Protein 4QC6 (pdb70)

Foldseek 3Di:
DWDDDVFKIKAADDLVCQVVVVVLCCDCVNQVFPVANPDDDDSVRSVVVVPDDDPFDKGWIFMGGNRHTFKIKMKTWDDDVCCVLVVPDDDPFTEIEMDMTGSDVVPQPPLVVLVVVLVVVVCCCVPPVGFKYKYKGFPPPVSVVVSVVVNAKDFDDKRCLRDQYHNGRTIITIIMHGD/DWDDDVQKTKAADDLVCQVVVVVLCCDQVNQVFPVANPDDDDSVRSVVVVVDDDPFDKGKIFMGGNNRTFKIKMKTWDDDVVCVLLVNDDDPFTEIEMDMTGSHCVPAPPLVLLVVLLRVVVCCCVPPVGFKYKYKGFPPPVSVVVSCVSNAWDFDDKACLRDQYHNGSTIITIIMHGD

B-factor: mean 18.93, std 8.05, range [8.03, 56.54]

Nearest PDB structures (foldseek):
  4qc6-assembly2_B  TM=9.993E-01  e=5.492E-37  Staphylococcus warneri
  6bfh-assembly1_A  TM=9.763E-01  e=1.079E-26  Escherichia coli
  2qml-assembly1_A  TM=8.406E-01  e=6.083E-12  Halalkalibacterium halodurans
  6vfn-assembly1_A  TM=8.182E-01  e=1.132E-10  Bacillus thuringiensis
  3owc-assembly2_B  TM=7.883E-01  e=1.450E-08  Pseudomonas aeruginosa PAO1

Radius of gyration: 23.98 Å; Cα contacts (8 Å, |Δi|>4): 639; chains: 2; bounding box: 64×49×59 Å

Solvent-accessible surface area: 18510 Å² total; per-residue (Å²): 31,106,31,104,70,124,72,0,21,0,46,65,20,74,81,116,14,8,78,52,0,40,129,12,2,74,31,123,123,2,6,68,73,43,34,0,118,96,98,194,34,77,68,106,47,0,81,136,85,19,55,97,56,51,137,50,35,16,12,28,0,1,2,31,34,84,144,84,39,2,0,0,0,24,2,6,58,8,43,82,120,22,24,103,48,5,128,20,98,138,81,150,58,54,4,3,0,1,36,29,15,24,3,54,21,102,60,55,100,132,30,6,24,12,71,3,3,99,30,1,6,113,16,0,80,150,57,38,107,0,54,0,0,0,4,32,15,21,72,100,20,75,92,17,6,140,24,24,55,135,8,19,0,135,72,64,72,85,4,98,116,50,79,121,20,61,65,131,118,24,58,0,48,0,0,22,39,119,100,52,100,31,99,52,124,66,0,22,0,43,64,21,95,91,112,12,8,79,55,0,41,117,3,3,77,26,119,120,4,5,66,62,46,32,0,106,92,88,163,40,81,68,142,48,0,61,152,80,13,88,84,129,68,144,59,52,42,30,42,1,1,3,27,38,89,133,67,37,0,0,0,0,22,1,3,62,7,45,88,111,22,18,99,66,15,71,19,39,92,33,130,52,52,5,2,0,1,33,28,15,25,2,41,20,118,61,62,97,139,27,5,24,12,64,2,2,96,18,0,6,115,34,0,81,164,80,88,106,0,54,0,0,0,4,32,16,14,64,85,17,95,99,16,19,147,20,23,81,92,8,29,3,90,74,57,21,39,4,71,107,53,78,128,16,62,65,122,107,24,58,0,54,1,0,13,42,109,100

Secondary structure (DSSP, 8-state):
-EEEETTEEEEE--GGGHHHHHHHTT-HHHHTTTT-TT----HHHHHHHTT---SS-EEEEEEEETTEEEEEEEEEE--HHHHHHHT----SS-EEEEEEEES-GGGSSSSHHHHHHHHHHHHHHHHH---EEEE--BTT-HHHHHHHHHHT-EEEEEEEEEEEETTEEEEEEEEEE--/-EEEETTEEEEE--GGGHHHHHHHTT-HHHHTTTT-TT----HHHHHHHTT---SS-EEEEEEEETTEEEEEEEEEE--HHHHHHHT----SS-EEEEEEEES-GGGTTSSHHHHHHHHHHHHHHHHH---EEEE--BTT-HHHHHHHHHHT-EEEEEEEEEEEETTEEEEEEEEEE--

Structure (mmCIF, N/CA/C/O backbone):
data_4QC6
#
_entry.id   4QC6
#
_cell.length_a   52.830
_cell.length_b   89.720
_cell.length_c   96.960
_cell.angle_alpha   90.00
_cell.angle_beta   90.00
_cell.angle_gamma   90.00
#
_symmetry.space_group_name_H-M   'P 21 21 21'
#
loop_
_entity.id
_entity.type
_entity.pdbx_description
1 polymer 'Bifunctional AAC/APH'
2 non-polymer 'KANAMYCIN A'
3 non-polymer '(3R,5S,9R)-1-[(2R,3S,4R,5R)-5-(6-amino-9H-purin-9-yl)-4-hydroxy-3-(phosphonooxy)tetrahydrofuran-2-yl]-3,5,9-trihydroxy-8,8-dimethyl-10,14-dioxo-2,4,6-trioxa-11,15-diaza-3,5-diphosphaheptadecane-17-sulfinic acid 3,5-dioxide (non-preferred name)'
4 non-polymer 'FORMIC ACID'
5 water water
#
loop_
_atom_site.group_PDB
_atom_site.id
_atom_site.type_symbol
_atom_site.label_atom_id
_atom_site.label_alt_id
_atom_site.label_comp_id
_atom_site.label_asym_id
_atom_site.label_entity_id
_atom_site.label_seq_id
_atom_site.pdbx_PDB_ins_code
_atom_site.Cartn_x
_atom_site.Cartn_y
_atom_site.Cartn_z
_atom_site.occupancy
_atom_site.B_iso_or_equiv
_atom_site.auth_seq_id
_atom_site.auth_comp_id
_atom_site.auth_asym_id
_atom_site.auth_atom_id
_atom_site.pdbx_PDB_model_num
ATOM 1 N N . MET A 1 1 ? 0.455 -16.992 11.414 1.00 24.92 1 MET A N 1
ATOM 2 C CA . MET A 1 1 ? -0.545 -18.052 11.319 1.00 24.80 1 MET A CA 1
ATOM 3 C C . MET A 1 1 ? -1.875 -17.479 10.843 1.00 23.54 1 MET A C 1
ATOM 4 O O . MET A 1 1 ? -2.262 -16.374 11.228 1.00 22.76 1 MET A O 1
ATOM 9 N N . ASN A 1 2 ? -2.562 -18.221 9.983 1.00 23.89 2 ASN A N 1
ATOM 10 C CA . ASN A 1 2 ? -3.889 -17.819 9.540 1.00 24.47 2 ASN A CA 1
ATOM 11 C C . ASN A 1 2 ? -4.691 -19.050 9.133 1.00 23.29 2 ASN A C 1
ATOM 12 O O . ASN A 1 2 ? -4.371 -19.726 8.150 1.00 26.18 2 ASN A O 1
ATOM 17 N N . ILE A 1 3 ? -5.725 -19.340 9.918 1.00 19.64 3 ILE A N 1
ATOM 18 C CA . ILE A 1 3 ? -6.599 -20.493 9.715 1.00 18.93 3 ILE A CA 1
ATOM 19 C C . ILE A 1 3 ? -8.034 -20.013 9.572 1.00 17.96 3 ILE A C 1
ATOM 20 O O . ILE A 1 3 ? -8.515 -19.258 10.410 1.00 17.58 3 ILE A O 1
ATOM 25 N N . VAL A 1 4 ? -8.710 -20.425 8.506 1.00 19.66 4 VAL A N 1
ATOM 26 C CA . VAL A 1 4 ? -10.122 -20.109 8.353 1.00 20.84 4 VAL A CA 1
ATOM 27 C C . VAL A 1 4 ? -10.922 -21.392 8.202 1.00 21.39 4 VAL A C 1
ATOM 28 O O . VAL A 1 4 ? -10.593 -22.239 7.377 1.00 23.55 4 VAL A O 1
ATOM 32 N N . GLU A 1 5 ? -11.969 -21.538 9.001 1.00 20.05 5 GLU A N 1
ATOM 33 C CA . GLU A 1 5 ? -12.847 -22.698 8.891 1.00 20.89 5 GLU A CA 1
ATOM 34 C C . GLU A 1 5 ? -14.274 -22.219 9.162 1.00 21.58 5 GLU A C 1
ATOM 35 O O . GLU A 1 5 ? -14.684 -22.088 10.319 1.00 21.45 5 GLU A O 1
ATOM 41 N N . ASN A 1 6 ? -15.000 -21.925 8.082 1.00 22.81 6 ASN A N 1
ATOM 42 C CA . ASN A 1 6 ? -16.342 -21.342 8.141 1.00 23.58 6 ASN A CA 1
ATOM 43 C C . ASN A 1 6 ? -16.432 -20.123 9.073 1.00 21.90 6 ASN A C 1
ATOM 44 O O . ASN A 1 6 ? -15.857 -19.084 8.759 1.00 21.74 6 ASN A O 1
ATOM 49 N N . GLU A 1 7 ? -17.139 -20.228 10.196 1.00 21.05 7 GLU A N 1
ATOM 50 C CA . GLU A 1 7 ? -17.341 -19.059 11.060 1.00 20.42 7 GLU A CA 1
ATOM 51 C C . GLU A 1 7 ? -16.076 -18.578 11.770 1.00 18.32 7 GLU A C 1
ATOM 52 O O . GLU A 1 7 ? -16.009 -17.430 12.225 1.00 17.60 7 GLU A O 1
ATOM 58 N N . ILE A 1 8 ? -15.083 -19.453 11.892 1.00 17.89 8 ILE A N 1
ATOM 59 C CA . ILE A 1 8 ? -13.899 -19.133 12.689 1.00 17.24 8 ILE A CA 1
ATOM 60 C C . ILE A 1 8 ? -12.700 -18.729 11.846 1.00 16.36 8 ILE A C 1
ATOM 61 O O . ILE A 1 8 ? -12.390 -19.358 10.834 1.00 17.37 8 ILE A O 1
ATOM 66 N N . CYS A 1 9 ? -12.032 -17.665 12.275 1.00 15.64 9 CYS A N 1
ATOM 67 C CA . CYS A 1 9 ? -10.710 -17.334 11.767 1.00 15.11 9 CYS A CA 1
ATOM 68 C C . CYS A 1 9 ? -9.766 -17.223 12.956 1.00 13.34 9 CYS A C 1
ATOM 69 O O . CYS A 1 9 ? -10.091 -16.576 13.949 1.00 15.15 9 CYS A O 1
ATOM 72 N N . ILE A 1 10 ? -8.613 -17.877 12.861 1.00 12.40 10 ILE A N 1
ATOM 73 C CA . ILE A 1 10 ? -7.542 -17.729 13.834 1.00 12.12 10 ILE A CA 1
ATOM 74 C C . ILE A 1 10 ? -6.363 -17.081 13.120 1.00 11.98 10 ILE A C 1
ATOM 75 O O . ILE A 1 10 ? -5.893 -17.606 12.113 1.00 13.74 10 ILE A O 1
ATOM 80 N N . ARG A 1 11 ? -5.891 -15.935 13.604 1.00 11.42 11 ARG A N 1
ATOM 81 C CA . ARG A 1 11 ? -4.838 -15.219 12.880 1.00 12.50 11 ARG A CA 1
ATOM 82 C C . ARG A 1 11 ? -3.880 -14.522 13.826 1.00 11.30 11 ARG A C 1
ATOM 83 O O . ARG A 1 11 ? -4.219 -14.216 14.959 1.00 11.63 11 ARG A O 1
ATOM 91 N N . THR A 1 12 ? -2.682 -14.249 13.336 1.00 12.08 12 THR A N 1
ATOM 92 C CA . THR A 1 12 ? -1.646 -13.646 14.159 1.00 12.23 12 THR A CA 1
ATOM 93 C C . THR A 1 12 ? -2.072 -12.295 14.748 1.00 11.29 12 THR A C 1
ATOM 94 O O . THR A 1 12 ? -2.640 -11.438 14.067 1.00 11.65 12 THR A O 1
ATOM 98 N N . LEU A 1 13 ? -1.798 -12.130 16.037 1.00 10.61 13 LEU A N 1
ATOM 99 C CA . LEU A 1 13 ? -1.987 -10.872 16.750 1.00 10.67 13 LEU A CA 1
ATOM 100 C C . LEU A 1 13 ? -1.128 -9.761 16.159 1.00 11.28 13 LEU A C 1
ATOM 101 O O . LEU A 1 13 ? 0.059 -9.971 15.916 1.00 11.97 13 LEU A O 1
ATOM 106 N N . ILE A 1 14 ? -1.724 -8.591 15.933 1.00 11.65 14 ILE A N 1
ATOM 107 C CA . ILE A 1 14 ? -0.966 -7.419 15.497 1.00 12.24 14 ILE A CA 1
ATOM 108 C C . ILE A 1 14 ? -1.279 -6.247 16.430 1.00 12.65 14 ILE A C 1
ATOM 109 O O . ILE A 1 14 ? -2.208 -6.308 17.242 1.00 12.60 14 ILE A O 1
ATOM 114 N N . ASP A 1 15 ? -0.503 -5.177 16.320 1.00 14.04 15 ASP A N 1
ATOM 115 C CA A ASP A 1 15 ? -0.617 -4.035 17.221 0.48 14.82 15 ASP A CA 1
ATOM 116 C CA B ASP A 1 15 ? -0.633 -4.079 17.275 0.52 14.33 15 ASP A CA 1
ATOM 117 C C . ASP A 1 15 ? -2.037 -3.464 17.268 1.00 14.82 15 ASP A C 1
ATOM 118 O O . ASP A 1 15 ? -2.526 -3.044 18.316 1.00 15.12 15 ASP A O 1
ATOM 127 N N . ASP A 1 16 ? -2.698 -3.450 16.115 1.00 15.55 16 ASP A N 1
ATOM 128 C CA . ASP A 1 16 ? -4.044 -2.888 16.012 1.00 15.22 16 ASP A CA 1
ATOM 129 C C . ASP A 1 16 ? -5.074 -3.609 16.881 1.00 14.65 16 ASP A C 1
ATOM 130 O O . ASP A 1 16 ? -6.151 -3.080 17.141 1.00 15.39 16 ASP A O 1
ATOM 135 N N . ASP A 1 17 ? -4.747 -4.819 17.322 1.00 13.49 17 ASP A N 1
ATOM 136 C CA . ASP A 1 17 ? -5.653 -5.607 18.147 1.00 13.71 17 ASP A CA 1
ATOM 137 C C . ASP A 1 17 ? -5.692 -5.189 19.611 1.00 12.74 17 ASP A C 1
ATOM 138 O O . ASP A 1 17 ? -6.585 -5.607 20.354 1.00 13.52 17 ASP A O 1
ATOM 143 N N . PHE A 1 18 ? -4.724 -4.396 20.055 1.00 12.26 18 PHE A N 1
ATOM 144 C CA . PHE A 1 18 ? -4.610 -4.172 21.491 1.00 13.31 18 PHE A CA 1
ATOM 145 C C . PHE A 1 18 ? -5.739 -3.348 22.134 1.00 13.22 18 PHE A C 1
ATOM 146 O O . PHE A 1 18 ? -6.102 -3.651 23.265 1.00 13.97 18 PHE A O 1
ATOM 154 N N . PRO A 1 19 ? -6.316 -2.342 21.432 1.00 12.21 19 PRO A N 1
ATOM 155 C CA . PRO A 1 19 ? -7.461 -1.673 22.080 1.00 12.35 19 PRO A CA 1
ATOM 156 C C . PRO A 1 19 ? -8.619 -2.641 22.406 1.00 12.96 19 PRO A C 1
ATOM 157 O O . PRO A 1 19 ? -9.192 -2.570 23.495 1.00 12.43 19 PRO A O 1
ATOM 161 N N . LEU A 1 20 ? -8.946 -3.560 21.508 1.00 14.34 20 LEU A N 1
ATOM 162 C CA . LEU A 1 20 ? -10.024 -4.495 21.807 1.00 15.99 20 LEU A CA 1
ATOM 163 C C . LEU A 1 20 ? -9.595 -5.479 22.899 1.00 15.47 20 LEU A C 1
ATOM 164 O O . LEU A 1 20 ? -10.404 -5.852 23.747 1.00 15.38 20 LEU A O 1
ATOM 169 N N . MET A 1 21 ? -8.326 -5.880 22.898 1.00 15.53 21 MET A N 1
ATOM 170 C CA A MET A 1 21 ? -7.861 -6.727 23.968 0.52 15.24 21 MET A CA 1
ATOM 171 C CA B MET A 1 21 ? -7.746 -6.708 23.975 0.48 14.87 21 MET A CA 1
ATOM 172 C C . MET A 1 21 ? -7.931 -6.032 25.327 1.00 13.74 21 MET A C 1
ATOM 173 O O . MET A 1 21 ? -8.204 -6.683 26.336 1.00 13.51 21 MET A O 1
ATOM 182 N N . LEU A 1 22 ? -7.720 -4.718 25.349 1.00 12.79 22 LEU A N 1
ATOM 183 C CA . LEU A 1 22 ? -7.845 -3.969 26.590 1.00 11.65 22 LEU A CA 1
ATOM 184 C C . LEU A 1 22 ? -9.290 -3.995 27.082 1.00 11.37 22 LEU A C 1
ATOM 185 O O . LEU A 1 22 ? -9.545 -4.091 28.279 1.00 11.96 22 LEU A O 1
ATOM 190 N N . LYS A 1 23 ? -10.241 -3.928 26.158 1.00 11.35 23 LYS A N 1
ATOM 191 C CA A LYS A 1 23 ? -11.650 -4.052 26.504 0.64 13.09 23 LYS A CA 1
ATOM 192 C CA B LYS A 1 23 ? -11.638 -4.028 26.553 0.36 12.66 23 LYS A CA 1
ATOM 193 C C . LYS A 1 23 ? -11.911 -5.386 27.205 1.00 12.49 23 LYS A C 1
ATOM 194 O O . LYS A 1 23 ? -12.537 -5.456 28.263 1.00 13.00 23 LYS A O 1
ATOM 205 N N . TRP A 1 24 ? -11.429 -6.463 26.597 1.00 12.12 24 TRP A N 1
ATOM 206 C CA . TRP A 1 24 ? -11.605 -7.787 27.180 1.00 11.47 24 TRP A CA 1
ATOM 207 C C . TRP A 1 24 ? -10.951 -7.897 28.556 1.00 11.38 24 TRP A C 1
ATOM 208 O O . TRP A 1 24 ? -11.555 -8.428 29.503 1.00 12.16 24 TRP A O 1
ATOM 219 N N . LEU A 1 25 ? -9.728 -7.380 28.675 1.00 10.89 25 LEU A N 1
ATOM 220 C CA . LEU A 1 25 ? -8.949 -7.604 29.889 1.00 10.45 25 LEU A CA 1
ATOM 221 C C . LEU A 1 25 ? -9.067 -6.453 30.885 1.00 11.17 25 LEU A C 1
ATOM 222 O O . LEU A 1 25 ? -8.268 -6.349 31.819 1.00 11.70 25 LEU A O 1
ATOM 227 N N . THR A 1 26 ? -10.121 -5.656 30.715 1.00 11.58 26 THR A N 1
ATOM 228 C CA . THR A 1 26 ? -10.636 -4.781 31.776 1.00 11.88 26 THR A CA 1
ATOM 229 C C . THR A 1 26 ? -12.089 -5.155 32.114 1.00 12.27 26 THR A C 1
ATOM 230 O O . THR A 1 26 ? -12.725 -4.510 32.935 1.00 13.73 26 THR A O 1
ATOM 234 N N . ASP A 1 27 ? -12.592 -6.221 31.494 1.00 12.21 27 ASP A N 1
ATOM 235 C CA . ASP A 1 27 ? -13.960 -6.694 31.709 1.00 13.00 27 ASP A CA 1
ATOM 236 C C . ASP A 1 27 ? -13.964 -7.707 32.849 1.00 11.82 27 ASP A C 1
ATOM 237 O O . ASP A 1 27 ? -13.406 -8.796 32.715 1.00 11.52 27 ASP A O 1
ATOM 242 N N . GLU A 1 28 ? -14.604 -7.358 33.962 1.00 12.76 28 GLU A N 1
ATOM 243 C CA A GLU A 1 28 ? -14.554 -8.228 35.129 0.59 12.70 28 GLU A CA 1
ATOM 244 C CA B GLU A 1 28 ? -14.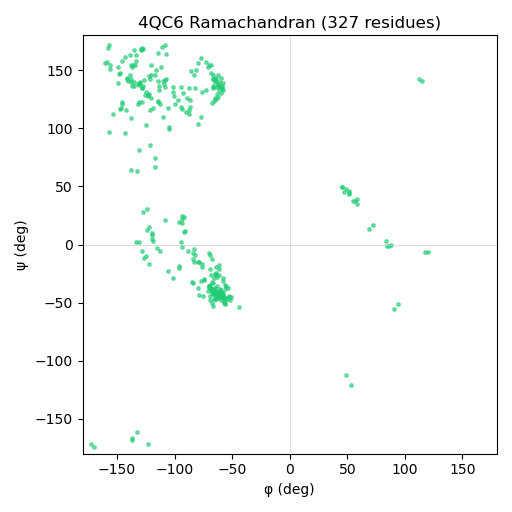668 -8.199 35.158 0.41 13.34 28 GLU A CA 1
ATOM 245 C C . GLU A 1 28 ? -15.111 -9.627 34.854 1.00 12.41 28 GLU A C 1
ATOM 246 O O . GLU A 1 28 ? -14.673 -10.577 35.490 1.00 13.55 28 GLU A O 1
ATOM 257 N N . ARG A 1 29 ? -16.022 -9.763 33.890 1.00 12.58 29 ARG A N 1
ATOM 258 C CA . ARG A 1 29 ? -16.567 -11.078 33.538 1.00 12.70 29 ARG A CA 1
ATOM 259 C C . ARG A 1 29 ? -15.476 -11.995 33.011 1.00 12.49 29 ARG A C 1
ATOM 260 O O . ARG A 1 29 ? -15.446 -13.187 33.321 1.00 13.57 29 ARG A O 1
ATOM 268 N N . VAL A 1 30 ? -14.588 -11.432 32.196 1.00 11.81 30 VAL A N 1
ATOM 269 C CA . VAL A 1 30 ? -13.509 -12.182 31.579 1.00 11.78 30 VAL A CA 1
ATOM 270 C C . VAL A 1 30 ? -12.380 -12.401 32.582 1.00 10.82 30 VAL A C 1
ATOM 271 O O . VAL A 1 30 ? -11.838 -13.507 32.708 1.00 11.59 30 VAL A O 1
ATOM 275 N N . LEU A 1 31 ? -12.054 -11.344 33.325 1.00 11.12 31 LEU A N 1
ATOM 276 C CA . LEU A 1 31 ? -10.929 -11.393 34.245 1.00 10.73 31 LEU A CA 1
ATOM 277 C C . LEU A 1 31 ? -11.124 -12.411 35.367 1.00 11.22 31 LEU A C 1
ATOM 278 O O . LEU A 1 31 ? -10.147 -12.915 35.916 1.00 11.38 31 LEU A O 1
ATOM 283 N N . GLU A 1 32 ? -12.371 -12.742 35.692 1.00 11.24 32 GLU A N 1
ATOM 284 C CA . GLU A 1 32 ? -12.621 -13.751 36.719 1.00 11.46 32 GLU A CA 1
ATOM 285 C C . GLU A 1 32 ? -11.905 -15.063 36.383 1.00 11.81 32 GLU A C 1
ATOM 286 O O . GLU A 1 32 ? -11.397 -15.738 37.280 1.00 12.98 32 GLU A O 1
ATOM 292 N N . PHE A 1 33 ? -11.830 -15.386 35.089 1.00 12.45 33 PHE A N 1
ATOM 293 C CA . PHE A 1 33 ? -11.318 -16.673 34.633 1.00 14.12 33 PHE A CA 1
ATOM 294 C C . PHE A 1 33 ? -9.995 -16.596 33.878 1.00 12.88 33 PHE A C 1
ATOM 295 O O . PHE A 1 33 ? -9.444 -17.626 33.492 1.00 14.89 33 PHE A O 1
ATOM 303 N N . TYR A 1 34 ? -9.509 -15.388 33.620 1.00 11.41 34 TYR A N 1
ATOM 304 C CA . TYR A 1 34 ? -8.241 -15.214 32.912 1.00 10.65 34 TYR A CA 1
ATOM 305 C C . TYR A 1 34 ? -7.586 -13.957 33.455 1.00 10.97 34 TYR A C 1
ATOM 306 O O . TYR A 1 34 ? -8.137 -12.865 33.306 1.00 11.88 34 TYR A O 1
ATOM 315 N N . GLY A 1 35 ? -6.425 -14.108 34.090 1.00 10.61 35 GLY A N 1
ATOM 316 C CA . GLY A 1 35 ? -5.685 -12.975 34.627 1.00 11.50 35 GLY A CA 1
ATOM 317 C C . GLY A 1 35 ? -6.049 -12.640 36.067 1.00 10.87 35 GLY A C 1
ATOM 318 O O . GLY A 1 35 ? -5.173 -12.584 36.936 1.00 12.01 35 GLY A O 1
ATOM 319 N N . GLY A 1 36 ? -7.337 -12.416 36.324 1.00 11.46 36 GLY A N 1
ATOM 320 C CA . GLY A 1 36 ? -7.805 -12.049 37.652 1.00 10.86 36 GLY A CA 1
ATOM 321 C C . GLY A 1 36 ? -8.390 -10.644 37.671 1.00 10.07 36 GLY A C 1
ATOM 322 O O . GLY A 1 36 ? -7.862 -9.722 37.035 1.00 10.58 36 GLY A O 1
ATOM 323 N N . ARG A 1 37 ? -9.471 -10.472 38.424 1.00 10.69 37 ARG A N 1
ATOM 324 C CA . ARG A 1 37 ? -10.189 -9.201 38.466 1.00 11.06 37 ARG A CA 1
ATOM 325 C C . ARG A 1 37 ? -9.392 -8.076 39.114 1.00 11.21 37 ARG A C 1
ATOM 326 O O . ARG A 1 37 ? -9.782 -6.911 39.003 1.00 11.81 37 ARG A O 1
ATOM 334 N N . ASP A 1 38 ? -8.284 -8.416 39.773 1.00 10.44 38 ASP A N 1
ATOM 335 C CA . ASP A 1 38 ? -7.416 -7.415 40.384 1.00 10.93 38 ASP A CA 1
ATOM 336 C C . ASP A 1 38 ? -6.340 -6.866 39.433 1.00 10.83 38 ASP A C 1
ATOM 337 O O . ASP A 1 38 ? -5.614 -5.937 39.793 1.00 11.65 38 ASP A O 1
ATOM 342 N N . LYS A 1 39 ? -6.229 -7.426 38.225 1.00 10.75 39 LYS A N 1
ATOM 343 C CA . LYS A 1 39 ? -5.347 -6.854 37.201 1.00 10.92 39 LYS A CA 1
ATOM 344 C C . LYS A 1 39 ? -5.878 -5.496 36.764 1.00 10.46 39 LYS A C 1
ATOM 345 O O . LYS A 1 39 ? -7.080 -5.345 36.554 1.00 13.08 39 LYS A O 1
ATOM 351 N N . LYS A 1 40 ? -4.992 -4.516 36.633 1.00 10.50 40 LYS A N 1
ATOM 352 C CA A LYS A 1 40 ? -5.388 -3.180 36.182 0.58 10.81 40 LYS A CA 1
ATOM 353 C CA B LYS A 1 40 ? -5.382 -3.178 36.192 0.42 10.80 40 LYS A CA 1
ATOM 354 C C . LYS A 1 40 ? -4.536 -2.761 34.992 1.00 11.03 40 LYS A C 1
ATOM 355 O O . LYS A 1 40 ? -3.523 -2.087 35.145 1.00 12.72 40 LYS A O 1
ATOM 366 N N . TYR A 1 41 ? -4.944 -3.177 33.801 1.00 11.39 41 TYR A N 1
ATOM 367 C CA . TYR A 1 41 ? -4.206 -2.832 32.589 1.00 11.31 41 TYR A CA 1
ATOM 368 C C . TYR A 1 41 ? -4.564 -1.451 32.059 1.00 11.97 41 TYR A C 1
ATOM 369 O O . TYR A 1 41 ? -5.711 -1.018 32.164 1.00 12.74 41 TYR A O 1
ATOM 378 N N . THR A 1 42 ? -3.572 -0.778 31.486 1.00 12.44 42 THR A N 1
ATOM 379 C CA . THR A 1 42 ? -3.801 0.315 30.540 1.00 12.53 42 THR A CA 1
ATOM 380 C C . THR A 1 42 ? -3.413 -0.197 29.155 1.00 11.45 42 THR A C 1
ATOM 381 O O . THR A 1 42 ? -2.829 -1.275 29.043 1.00 11.97 42 THR A O 1
ATOM 385 N N . LEU A 1 43 ? -3.691 0.563 28.102 1.00 11.12 43 LEU A N 1
ATOM 386 C CA . LEU A 1 43 ? -3.301 0.122 26.777 1.00 11.17 43 LEU A CA 1
ATOM 387 C C . LEU A 1 43 ? -1.794 -0.101 26.727 1.00 11.59 43 LEU A C 1
ATOM 388 O O . LEU A 1 43 ? -1.322 -1.117 26.211 1.00 12.26 43 LEU A O 1
ATOM 393 N N . GLU A 1 44 ? -1.032 0.828 27.292 1.00 11.76 44 GLU A N 1
ATOM 394 C CA . GLU A 1 44 ? 0.415 0.707 27.240 1.00 11.43 44 GLU A CA 1
ATOM 395 C C . GLU A 1 44 ? 0.928 -0.476 28.070 1.00 11.63 44 GLU A C 1
ATOM 396 O O . GLU A 1 44 ? 1.828 -1.182 27.634 1.00 12.05 44 GLU A O 1
ATOM 402 N N . SER A 1 45 ? 0.381 -0.703 29.266 1.00 11.24 45 SER A N 1
ATOM 403 C CA . SER A 1 45 ? 0.926 -1.784 30.085 1.00 11.89 45 SER A CA 1
ATOM 404 C C . SER A 1 45 ? 0.480 -3.135 29.533 1.00 11.37 45 SER A C 1
ATOM 405 O O . SER A 1 45 ? 1.209 -4.123 29.647 1.00 12.13 45 SER A O 1
ATOM 408 N N . LEU A 1 46 ? -0.696 -3.182 28.917 1.00 11.06 46 LEU A N 1
ATOM 409 C CA A LEU A 1 46 ? -1.157 -4.402 28.256 0.45 11.48 46 LEU A CA 1
ATOM 410 C CA B LEU A 1 46 ? -1.137 -4.414 28.280 0.55 11.77 46 LEU A CA 1
ATOM 411 C C . LEU A 1 46 ? -0.236 -4.745 27.094 1.00 11.43 46 LEU A C 1
ATOM 412 O O . LEU A 1 46 ? 0.201 -5.887 26.951 1.00 11.14 46 LEU A O 1
ATOM 421 N N . LYS A 1 47 ? 0.051 -3.749 26.254 1.00 11.92 47 LYS A N 1
ATOM 422 C CA A LYS A 1 47 ? 0.930 -3.985 25.113 0.61 11.52 47 LYS A CA 1
ATOM 423 C CA C LYS A 1 47 ? 0.960 -3.928 25.126 0.39 12.26 47 LYS A CA 1
ATOM 424 C C . LYS A 1 47 ? 2.305 -4.462 25.576 1.00 12.06 47 LYS A C 1
ATOM 425 O O . LYS A 1 47 ? 2.869 -5.378 24.977 1.00 12.23 47 LYS A O 1
ATOM 436 N N . LYS A 1 48 ? 2.840 -3.855 26.633 1.00 11.91 48 LYS A N 1
ATOM 437 C CA . LYS A 1 48 ? 4.124 -4.311 27.154 1.00 12.81 48 LYS A CA 1
ATOM 438 C C . LYS A 1 48 ? 4.049 -5.793 27.533 1.00 12.98 48 LYS A C 1
ATOM 439 O O . LYS A 1 48 ? 4.929 -6.587 27.182 1.00 13.69 48 LYS A O 1
ATOM 445 N N . HIS A 1 49 ? 2.987 -6.172 28.237 1.00 11.77 49 HIS A N 1
ATOM 446 C CA . HIS A 1 49 ? 2.838 -7.552 28.687 1.00 11.56 49 HIS A CA 1
ATOM 447 C C . HIS A 1 49 ? 2.756 -8.527 27.508 1.00 10.74 49 HIS A C 1
ATOM 448 O O . HIS A 1 49 ? 3.388 -9.588 27.518 1.00 11.47 49 HIS A O 1
ATOM 455 N N . TYR A 1 50 ? 1.976 -8.173 26.497 1.00 10.65 50 TYR A N 1
ATOM 456 C CA . TYR A 1 50 ? 1.710 -9.093 25.399 1.00 10.55 50 TYR A CA 1
ATOM 457 C C . TYR A 1 50 ? 2.699 -8.942 24.249 1.00 11.43 50 TYR A C 1
ATOM 458 O O . TYR A 1 50 ? 2.506 -9.525 23.180 1.00 12.82 50 TYR A O 1
ATOM 467 N N . THR A 1 51 ? 3.773 -8.188 24.491 1.00 10.79 51 THR A N 1
ATOM 468 C CA . THR A 1 51 ? 4.925 -8.176 23.590 1.00 11.67 51 THR A CA 1
ATOM 469 C C . THR A 1 51 ? 6.200 -8.643 24.297 1.00 11.76 51 THR A C 1
ATOM 470 O O . THR A 1 51 ? 7.279 -8.548 23.732 1.00 13.23 51 THR A O 1
ATOM 474 N N . GLU A 1 52 ? 6.092 -9.172 25.512 1.00 12.07 52 GLU A N 1
ATOM 475 C CA . GLU A 1 52 ? 7.265 -9.782 26.133 1.00 12.04 52 GLU A CA 1
ATOM 476 C C . GLU A 1 52 ? 7.745 -10.968 25.291 1.00 11.49 52 GLU A C 1
ATOM 477 O O . GLU A 1 52 ? 6.935 -11.765 24.811 1.00 11.78 52 GLU A O 1
ATOM 483 N N . PRO A 1 53 ? 9.066 -11.080 25.093 1.00 11.80 53 PRO A N 1
ATOM 484 C CA . PRO A 1 53 ? 9.601 -12.160 24.251 1.00 12.15 53 PRO A CA 1
ATOM 485 C C . PRO A 1 53 ? 9.616 -13.507 24.955 1.00 12.73 53 PRO A C 1
ATOM 486 O O . PRO A 1 53 ? 9.568 -13.574 26.186 1.00 13.97 53 PRO A O 1
ATOM 490 N N . TRP A 1 54 ? 9.691 -14.561 24.153 1.00 13.51 54 TRP A N 1
ATOM 491 C CA . TRP A 1 54 ? 9.691 -15.935 24.629 1.00 13.98 54 TRP A CA 1
ATOM 492 C C . TRP A 1 54 ? 11.017 -16.591 24.251 1.00 16.41 54 TRP A C 1
ATOM 493 O O . TRP A 1 54 ? 11.581 -16.294 23.198 1.00 16.97 54 TRP A O 1
ATOM 504 N N . GLU A 1 55 ? 11.503 -17.478 25.113 1.00 18.64 55 GLU A N 1
ATOM 505 C CA . GLU A 1 55 ? 12.740 -18.211 24.872 1.00 20.24 55 GLU A CA 1
ATOM 506 C C . GLU A 1 55 ? 12.664 -19.041 23.594 1.00 18.60 55 GLU A C 1
ATOM 507 O O . GLU A 1 55 ? 13.603 -19.061 22.792 1.00 19.40 55 GLU A O 1
ATOM 513 N N . ASP A 1 56 ? 11.538 -19.720 23.412 1.00 16.93 56 ASP A N 1
ATOM 514 C CA . ASP A 1 56 ? 11.339 -20.607 22.271 1.00 15.98 56 ASP A CA 1
ATOM 515 C C . ASP A 1 56 ? 10.095 -20.150 21.502 1.00 13.40 56 ASP A C 1
ATOM 516 O O . ASP A 1 56 ? 9.531 -19.092 21.784 1.00 13.91 56 ASP A O 1
ATOM 521 N N . GLU A 1 57 ? 9.672 -20.948 20.530 1.00 13.20 57 GLU A N 1
ATOM 522 C CA . GLU A 1 57 ? 8.609 -20.552 19.616 1.00 13.03 57 GLU A CA 1
ATOM 523 C C . GLU A 1 57 ? 7.286 -20.216 20.314 1.00 11.51 57 GLU A C 1
ATOM 524 O O . GLU A 1 57 ? 6.849 -20.929 21.237 1.00 12.23 57 GLU A O 1
ATOM 530 N N . VAL A 1 58 ? 6.658 -19.127 19.871 1.00 11.57 58 VAL A N 1
ATOM 531 C CA . VAL A 1 58 ? 5.322 -18.770 20.327 1.00 11.16 58 VAL A CA 1
ATOM 532 C C . VAL A 1 58 ? 4.493 -18.273 19.149 1.00 11.68 58 VAL A C 1
ATOM 533 O O . VAL A 1 58 ? 5.035 -17.668 18.226 1.00 12.62 58 VAL A O 1
ATOM 537 N N . PHE A 1 59 ? 3.194 -18.563 19.182 1.00 11.35 59 PHE A N 1
ATOM 538 C CA . PHE A 1 59 ? 2.193 -17.963 18.308 1.00 11.44 59 PHE A CA 1
ATOM 539 C C . PHE A 1 59 ? 1.188 -17.222 19.170 1.00 10.91 59 PHE A C 1
ATOM 540 O O . PHE A 1 59 ? 0.502 -17.848 19.981 1.00 12.71 59 PHE A O 1
ATOM 548 N N . ARG A 1 60 ? 1.085 -15.907 18.996 1.00 10.55 60 ARG A N 1
ATOM 549 C CA . ARG A 1 60 ? 0.024 -15.132 19.626 1.00 9.57 60 ARG A CA 1
ATOM 550 C C . ARG A 1 60 ? -1.050 -14.894 18.572 1.00 8.70 60 ARG A C 1
ATOM 551 O O . ARG A 1 60 ? -0.724 -14.433 17.472 1.00 10.71 60 ARG A O 1
ATOM 559 N N . VAL A 1 61 ? -2.309 -15.214 18.884 1.00 9.08 61 VAL A N 1
ATOM 560 C CA . VAL A 1 61 ? -3.367 -15.191 17.881 1.00 9.72 61 VAL A CA 1
ATOM 561 C C . VAL A 1 61 ? -4.647 -14.546 18.400 1.00 9.03 61 VAL A C 1
ATOM 562 O O . VAL A 1 61 ? -4.921 -14.527 19.612 1.00 9.65 61 VAL A O 1
ATOM 566 N N . ILE A 1 62 ? -5.415 -14.013 17.457 1.00 10.18 62 ILE A N 1
ATOM 567 C CA . ILE A 1 62 ? -6.750 -13.513 17.709 1.00 9.89 62 ILE A CA 1
ATOM 568 C C . ILE A 1 62 ? -7.748 -14.481 17.070 1.00 10.53 62 ILE A C 1
ATOM 569 O O . ILE A 1 62 ? -7.541 -14.974 15.948 1.00 11.19 62 ILE A O 1
ATOM 574 N N . ILE A 1 63 ? -8.795 -14.789 17.826 1.00 9.81 63 ILE A N 1
ATOM 575 C CA . ILE A 1 63 ? -9.886 -15.637 17.374 1.00 10.79 63 ILE A CA 1
ATOM 576 C C . ILE A 1 63 ? -11.021 -14.749 16.891 1.00 10.90 63 ILE A C 1
ATOM 577 O O . ILE A 1 63 ? -11.495 -13.899 17.649 1.00 11.05 63 ILE A O 1
ATOM 582 N N . GLU A 1 64 ? -11.460 -14.940 15.648 1.00 11.46 64 GLU A N 1
ATOM 583 C CA . GLU A 1 64 ? -12.585 -14.179 15.099 1.00 12.98 64 GLU A CA 1
ATOM 584 C C . GLU A 1 64 ? -13.744 -15.116 14.823 1.00 13.44 64 GLU A C 1
ATOM 585 O O . GLU A 1 64 ? -13.540 -16.228 14.350 1.00 15.91 64 GLU A O 1
ATOM 591 N N . TYR A 1 65 ? -14.958 -14.657 15.098 1.00 13.20 65 TYR A N 1
ATOM 592 C CA . TYR A 1 65 ? -16.149 -15.456 14.866 1.00 14.30 65 TYR A CA 1
ATOM 593 C C . TYR A 1 65 ? -17.149 -14.602 14.093 1.00 14.58 65 TYR A C 1
ATOM 594 O O . TYR A 1 65 ? -17.513 -13.514 14.550 1.00 15.88 65 TYR A O 1
ATOM 603 N N . ASN A 1 66 ? -17.570 -15.080 12.920 1.00 16.72 66 ASN A N 1
ATOM 604 C CA . ASN A 1 66 ? -18.421 -14.300 12.026 1.00 17.55 66 ASN A CA 1
ATOM 605 C C . ASN A 1 66 ? -17.898 -12.877 11.843 1.00 15.80 66 ASN A C 1
ATOM 606 O O . ASN A 1 66 ? -18.648 -11.896 11.920 1.00 16.82 66 ASN A O 1
ATOM 611 N N . ASN A 1 67 ? -16.588 -12.794 11.626 1.00 14.85 67 ASN A N 1
ATOM 612 C CA . ASN A 1 67 ? -15.903 -11.563 11.225 1.00 14.17 67 ASN A CA 1
ATOM 613 C C . ASN A 1 67 ? -15.787 -10.534 12.343 1.00 13.63 67 ASN A C 1
ATOM 614 O O . ASN A 1 67 ? -15.503 -9.373 12.084 1.00 14.25 67 ASN A O 1
ATOM 619 N N . VAL A 1 68 ? -15.987 -10.980 13.582 1.00 12.85 68 VAL A N 1
ATOM 620 C CA . VAL A 1 68 ? -15.771 -10.158 14.769 1.00 13.17 68 VAL A CA 1
ATOM 621 C C . VAL A 1 68 ? -14.713 -10.805 15.659 1.00 11.72 68 VAL A C 1
ATOM 622 O O . VAL A 1 68 ? -14.838 -11.981 16.016 1.00 12.45 68 VAL A O 1
ATOM 626 N N . PRO A 1 69 ? -13.658 -10.057 16.017 1.00 10.63 69 PRO A N 1
ATOM 627 C CA . PRO A 1 69 ? -12.699 -10.633 16.969 1.00 11.13 69 PRO A CA 1
ATOM 628 C C . PRO A 1 69 ? -13.361 -10.906 18.313 1.00 11.15 69 PRO A C 1
ATOM 629 O O . PRO A 1 69 ? -14.018 -10.006 18.845 1.00 12.19 69 PRO A O 1
ATOM 633 N N . ILE A 1 70 ? -13.208 -12.118 18.842 1.00 10.59 70 ILE A N 1
ATOM 634 C CA . ILE A 1 70 ? -13.861 -12.463 20.098 1.00 10.41 70 ILE A CA 1
ATOM 635 C C . ILE A 1 70 ? -12.932 -13.052 21.161 1.00 9.69 70 ILE A C 1
ATOM 636 O O . ILE A 1 70 ? -13.374 -13.277 22.283 1.00 10.75 70 ILE A O 1
ATOM 641 N N . GLY A 1 71 ? -11.663 -13.307 20.848 1.00 9.66 71 GLY A N 1
ATOM 642 C CA . GLY A 1 71 ? -10.770 -13.820 21.870 1.00 10.05 71 GLY A CA 1
ATOM 643 C C . GLY A 1 71 ? -9.329 -13.889 21.432 1.00 8.03 71 GLY A C 1
ATOM 644 O O . GLY A 1 71 ? -8.963 -13.412 20.344 1.00 9.66 71 GLY A O 1
ATOM 645 N N . TYR A 1 72 ? -8.525 -14.519 22.283 1.00 8.69 72 TYR A N 1
ATOM 646 C CA . TYR A 1 72 ? -7.075 -14.509 22.187 1.00 8.91 72 TYR A CA 1
ATOM 647 C C . TYR A 1 72 ? -6.521 -15.869 22.552 1.00 8.45 72 TYR A C 1
ATOM 648 O O . TYR A 1 72 ? -7.026 -16.509 23.477 1.00 9.53 72 TYR A O 1
ATOM 657 N N . GLY A 1 73 ? -5.456 -16.286 21.871 1.00 8.74 73 GLY A N 1
ATOM 658 C CA . GLY A 1 73 ? -4.713 -17.461 22.282 1.00 9.13 73 GLY A CA 1
ATOM 659 C C . GLY A 1 73 ? -3.214 -17.260 22.179 1.00 9.24 73 GLY A C 1
ATOM 660 O O . GLY A 1 73 ? -2.730 -16.464 21.378 1.00 10.08 73 GLY A O 1
ATOM 661 N N . GLN A 1 74 ? -2.462 -18.002 22.988 1.00 9.08 74 GLN A N 1
ATOM 662 C CA . GLN A 1 74 ? -1.032 -18.135 22.732 1.00 9.77 74 GLN A CA 1
ATOM 663 C C . GLN A 1 74 ? -0.698 -19.624 22.782 1.00 9.42 74 GLN A C 1
ATOM 664 O O . GLN A 1 74 ? -1.234 -20.389 23.587 1.00 11.56 74 GLN A O 1
ATOM 670 N N . ILE A 1 75 ? 0.150 -20.022 21.849 1.00 9.66 75 ILE A N 1
ATOM 671 C CA . ILE A 1 75 ? 0.512 -21.411 21.629 1.00 10.09 75 ILE A CA 1
ATOM 672 C C . ILE A 1 75 ? 2.029 -21.444 21.622 1.00 10.89 75 ILE A C 1
ATOM 673 O O . ILE A 1 75 ? 2.647 -20.705 20.857 1.00 11.66 75 ILE A O 1
ATOM 678 N N . TYR A 1 76 ? 2.638 -22.241 22.494 1.00 10.95 76 TYR A N 1
ATOM 679 C CA . TYR A 1 76 ? 4.079 -22.112 22.716 1.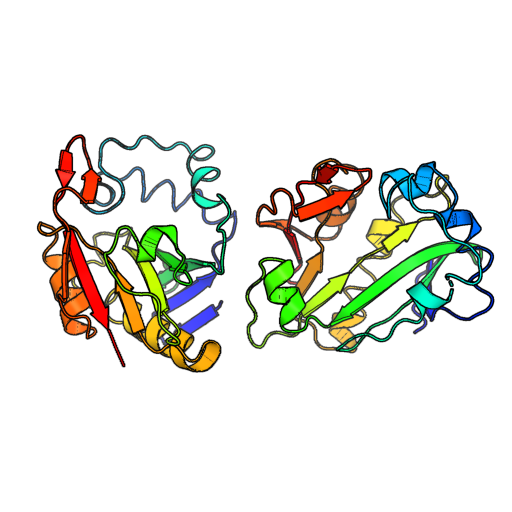00 11.31 76 TYR A CA 1
ATOM 680 C C . TYR A 1 76 ? 4.775 -23.469 22.819 1.00 11.76 76 TYR A C 1
ATOM 681 O O . TYR A 1 76 ? 4.252 -24.418 23.415 1.00 12.12 76 TYR A O 1
ATOM 690 N N . LYS A 1 77 ? 5.959 -23.559 22.223 1.00 11.95 77 LYS A N 1
ATOM 691 C CA . LYS A 1 77 ? 6.770 -24.757 22.348 1.00 13.22 77 LYS A CA 1
ATOM 692 C C . LYS A 1 77 ? 7.219 -24.901 23.798 1.00 13.78 77 LYS A C 1
ATOM 693 O O . LYS A 1 77 ? 7.624 -23.924 24.425 1.00 14.88 77 LYS A O 1
ATOM 699 N N . MET A 1 78 ? 7.117 -26.106 24.348 1.00 13.73 78 MET A N 1
ATOM 700 C CA A MET A 1 78 ? 7.446 -26.303 25.753 0.55 15.62 78 MET A CA 1
ATOM 701 C CA B MET A 1 78 ? 7.444 -26.341 25.750 0.45 14.90 78 MET A CA 1
ATOM 702 C C . MET A 1 78 ? 8.911 -26.006 26.021 1.00 17.25 78 MET A C 1
ATOM 703 O O . MET A 1 78 ? 9.773 -26.230 25.167 1.00 17.74 78 MET A O 1
ATOM 712 N N . TYR A 1 79 ? 9.175 -25.458 27.204 1.00 18.97 79 TYR A N 1
ATOM 713 C CA . TYR A 1 79 ? 10.516 -25.031 27.586 1.00 21.48 79 TYR A CA 1
ATOM 714 C C . TYR A 1 79 ? 10.800 -25.410 29.034 1.00 22.52 79 TYR A C 1
ATOM 715 O O . TYR A 1 79 ? 9.877 -25.707 29.798 1.00 22.20 79 TYR A O 1
ATOM 724 N N . ASP A 1 80 ? 12.081 -25.398 29.397 1.00 25.15 80 ASP A N 1
ATOM 725 C CA . ASP A 1 80 ? 12.560 -25.982 30.652 1.00 26.72 80 ASP A CA 1
ATOM 726 C C . ASP A 1 80 ? 11.836 -25.503 31.904 1.00 25.90 80 ASP A C 1
ATOM 727 O O . ASP A 1 80 ? 11.507 -26.322 32.765 1.00 26.35 80 ASP A O 1
ATOM 732 N N . GLU A 1 81 ? 11.591 -24.197 32.009 1.00 26.36 81 GLU A N 1
ATOM 733 C CA . GLU A 1 81 ? 10.876 -23.653 33.162 1.00 27.97 81 GLU A CA 1
ATOM 734 C C . GLU A 1 81 ? 9.576 -24.407 33.401 1.00 25.91 81 GLU A C 1
ATOM 735 O O . GLU A 1 81 ? 9.260 -24.779 34.534 1.00 25.70 81 GLU A O 1
ATOM 741 N N . LEU A 1 82 ? 8.836 -24.651 32.323 1.00 24.57 82 LEU A N 1
ATOM 742 C CA . LEU A 1 82 ? 7.535 -25.296 32.430 1.00 24.04 82 LEU A CA 1
ATOM 743 C C . LEU A 1 82 ? 7.633 -26.806 32.595 1.00 23.13 82 LEU A C 1
ATOM 744 O O . LEU A 1 82 ? 6.846 -27.387 33.342 1.00 24.09 82 LEU A O 1
ATOM 749 N N . TYR A 1 83 ? 8.586 -27.445 31.917 1.00 21.86 83 TYR A N 1
ATOM 750 C CA . TYR A 1 83 ? 8.823 -28.866 32.145 1.00 21.97 83 TYR A CA 1
ATOM 751 C C . TYR A 1 83 ? 9.019 -29.113 33.643 1.00 24.43 83 TYR A C 1
ATOM 752 O O . TYR A 1 83 ? 8.445 -30.045 34.224 1.00 25.17 83 TYR A O 1
ATOM 761 N N . THR A 1 84 ? 9.818 -28.253 34.267 1.00 25.30 84 THR A N 1
ATOM 762 C CA . THR A 1 84 ? 10.124 -28.368 35.688 1.00 26.85 84 THR A CA 1
ATOM 763 C C . THR A 1 84 ? 8.911 -28.136 36.587 1.00 27.34 84 THR A C 1
ATOM 764 O O . THR A 1 84 ? 8.593 -28.971 37.436 1.00 27.60 84 THR A O 1
ATOM 768 N N . ASP A 1 85 ? 8.225 -27.012 36.406 1.00 26.06 85 ASP A N 1
ATOM 769 C CA A ASP A 1 85 ? 7.149 -26.692 37.336 0.40 26.91 85 ASP A CA 1
ATOM 770 C CA B ASP A 1 85 ? 7.111 -26.634 37.267 0.60 26.79 85 ASP A CA 1
ATOM 771 C C . ASP A 1 85 ? 5.922 -27.574 37.107 1.00 26.67 85 ASP A C 1
ATOM 772 O O . ASP A 1 85 ? 5.134 -27.773 38.034 1.00 27.94 85 ASP A O 1
ATOM 781 N N . TYR A 1 86 ? 5.783 -28.132 35.906 1.00 25.20 86 TYR A N 1
ATOM 782 C CA . TYR A 1 86 ? 4.690 -29.055 35.626 1.00 25.25 86 TYR A CA 1
ATOM 783 C C . TYR A 1 86 ? 4.965 -30.456 36.145 1.00 27.84 86 TYR A C 1
ATOM 784 O O . TYR A 1 86 ? 4.049 -31.284 36.209 1.00 29.31 86 TYR A O 1
ATOM 793 N N . HIS A 1 87 ? 6.227 -30.730 36.473 1.00 28.33 87 HIS A N 1
ATOM 794 C CA . HIS A 1 87 ? 6.679 -32.091 36.764 1.00 30.16 87 HIS A CA 1
ATOM 795 C C . HIS A 1 87 ? 6.360 -32.980 35.560 1.00 29.58 87 HIS A C 1
ATOM 796 O O . HIS A 1 87 ? 5.979 -34.146 35.701 1.00 30.81 87 HIS A O 1
ATOM 803 N N . TYR A 1 88 ? 6.524 -32.392 34.375 1.00 27.62 88 TYR A N 1
ATOM 804 C CA . TYR A 1 88 ? 6.257 -33.040 33.095 1.00 25.65 88 TYR A CA 1
ATOM 805 C C . TYR A 1 88 ? 7.587 -33.284 32.409 1.00 26.49 88 TYR A C 1
ATOM 806 O O . TYR A 1 88 ? 8.250 -32.336 31.999 1.00 27.10 88 TYR A O 1
ATOM 815 N N . PRO A 1 89 ? 8.000 -34.553 32.308 1.00 27.87 89 PRO A N 1
ATOM 816 C CA . PRO A 1 89 ? 9.342 -34.858 31.803 1.00 27.70 89 PRO A CA 1
ATOM 817 C C . PRO A 1 89 ? 9.579 -34.414 30.365 1.00 25.70 89 PRO A C 1
ATOM 818 O O . PRO A 1 89 ? 8.714 -34.576 29.503 1.00 25.19 89 PRO A O 1
ATOM 822 N N . LYS A 1 90 ? 10.752 -33.845 30.119 1.00 24.03 90 LYS A N 1
ATOM 823 C CA . LYS A 1 90 ? 11.205 -33.583 28.765 1.00 24.56 90 LYS A CA 1
ATOM 824 C C . LYS A 1 90 ? 11.664 -34.894 28.142 1.00 23.90 90 LYS A C 1
ATOM 825 O O . LYS A 1 90 ? 12.423 -35.647 28.757 1.00 26.00 90 LYS A O 1
ATOM 831 N N . THR A 1 91 ? 11.182 -35.166 26.934 1.00 22.88 91 THR A N 1
ATOM 832 C CA . THR A 1 91 ? 11.532 -36.368 26.187 1.00 22.21 91 THR A CA 1
ATOM 833 C C . THR A 1 91 ? 11.899 -35.971 24.760 1.00 22.74 91 THR A C 1
ATOM 834 O O . THR A 1 91 ? 12.185 -34.802 24.490 1.00 23.41 91 THR A O 1
ATOM 838 N N . ASP A 1 92 ? 11.875 -36.936 23.844 1.00 22.67 92 ASP A N 1
ATOM 839 C CA . ASP A 1 92 ? 12.081 -36.653 22.425 1.00 22.98 92 ASP A CA 1
ATOM 840 C C . ASP A 1 92 ? 10.802 -36.163 21.767 1.00 20.27 92 ASP A C 1
ATOM 841 O O . ASP A 1 92 ? 10.813 -35.737 20.611 1.00 20.67 92 ASP A O 1
ATOM 846 N N . GLU A 1 93 ? 9.693 -36.245 22.493 1.00 17.71 93 GLU A N 1
ATOM 847 C CA . GLU A 1 93 ? 8.423 -35.781 21.952 1.00 16.42 93 GLU A CA 1
ATOM 848 C C . GLU A 1 93 ? 8.396 -34.268 21.741 1.00 15.79 93 GLU A C 1
ATOM 849 O O . GLU A 1 93 ? 9.017 -33.492 22.487 1.00 16.60 93 GLU A O 1
ATOM 855 N N . ILE A 1 94 ? 7.687 -33.864 20.694 1.00 14.49 94 ILE A N 1
ATOM 856 C CA . ILE A 1 94 ? 7.413 -32.455 20.421 1.00 14.39 94 ILE A CA 1
ATOM 857 C C . ILE A 1 94 ? 6.160 -32.075 21.193 1.00 13.37 94 ILE A C 1
ATOM 858 O O . ILE A 1 94 ? 5.094 -32.667 20.976 1.00 14.47 94 ILE A O 1
ATOM 863 N N . VAL A 1 95 ? 6.298 -31.128 22.119 1.00 13.80 95 VAL A N 1
ATOM 864 C CA . VAL A 1 95 ? 5.210 -30.765 23.022 1.00 13.57 95 VAL A CA 1
ATOM 865 C C . VAL A 1 95 ? 4.974 -29.255 22.994 1.00 12.62 95 VAL A C 1
ATOM 866 O O . VAL A 1 95 ? 5.923 -28.472 23.047 1.00 13.25 95 VAL A O 1
ATOM 870 N N . TYR A 1 96 ? 3.705 -28.862 22.909 1.00 12.39 96 TYR A N 1
ATOM 871 C CA . TYR A 1 96 ? 3.293 -27.462 22.981 1.00 12.75 96 TYR A CA 1
ATOM 872 C C . TYR A 1 96 ? 2.347 -27.255 24.154 1.00 11.23 96 TYR A C 1
ATOM 873 O O . TYR A 1 96 ? 1.673 -28.207 24.595 1.00 13.11 96 TYR A O 1
ATOM 882 N N . GLY A 1 97 ? 2.305 -26.027 24.667 1.00 11.63 97 GLY A N 1
ATOM 883 C CA . GLY A 1 97 ? 1.268 -25.639 25.601 1.00 10.87 97 GLY A CA 1
ATOM 884 C C . GLY A 1 97 ? 0.395 -24.582 24.958 1.00 10.90 97 GLY A C 1
ATOM 885 O O . GLY A 1 97 ? 0.777 -23.982 23.952 1.00 12.64 97 GLY A O 1
ATOM 886 N N . MET A 1 98 ? -0.777 -24.337 25.529 1.00 11.85 98 MET A N 1
ATOM 887 C CA . MET A 1 98 ? -1.625 -23.286 24.995 1.00 13.46 98 MET A CA 1
ATOM 888 C C . MET A 1 98 ? -2.471 -22.646 26.100 1.00 12.47 98 MET A C 1
ATOM 889 O O . MET A 1 98 ? -2.947 -23.324 27.013 1.00 14.97 98 MET A O 1
ATOM 894 N N . ASP A 1 99 ? -2.592 -21.319 26.022 1.00 10.62 99 ASP A N 1
ATOM 895 C CA . ASP A 1 99 ? -3.423 -20.513 26.916 1.00 10.87 99 ASP A CA 1
ATOM 896 C C . ASP A 1 99 ? -4.420 -19.770 26.035 1.00 9.65 99 ASP A C 1
ATOM 897 O O . ASP A 1 99 ? -4.042 -19.306 24.965 1.00 10.69 99 ASP A O 1
ATOM 902 N N . GLN A 1 100 ? -5.663 -19.606 26.474 1.00 9.39 100 GLN A N 1
ATOM 903 C CA . GLN A 1 100 ? -6.642 -18.899 25.645 1.00 9.21 100 GLN A CA 1
ATOM 904 C C . GLN A 1 100 ? -7.825 -18.379 26.440 1.00 8.60 100 GLN A C 1
ATOM 905 O O . GLN A 1 100 ? -8.151 -18.898 27.513 1.00 9.76 100 GLN A O 1
ATOM 911 N N . PHE A 1 101 ? -8.471 -17.348 25.904 1.00 8.59 101 PHE A N 1
ATOM 912 C CA . PHE A 1 101 ? -9.759 -16.915 26.437 1.00 8.51 101 PHE A CA 1
ATOM 913 C C . PHE A 1 101 ? -10.634 -16.366 25.319 1.00 8.94 101 PHE A C 1
ATOM 914 O O . PHE A 1 101 ? -10.154 -15.809 24.326 1.00 9.17 101 PHE A O 1
ATOM 922 N N . ILE A 1 102 ? -11.931 -16.570 25.481 1.00 9.34 102 ILE A N 1
ATOM 923 C CA . ILE A 1 102 ? -12.936 -15.888 24.688 1.00 9.34 102 ILE A CA 1
ATOM 924 C C . ILE A 1 102 ? -13.362 -14.661 25.495 1.00 9.74 102 ILE A C 1
ATOM 925 O O . ILE A 1 102 ? -13.838 -14.782 26.635 1.00 10.74 102 ILE A O 1
ATOM 930 N N . GLY A 1 103 ? -13.129 -13.478 24.931 1.00 9.36 103 GLY A N 1
ATOM 931 C CA . GLY A 1 103 ? -13.396 -12.224 25.620 1.00 10.50 103 GLY A CA 1
ATOM 932 C C . GLY A 1 103 ? -14.827 -11.742 25.523 1.00 11.23 103 GLY A C 1
ATOM 933 O O . GLY A 1 103 ? -15.192 -10.756 26.171 1.00 12.31 103 GLY A O 1
ATOM 934 N N . GLU A 1 104 ? -15.631 -12.426 24.714 1.00 12.11 104 GLU A N 1
ATOM 935 C CA . GLU A 1 104 ? -17.058 -12.135 24.566 1.00 12.50 104 GLU A CA 1
ATOM 936 C C . GLU A 1 104 ? -17.868 -13.200 25.295 1.00 13.35 104 GLU A C 1
ATOM 937 O O . GLU A 1 104 ? -18.042 -14.305 24.767 1.00 13.98 104 GLU A O 1
ATOM 943 N N . PRO A 1 105 ? -18.357 -12.886 26.511 1.00 13.29 105 PRO A N 1
ATOM 944 C CA . PRO A 1 105 ? -19.026 -13.926 27.308 1.00 14.93 105 PRO A CA 1
ATOM 945 C C . PRO A 1 105 ? -20.282 -14.504 26.652 1.00 13.74 105 PRO A C 1
ATOM 946 O O . PRO A 1 105 ? -20.680 -15.627 26.982 1.00 15.32 105 PRO A O 1
ATOM 950 N N . ASN A 1 106 ? -20.889 -13.781 25.719 1.00 14.08 106 ASN A N 1
ATOM 951 C CA . ASN A 1 106 ? -22.048 -14.340 25.038 1.00 15.73 106 ASN A CA 1
ATOM 952 C C . ASN A 1 106 ? -21.668 -15.500 24.108 1.00 15.74 106 ASN A C 1
ATOM 953 O O . ASN A 1 106 ? -22.537 -16.226 23.624 1.00 18.04 106 ASN A O 1
ATOM 958 N N . TYR A 1 107 ? -20.369 -15.707 23.905 1.00 14.63 107 TYR A N 1
ATOM 959 C CA . TYR A 1 107 ? -19.881 -16.830 23.110 1.00 14.48 107 TYR A CA 1
ATOM 960 C C . TYR A 1 107 ? -19.219 -17.920 23.953 1.00 14.79 107 TYR A C 1
ATOM 961 O O . TYR A 1 107 ? -18.438 -18.710 23.426 1.00 17.39 107 TYR A O 1
ATOM 970 N N . TRP A 1 108 ? -19.528 -17.964 25.249 1.00 13.16 108 TRP A N 1
ATOM 971 C CA . TRP A 1 108 ? -19.119 -19.084 26.100 1.00 12.84 108 TRP A CA 1
ATOM 972 C C . TRP A 1 108 ? -20.136 -20.227 26.031 1.00 13.90 108 TRP A C 1
ATOM 973 O O . TRP A 1 108 ? -21.340 -19.992 25.839 1.00 15.23 108 TRP A O 1
ATOM 984 N N . SER A 1 109 ? -19.640 -21.454 26.188 1.00 12.98 109 SER A N 1
ATOM 985 C CA . SER A 1 109 ? -20.478 -22.657 26.244 1.00 13.94 109 SER A CA 1
ATOM 986 C C . SER A 1 109 ? -21.339 -22.867 24.992 1.00 14.68 109 SER A C 1
ATOM 987 O O . SER A 1 109 ? -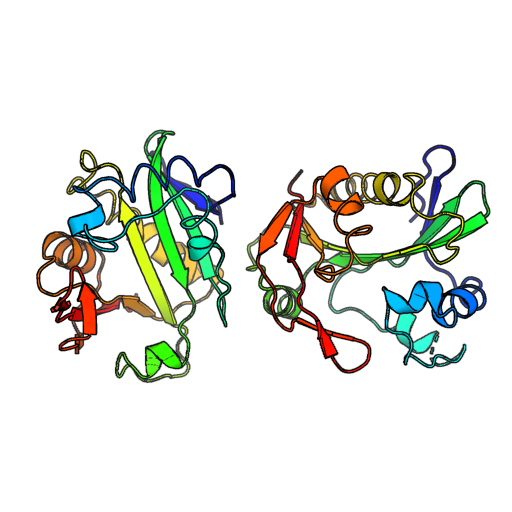22.463 -2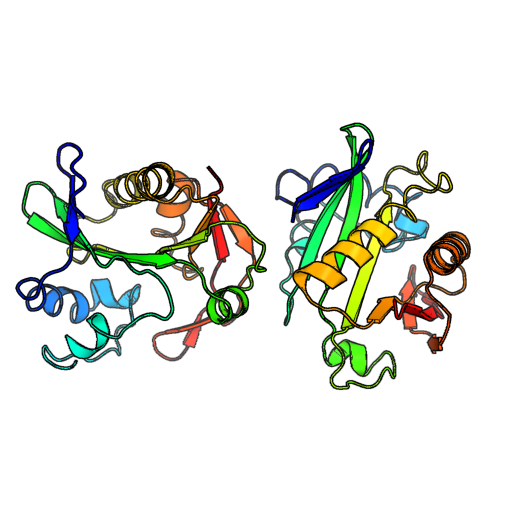3.379 25.066 1.00 17.18 109 SER A O 1
ATOM 990 N N . LYS A 1 110 ? -20.787 -22.494 23.842 1.00 14.22 110 LYS A N 1
ATOM 991 C CA . LYS A 1 110 ? -21.440 -22.719 22.556 1.00 15.67 110 LYS A CA 1
ATOM 992 C C . LYS A 1 110 ? -20.546 -23.553 21.636 1.00 14.67 110 LYS A C 1
ATOM 993 O O . LYS A 1 110 ? -20.784 -23.637 20.430 1.00 16.62 110 LYS A O 1
ATOM 999 N N . GLY A 1 111 ? -19.521 -24.174 22.219 1.00 13.16 111 GLY A N 1
ATOM 1000 C CA . GLY A 1 111 ? -18.657 -25.085 21.488 1.00 13.10 111 GLY A CA 1
ATOM 1001 C C . GLY A 1 111 ? -17.523 -24.437 20.718 1.00 12.68 111 GLY A C 1
ATOM 1002 O O . GLY A 1 111 ? -16.726 -25.131 20.088 1.00 13.24 111 GLY A O 1
ATOM 1003 N N . ILE A 1 112 ? -17.436 -23.110 20.752 1.00 12.38 112 ILE A N 1
ATOM 1004 C CA . ILE A 1 112 ? -16.454 -22.417 19.926 1.00 12.18 112 ILE A CA 1
ATOM 1005 C C . ILE A 1 112 ? -15.032 -22.665 20.432 1.00 11.55 112 ILE A C 1
ATOM 1006 O O . ILE A 1 112 ? -14.102 -22.840 19.639 1.00 11.65 112 ILE A O 1
ATOM 1011 N N . GLY A 1 113 ? -14.863 -22.720 21.750 1.00 11.40 113 GLY A N 1
ATOM 1012 C CA . GLY A 1 113 ? -13.557 -23.001 22.320 1.00 11.65 113 GLY A CA 1
ATOM 1013 C C . GLY A 1 113 ? -13.046 -24.373 21.911 1.00 11.02 113 GLY A C 1
ATOM 1014 O O . GLY A 1 113 ? -11.869 -24.537 21.584 1.00 11.86 113 GLY A O 1
ATOM 1015 N N . THR A 1 114 ? -13.937 -25.362 21.906 1.00 11.58 114 THR A N 1
ATOM 1016 C CA . THR A 1 114 ? -13.563 -26.709 21.482 1.00 12.96 114 THR A CA 1
ATOM 1017 C C . THR A 1 114 ? -13.209 -26.719 19.983 1.00 12.63 114 THR A C 1
ATOM 1018 O O . THR A 1 114 ? -12.243 -27.362 19.578 1.00 12.90 114 THR A O 1
ATOM 1022 N N . ARG A 1 115 ? -13.952 -25.988 19.153 1.00 11.89 115 ARG A N 1
ATOM 1023 C CA A ARG A 1 115 ? -13.588 -25.877 17.743 0.62 12.01 115 ARG A CA 1
ATOM 1024 C CA B ARG A 1 115 ? -13.590 -25.871 17.743 0.38 12.70 115 ARG A CA 1
ATOM 1025 C C . ARG A 1 115 ? -12.201 -25.256 17.572 1.00 11.79 115 ARG A C 1
ATOM 1026 O O . ARG A 1 115 ? -11.386 -25.731 16.780 1.00 13.07 115 ARG A O 1
ATOM 1041 N N . TYR A 1 116 ? -11.941 -24.186 18.310 1.00 10.90 116 TYR A N 1
ATOM 1042 C CA . TYR A 1 116 ? -10.639 -23.523 18.293 1.00 11.40 116 TYR A CA 1
ATOM 1043 C C . TYR A 1 116 ? -9.513 -24.502 18.646 1.00 10.43 116 TYR A C 1
ATOM 1044 O O . TYR A 1 116 ? -8.511 -24.601 17.935 1.00 11.43 116 TYR A O 1
ATOM 1053 N N . ILE A 1 117 ? -9.667 -25.220 19.756 1.00 10.77 117 ILE A N 1
ATOM 1054 C CA . ILE A 1 117 ? -8.634 -26.152 20.199 1.00 11.11 117 ILE A CA 1
ATOM 1055 C C . ILE A 1 117 ? -8.329 -27.199 19.134 1.00 12.05 117 ILE A C 1
ATOM 1056 O O . ILE A 1 117 ? -7.161 -27.479 18.844 1.00 12.19 117 ILE A O 1
ATOM 1061 N N . LYS A 1 118 ? -9.369 -27.754 18.524 1.00 12.72 118 LYS A N 1
ATOM 1062 C CA . LYS A 1 118 ? -9.150 -28.802 17.535 1.00 13.58 118 LYS A CA 1
ATOM 1063 C C . LYS A 1 118 ? -8.435 -28.251 16.291 1.00 13.19 118 LYS A C 1
ATOM 1064 O O . LYS A 1 118 ? -7.617 -28.950 15.679 1.00 14.35 118 LYS A O 1
ATOM 1070 N N . LEU A 1 119 ? -8.703 -26.994 15.934 1.00 13.15 119 LEU A N 1
ATOM 1071 C CA . LEU A 1 119 ? -7.990 -26.373 14.812 1.00 12.68 119 LEU A CA 1
ATOM 1072 C C . LEU A 1 119 ? -6.504 -26.198 15.134 1.00 11.95 119 LEU A C 1
ATOM 1073 O O . LEU A 1 119 ? -5.639 -26.429 14.281 1.00 12.86 119 LEU A O 1
ATOM 1078 N N . ILE A 1 120 ? -6.203 -25.810 16.370 1.00 11.77 120 ILE A N 1
ATOM 1079 C CA . ILE A 1 120 ? -4.815 -25.687 16.787 1.00 11.66 120 ILE A CA 1
ATOM 1080 C C . ILE A 1 120 ? -4.131 -27.063 16.807 1.00 11.85 120 ILE A C 1
ATOM 1081 O O . ILE A 1 120 ? -2.991 -27.194 16.348 1.00 12.37 120 ILE A O 1
ATOM 1086 N N . PHE A 1 121 ? -4.823 -28.083 17.320 1.00 12.32 121 PHE A N 1
ATOM 1087 C CA . PHE A 1 121 ? -4.280 -29.442 17.277 1.00 12.29 121 PHE A CA 1
ATOM 1088 C C . PHE A 1 121 ? -3.844 -29.828 15.856 1.00 12.54 121 PHE A C 1
ATOM 1089 O O . PHE A 1 121 ? -2.760 -30.373 15.643 1.00 12.95 121 PHE A O 1
ATOM 1097 N N . GLU A 1 122 ? -4.716 -29.574 14.885 1.00 13.13 122 GLU A N 1
ATOM 1098 C CA . GLU A 1 122 ? -4.424 -29.960 13.509 1.00 14.54 122 GLU A CA 1
ATOM 1099 C C . GLU A 1 122 ? -3.240 -29.174 12.951 1.00 13.60 122 GLU A C 1
ATOM 1100 O O . GLU A 1 122 ? -2.368 -29.725 12.273 1.00 14.23 122 GLU A O 1
ATOM 1106 N N . PHE A 1 123 ? -3.213 -27.879 13.232 1.00 13.04 123 PHE A N 1
ATOM 1107 C CA . PHE A 1 123 ? -2.101 -27.041 12.827 1.00 13.01 123 PHE A CA 1
ATOM 1108 C C . PHE A 1 123 ? -0.783 -27.568 13.389 1.00 12.36 123 PHE A C 1
ATOM 1109 O O . PHE A 1 123 ? 0.190 -27.702 12.654 1.00 12.92 123 PHE A O 1
ATOM 1117 N N . LEU A 1 124 ? -0.751 -27.871 14.683 1.00 12.58 124 LEU A N 1
ATOM 1118 C CA . LEU A 1 124 ? 0.499 -28.311 15.300 1.00 12.48 124 LEU A CA 1
ATOM 1119 C C . LEU A 1 124 ? 0.953 -29.677 14.784 1.00 12.04 124 LEU A C 1
ATOM 1120 O O . LEU A 1 124 ? 2.158 -29.935 14.687 1.00 12.95 124 LEU A O 1
ATOM 1125 N N . LYS A 1 125 ? 0.010 -30.556 14.446 1.00 12.42 125 LYS A N 1
ATOM 1126 C CA . LYS A 1 125 ? 0.395 -31.849 13.894 1.00 12.88 125 LYS A CA 1
ATOM 1127 C C . LYS A 1 125 ? 1.021 -31.675 12.514 1.00 13.17 125 LYS A C 1
ATOM 1128 O O . LYS A 1 125 ? 2.117 -32.166 12.251 1.00 13.89 125 LYS A O 1
ATOM 1134 N N . LYS A 1 126 ? 0.351 -30.945 11.633 1.00 13.62 126 LYS A N 1
ATOM 1135 C CA . LYS A 1 126 ? 0.842 -30.903 10.266 1.00 16.03 126 LYS A CA 1
ATOM 1136 C C . LYS A 1 126 ? 2.054 -29.986 10.118 1.00 15.81 126 LYS A C 1
ATOM 1137 O O . LYS A 1 126 ? 2.931 -30.264 9.306 1.00 16.93 126 LYS A O 1
ATOM 1143 N N . GLU A 1 127 ? 2.138 -28.925 10.920 1.00 14.66 127 GLU A N 1
ATOM 1144 C CA . GLU A 1 127 ? 3.224 -27.955 10.768 1.00 14.93 127 GLU A CA 1
ATOM 1145 C C . GLU A 1 127 ? 4.411 -28.199 11.696 1.00 15.03 127 GLU A C 1
ATOM 1146 O O . GLU A 1 127 ? 5.506 -27.700 11.428 1.00 15.53 127 GLU A O 1
ATOM 1152 N N . ARG A 1 128 ? 4.208 -28.941 12.786 1.00 14.70 128 ARG A N 1
ATOM 1153 C CA . ARG A 1 128 ? 5.285 -29.137 13.759 1.00 13.78 128 ARG A CA 1
ATOM 1154 C C . ARG A 1 128 ? 5.465 -30.599 14.204 1.00 13.26 128 ARG A C 1
ATOM 1155 O O . ARG A 1 128 ? 6.313 -30.889 15.047 1.00 14.88 128 ARG A O 1
ATOM 1163 N N . ASN A 1 129 ? 4.678 -31.513 13.649 1.00 13.30 129 ASN A N 1
ATOM 1164 C CA . ASN A 1 129 ? 4.747 -32.928 14.044 1.00 15.15 129 ASN A CA 1
ATOM 1165 C C . ASN A 1 129 ? 4.566 -33.111 15.550 1.00 15.46 129 ASN A C 1
ATOM 1166 O O . ASN A 1 129 ? 5.217 -33.959 16.160 1.00 16.09 129 ASN A O 1
ATOM 1171 N N . ALA A 1 130 ? 3.695 -32.315 16.150 1.00 15.00 130 ALA A N 1
ATOM 1172 C CA . ALA A 1 130 ? 3.506 -32.379 17.594 1.00 14.03 130 ALA A CA 1
ATOM 1173 C C . ALA A 1 130 ? 3.047 -33.765 18.058 1.00 13.58 130 ALA A C 1
ATOM 1174 O O . ALA A 1 130 ? 2.264 -34.421 17.382 1.00 14.37 130 ALA A O 1
ATOM 1176 N N . ASN A 1 131 ? 3.533 -34.193 19.225 1.00 13.43 131 ASN A N 1
ATOM 1177 C CA . ASN A 1 131 ? 3.121 -35.465 19.825 1.00 14.63 131 ASN A CA 1
ATOM 1178 C C . ASN A 1 131 ? 2.185 -35.273 21.013 1.00 12.97 131 ASN A C 1
ATOM 1179 O O . ASN A 1 131 ? 1.438 -36.177 21.371 1.00 14.81 131 ASN A O 1
ATOM 1184 N N . ALA A 1 132 ? 2.227 -34.094 21.631 1.00 13.29 132 ALA A N 1
ATOM 1185 C CA . ALA A 1 132 ? 1.424 -33.837 22.811 1.00 13.23 132 ALA A CA 1
ATOM 1186 C C . ALA A 1 132 ? 1.189 -32.341 22.965 1.00 12.58 132 ALA A C 1
ATOM 1187 O O . ALA A 1 132 ? 2.012 -31.522 22.530 1.00 13.14 132 ALA A O 1
ATOM 1189 N N . VAL A 1 133 ? 0.060 -31.992 23.574 1.00 11.83 133 VAL A N 1
ATOM 1190 C CA . VAL A 1 133 ? -0.278 -30.612 23.907 1.00 11.91 133 VAL A CA 1
ATOM 1191 C C . VAL A 1 133 ? -0.715 -30.625 25.359 1.00 12.16 133 VAL A C 1
ATOM 1192 O O . VAL A 1 133 ? -1.445 -31.523 25.776 1.00 12.65 133 VAL A O 1
ATOM 1196 N N . ILE A 1 134 ? -0.275 -29.639 26.130 1.00 12.80 134 ILE A N 1
ATOM 1197 C CA . ILE A 1 134 ? -0.631 -29.593 27.540 1.00 13.76 134 ILE A CA 1
ATOM 1198 C C . ILE A 1 134 ? -1.093 -28.197 27.957 1.00 14.86 134 ILE A C 1
ATOM 1199 O O . ILE A 1 134 ? -0.797 -27.196 27.290 1.00 17.33 134 ILE A O 1
ATOM 1204 N N . LEU A 1 135 ? -1.858 -28.147 29.043 1.00 12.85 135 LEU A N 1
ATOM 1205 C CA . LEU A 1 135 ? -2.262 -26.879 29.663 1.00 12.68 135 LEU A CA 1
ATOM 1206 C C . LEU A 1 135 ? -2.613 -27.108 31.132 1.00 11.82 135 LEU A C 1
ATOM 1207 O O . LEU A 1 135 ? -2.621 -28.254 31.601 1.00 12.55 135 LEU A O 1
ATOM 1212 N N . ASP A 1 136 ? -2.836 -26.014 31.862 1.00 11.68 136 ASP A N 1
ATOM 1213 C CA . ASP A 1 136 ? -2.846 -26.055 33.327 1.00 12.45 136 ASP A CA 1
ATOM 1214 C C . ASP A 1 136 ? -3.967 -25.225 33.968 1.00 12.02 136 ASP A C 1
ATOM 1215 O O . ASP A 1 136 ? -3.712 -24.263 34.691 1.00 12.65 136 ASP A O 1
ATOM 1220 N N . PRO A 1 137 ? -5.228 -25.603 33.720 1.00 11.16 137 PRO A N 1
ATOM 1221 C CA . PRO A 1 137 ? -6.352 -24.813 34.237 1.00 11.49 137 PRO A CA 1
ATOM 1222 C C . PRO A 1 137 ? -6.514 -24.892 35.756 1.00 11.40 137 PRO A C 1
ATOM 1223 O O . PRO A 1 137 ? -6.132 -25.877 36.399 1.00 12.42 137 PRO A O 1
ATOM 1227 N N . HIS A 1 138 ? -7.121 -23.862 36.327 1.00 11.15 138 HIS A N 1
ATOM 1228 C CA . HIS A 1 138 ? -7.530 -23.898 37.727 1.00 11.38 138 HIS A CA 1
ATOM 1229 C C . HIS A 1 138 ? -8.520 -25.026 37.975 1.00 11.46 138 HIS A C 1
ATOM 1230 O O . HIS A 1 138 ? -9.435 -25.238 37.176 1.00 13.05 138 HIS A O 1
ATOM 1237 N N . LYS A 1 139 ? -8.377 -25.718 39.100 1.00 12.26 139 LYS A N 1
ATOM 1238 C CA . LYS A 1 139 ? -9.330 -26.758 39.463 1.00 13.44 139 LYS A CA 1
ATOM 1239 C C . LYS A 1 139 ? -10.755 -26.201 39.560 1.00 13.30 139 LYS A C 1
ATOM 1240 O O . LYS A 1 139 ? -11.708 -26.926 39.279 1.00 15.28 139 LYS A O 1
ATOM 1246 N N . ASN A 1 140 ? -10.905 -24.933 39.954 1.00 13.48 140 ASN A N 1
ATOM 1247 C CA . ASN A 1 140 ? -12.237 -24.359 40.123 1.00 14.14 140 ASN A CA 1
ATOM 1248 C C . ASN A 1 140 ? -12.765 -23.667 38.858 1.00 14.06 140 ASN A C 1
ATOM 1249 O O . ASN A 1 140 ? -13.657 -22.819 38.925 1.00 14.67 140 ASN A O 1
ATOM 1254 N N . ASN A 1 141 ? -12.242 -24.075 37.701 1.00 12.86 141 ASN A N 1
ATOM 1255 C CA . ASN A 1 141 ? -12.736 -23.616 36.402 1.00 12.40 141 ASN A CA 1
ATOM 1256 C C . ASN A 1 141 ? -13.286 -24.804 35.603 1.00 11.74 141 ASN A C 1
ATOM 1257 O O . ASN A 1 141 ? -12.719 -25.191 34.581 1.00 12.58 141 ASN A O 1
ATOM 1262 N N . PRO A 1 142 ? -14.394 -25.401 36.072 1.00 12.85 142 PRO A N 1
ATOM 1263 C CA . PRO A 1 142 ? -14.912 -26.594 35.394 1.00 12.84 142 PRO A CA 1
ATOM 1264 C C . PRO A 1 142 ? -15.360 -26.361 33.954 1.00 12.92 142 PRO A C 1
ATOM 1265 O O . PRO A 1 142 ? -15.289 -27.303 33.175 1.00 13.71 142 PRO A O 1
ATOM 1269 N N . ARG A 1 143 ? -15.801 -25.160 33.588 1.00 12.74 143 ARG A N 1
ATOM 1270 C CA . ARG A 1 143 ? -16.182 -24.944 32.191 1.00 12.75 143 ARG A CA 1
ATOM 1271 C C . ARG A 1 143 ? -14.984 -25.184 31.271 1.00 11.57 143 ARG A C 1
ATOM 1272 O O . ARG A 1 143 ? -15.104 -25.839 30.230 1.00 12.66 143 ARG A O 1
ATOM 1280 N N . ALA A 1 144 ? -13.826 -24.652 31.651 1.00 10.98 144 ALA A N 1
ATOM 1281 C CA . ALA A 1 144 ? -12.612 -24.865 30.875 1.00 11.10 144 ALA A CA 1
ATOM 1282 C C . ALA A 1 144 ? -12.210 -26.338 30.888 1.00 11.42 144 ALA A C 1
ATOM 1283 O O . ALA A 1 144 ? -11.910 -26.913 29.837 1.00 12.09 144 ALA A O 1
ATOM 1285 N N . ILE A 1 145 ? -12.213 -26.952 32.070 1.00 11.60 145 ILE A N 1
ATOM 1286 C CA . ILE A 1 145 ? -11.814 -28.348 32.172 1.00 11.99 145 ILE A CA 1
ATOM 1287 C C . ILE A 1 145 ? -12.703 -29.251 31.301 1.00 12.28 145 ILE A C 1
ATOM 1288 O O . ILE A 1 145 ? -12.199 -30.135 30.596 1.00 12.63 145 ILE A O 1
ATOM 1293 N N . ARG A 1 146 ? -14.013 -29.021 31.322 1.00 12.20 146 ARG A N 1
ATOM 1294 C CA . ARG A 1 146 ? -14.919 -29.846 30.526 1.00 13.19 146 ARG A CA 1
ATOM 1295 C C . ARG A 1 146 ? -14.722 -29.610 29.024 1.00 12.92 146 ARG A C 1
ATOM 1296 O O . ARG A 1 146 ? -14.799 -30.550 28.235 1.00 13.51 146 ARG A O 1
ATOM 1304 N N . ALA A 1 147 ? -14.461 -28.366 28.618 1.00 12.81 147 ALA A N 1
ATOM 1305 C CA . ALA A 1 147 ? -14.137 -28.095 27.217 1.00 12.94 147 ALA A CA 1
ATOM 1306 C C . ALA A 1 147 ? -12.885 -28.869 26.809 1.00 12.60 147 ALA A C 1
ATOM 1307 O O . ALA A 1 147 ? -12.820 -29.472 25.730 1.00 13.73 147 ALA A O 1
ATOM 1309 N N . TYR A 1 148 ? -11.878 -28.837 27.671 1.00 12.27 148 TYR A N 1
ATOM 1310 C CA . TYR A 1 148 ? -10.621 -29.494 27.357 1.00 12.39 148 TYR A CA 1
ATOM 1311 C C . TYR A 1 148 ? -10.821 -31.017 27.298 1.00 12.03 148 TYR A C 1
ATOM 1312 O O . TYR A 1 148 ? -10.262 -31.687 26.420 1.00 12.58 148 TYR A O 1
ATOM 1321 N N . GLN A 1 149 ? -11.647 -31.563 28.192 1.00 11.82 149 GLN A N 1
ATOM 1322 C CA . GLN A 1 149 ? -11.957 -32.996 28.157 1.00 13.22 149 GLN A CA 1
ATOM 1323 C C . GLN A 1 149 ? -12.697 -33.360 26.861 1.00 14.02 149 GLN A C 1
ATOM 1324 O O . GLN A 1 149 ? -12.359 -34.358 26.229 1.00 14.71 149 GLN A O 1
ATOM 1330 N N . LYS A 1 150 ? -13.664 -32.541 26.438 1.00 14.49 150 LYS A N 1
ATOM 1331 C CA . LYS A 1 150 ? -14.331 -32.763 25.148 1.00 15.28 150 LYS A CA 1
ATOM 1332 C C . LYS A 1 150 ? -13.326 -32.808 24.007 1.00 15.64 150 LYS A C 1
ATOM 1333 O O . LYS A 1 150 ? -13.469 -33.591 23.064 1.00 17.52 150 LYS A O 1
ATOM 1339 N N . SER A 1 151 ? -12.313 -31.954 24.102 1.00 15.27 151 SER A N 1
ATOM 1340 C CA . SER A 1 151 ? -11.317 -31.812 23.048 1.00 15.50 151 SER A CA 1
ATOM 1341 C C . SER A 1 151 ? -10.308 -32.956 23.025 1.00 16.33 151 SER A C 1
ATOM 1342 O O . SER A 1 151 ? -9.584 -33.123 22.038 1.00 18.06 151 SER A O 1
ATOM 1345 N N . GLY A 1 152 ? -10.233 -33.720 24.115 1.00 15.39 152 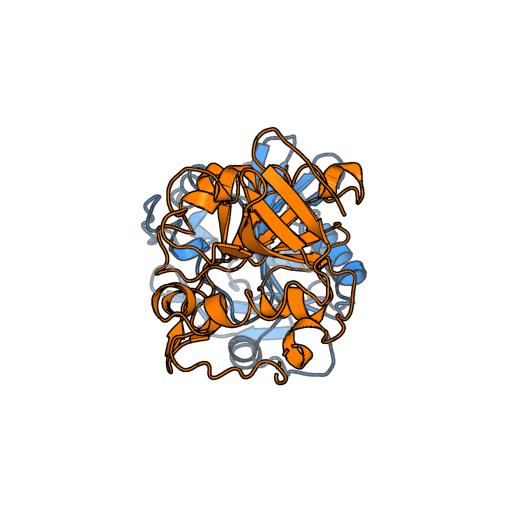GLY A N 1
ATOM 1346 C CA . GLY A 1 152 ? -9.314 -34.846 24.192 1.00 15.58 152 GLY A CA 1
ATOM 1347 C C . GLY A 1 152 ? -8.237 -34.756 25.262 1.00 14.66 152 GLY A C 1
ATOM 1348 O O . GLY A 1 152 ? -7.485 -35.701 25.464 1.00 15.65 152 GLY A O 1
ATOM 1349 N N . PHE A 1 153 ? -8.131 -33.622 25.946 1.00 13.82 153 PHE A N 1
ATOM 1350 C CA . PHE A 1 153 ? -7.202 -33.526 27.065 1.00 13.47 153 PHE A CA 1
ATOM 1351 C C . PHE A 1 153 ? -7.659 -34.404 28.228 1.00 14.01 153 PHE A C 1
ATOM 1352 O O . PHE A 1 153 ? -8.858 -34.518 28.484 1.00 15.14 153 PHE A O 1
ATOM 1360 N N . ARG A 1 154 ? -6.704 -34.951 28.975 1.00 14.02 154 ARG A N 1
ATOM 1361 C CA A ARG A 1 154 ? -6.971 -35.727 30.190 0.57 13.73 154 ARG A CA 1
ATOM 1362 C CA B ARG A 1 154 ? -7.050 -35.638 30.214 0.43 14.74 154 ARG A CA 1
ATOM 1363 C C . ARG A 1 154 ? -6.150 -35.187 31.354 1.00 13.30 154 ARG A C 1
ATOM 1364 O O . ARG A 1 154 ? -4.987 -34.824 31.162 1.00 13.30 154 ARG A O 1
ATOM 1379 N N . ILE A 1 155 ? -6.726 -35.172 32.553 1.00 13.00 155 ILE A N 1
ATOM 1380 C CA . ILE A 1 155 ? -5.969 -34.802 33.742 1.00 12.89 155 ILE A CA 1
ATOM 1381 C C . ILE A 1 155 ? -4.862 -35.829 33.986 1.00 13.28 155 ILE A C 1
ATOM 1382 O O . ILE A 1 155 ? -5.138 -37.030 34.084 1.00 14.58 155 ILE A O 1
ATOM 1387 N N . ILE A 1 156 ? -3.616 -35.370 34.083 1.00 13.58 156 ILE A N 1
ATOM 1388 C CA . ILE A 1 156 ? -2.498 -36.266 34.369 1.00 14.49 156 ILE A CA 1
ATOM 1389 C C . ILE A 1 156 ? -1.692 -35.909 35.629 1.00 14.80 156 ILE A C 1
ATOM 1390 O O . ILE A 1 156 ? -0.937 -36.744 36.111 1.00 16.67 156 ILE A O 1
ATOM 1395 N N . GLU A 1 157 ? -1.832 -34.692 36.156 1.00 15.14 157 GLU A N 1
ATOM 1396 C CA . GLU A 1 157 ? -1.165 -34.318 37.410 1.00 15.50 157 GLU A CA 1
ATOM 1397 C C . GLU A 1 157 ? -2.002 -33.293 38.162 1.00 14.24 157 GLU A C 1
ATOM 1398 O O . GLU A 1 157 ? -2.752 -32.520 37.556 1.00 14.74 157 GLU A O 1
ATOM 1404 N N . ASP A 1 158 ? -1.849 -33.289 39.480 1.00 15.55 158 ASP A N 1
ATOM 1405 C CA . ASP A 1 158 ? -2.341 -32.223 40.337 1.00 16.72 158 ASP A CA 1
ATOM 1406 C C . ASP A 1 158 ? -1.209 -31.235 40.565 1.00 16.52 158 ASP A C 1
ATOM 1407 O O . ASP A 1 158 ? -0.073 -31.641 40.820 1.00 18.18 158 ASP A O 1
ATOM 1412 N N . LEU A 1 159 ? -1.528 -29.947 40.465 1.00 14.34 159 LEU A N 1
ATOM 1413 C CA . LEU A 1 159 ? -0.564 -28.875 40.674 1.00 15.04 159 LEU A CA 1
ATOM 1414 C C . LEU A 1 159 ? -1.036 -27.965 41.807 1.00 14.86 159 LEU A C 1
ATOM 1415 O O . LEU A 1 159 ? -1.692 -26.956 41.562 1.00 14.71 159 LEU A O 1
ATOM 1420 N N . PRO A 1 160 ? -0.713 -28.321 43.060 1.00 15.38 160 PRO A N 1
ATOM 1421 C CA . PRO A 1 160 ? -1.213 -27.522 44.186 1.00 16.22 160 PRO A CA 1
ATOM 1422 C C . PRO A 1 160 ? -0.599 -26.127 44.201 1.00 16.46 160 PRO A C 1
ATOM 1423 O O . PRO A 1 160 ? 0.581 -25.993 43.864 1.00 17.43 160 PRO A O 1
ATOM 1427 N N . GLU A 1 161 ? -1.392 -25.117 44.565 1.00 16.52 161 GLU A N 1
ATOM 1428 C CA . GLU A 1 161 ? -0.909 -23.737 44.713 1.00 17.61 161 GLU A CA 1
ATOM 1429 C C . GLU A 1 161 ? -0.023 -23.314 43.546 1.00 16.31 161 GLU A C 1
ATOM 1430 O O . GLU A 1 161 ? 1.065 -22.774 43.724 1.00 17.72 161 GLU A O 1
ATOM 1436 N N . HIS A 1 162 ? -0.529 -23.552 42.346 1.00 15.09 162 HIS A N 1
ATOM 1437 C CA . HIS A 1 162 ? 0.241 -23.415 41.123 1.00 14.93 162 HIS A CA 1
ATOM 1438 C C . HIS A 1 162 ? 0.275 -21.990 40.586 1.00 14.36 162 HIS A C 1
ATOM 1439 O O . HIS A 1 162 ? 1.272 -21.582 39.986 1.00 16.64 162 HIS A O 1
ATOM 1446 N N . GLU A 1 163 ? -0.796 -21.224 40.798 1.00 13.70 163 GLU A N 1
ATOM 1447 C CA . GLU A 1 163 ? -0.923 -19.929 40.133 1.00 14.13 163 GLU A CA 1
ATOM 1448 C C . GLU A 1 163 ? -1.625 -18.884 40.990 1.00 14.31 163 GLU A C 1
ATOM 1449 O O . GLU A 1 163 ? -2.778 -19.068 41.384 1.00 15.46 163 GLU A O 1
ATOM 1455 N N . LEU A 1 164 ? -0.934 -17.781 41.260 1.00 14.63 164 LEU A N 1
ATOM 1456 C CA . LEU A 1 164 ? -1.529 -16.662 41.985 1.00 14.61 164 LEU A CA 1
ATOM 1457 C C . LEU A 1 164 ? -2.650 -16.056 41.148 1.00 13.55 164 LEU A C 1
ATOM 1458 O O . LEU A 1 164 ? -2.448 -15.696 39.993 1.00 14.47 164 LEU A O 1
ATOM 1463 N N . HIS A 1 165 ? -3.832 -15.950 41.741 1.00 12.21 165 HIS A N 1
ATOM 1464 C CA . HIS A 1 165 ? -5.011 -15.426 41.071 1.00 12.39 165 HIS A CA 1
ATOM 1465 C C . HIS A 1 165 ? -5.831 -14.700 42.126 1.00 12.68 165 HIS A C 1
ATOM 1466 O O . HIS A 1 165 ? -6.247 -15.311 43.111 1.00 13.69 165 HIS A O 1
ATOM 1473 N N . GLU A 1 166 ? -6.009 -13.392 41.959 1.00 12.58 166 GLU A N 1
ATOM 1474 C CA . GLU A 1 166 ? -6.800 -12.591 42.894 1.00 12.66 166 GLU A CA 1
ATOM 1475 C C . GLU A 1 166 ? -6.341 -12.803 44.337 1.00 14.52 166 GLU A C 1
ATOM 1476 O O . GLU A 1 166 ? -7.151 -12.964 45.250 1.00 16.26 166 GLU A O 1
ATOM 1482 N N . GLY A 1 167 ? -5.022 -12.819 44.521 1.00 14.53 167 GLY A N 1
ATOM 1483 C CA . GLY A 1 167 ? -4.429 -12.840 45.844 1.00 16.22 167 GLY A CA 1
ATOM 1484 C C . GLY A 1 167 ? -4.249 -14.212 46.473 1.00 17.39 167 GLY A C 1
ATOM 1485 O O . GLY A 1 167 ? -3.719 -14.298 47.576 1.00 19.51 167 GLY A O 1
ATOM 1486 N N . LYS A 1 168 ? -4.672 -15.273 45.780 1.00 16.16 168 LYS A N 1
ATOM 1487 C CA . LYS A 1 168 ? -4.596 -16.643 46.289 1.00 18.00 168 LYS A CA 1
ATOM 1488 C C . LYS A 1 168 ? -3.901 -17.563 45.294 1.00 16.59 168 LYS A C 1
ATOM 1489 O O . LYS A 1 168 ? -4.183 -17.500 44.104 1.00 16.65 168 LYS A O 1
ATOM 1495 N N . LYS A 1 169 ? -3.010 -18.427 45.772 1.00 16.99 169 LYS A N 1
ATOM 1496 C CA . LYS A 1 169 ? -2.399 -19.424 44.899 1.00 17.04 169 LYS A CA 1
ATOM 1497 C C . LYS A 1 169 ? -3.380 -20.558 44.645 1.00 16.07 169 LYS A C 1
ATOM 1498 O O . LYS A 1 169 ? -3.675 -21.343 45.541 1.00 18.52 169 LYS A O 1
ATOM 1504 N N . GLU A 1 170 ? -3.871 -20.636 43.415 1.00 14.70 170 GLU A N 1
ATOM 1505 C CA . GLU A 1 170 ? -4.910 -21.589 43.053 1.00 13.69 170 GLU A CA 1
ATOM 1506 C C . GLU A 1 170 ? -4.336 -22.940 42.640 1.00 13.39 170 GLU A C 1
ATOM 1507 O O . GLU A 1 170 ? -3.371 -23.014 41.868 1.00 13.81 170 GLU A O 1
ATOM 1513 N N . ASP A 1 171 ? -4.946 -24.003 43.155 1.00 14.21 171 ASP A N 1
ATOM 1514 C CA . ASP A 1 171 ? -4.654 -25.354 42.694 1.00 13.89 171 ASP A CA 1
ATOM 1515 C C . ASP A 1 171 ? -5.072 -25.517 41.233 1.00 13.15 171 ASP A C 1
ATOM 1516 O O . ASP A 1 171 ? -6.135 -25.047 40.833 1.00 13.64 171 ASP A O 1
ATOM 1521 N N . CYS A 1 172 ? -4.252 -26.222 40.460 1.00 12.11 172 CYS A N 1
ATOM 1522 C CA . CYS A 1 172 ? -4.525 -26.466 39.046 1.00 12.26 172 CYS A CA 1
ATOM 1523 C C . CYS A 1 172 ? -4.414 -27.947 38.707 1.00 11.86 172 CYS A C 1
ATOM 1524 O O . CYS A 1 172 ? -3.904 -28.748 39.495 1.00 13.25 172 CYS A O 1
ATOM 1527 N N . TYR A 1 173 ? -4.895 -28.296 37.519 1.00 11.52 173 TYR A N 1
ATOM 1528 C CA . TYR A 1 173 ? -4.617 -29.599 36.920 1.00 11.52 173 TYR A CA 1
ATOM 1529 C C . TYR A 1 173 ? -3.647 -29.444 35.773 1.00 12.02 173 TYR A C 1
ATOM 1530 O O . TYR A 1 173 ? -3.745 -28.488 35.008 1.00 14.48 173 TYR A O 1
ATOM 1539 N N . LEU A 1 174 ? -2.735 -30.395 35.624 1.00 11.78 174 LEU A N 1
ATOM 1540 C CA . LEU A 1 174 ? -2.029 -30.529 34.361 1.00 12.19 174 LEU A CA 1
ATOM 1541 C C . LEU A 1 174 ? -2.855 -31.465 33.490 1.00 11.46 174 LEU A C 1
ATOM 1542 O O . LEU A 1 174 ? -3.191 -32.569 33.928 1.00 12.54 174 LEU A O 1
ATOM 1547 N N . MET A 1 175 ? -3.198 -31.024 32.280 1.00 11.73 175 MET A N 1
ATOM 1548 C CA . MET A 1 175 ? -3.966 -31.848 31.352 1.00 11.37 175 MET A CA 1
ATOM 1549 C C . MET A 1 175 ? -3.191 -32.018 30.063 1.00 11.19 175 MET A C 1
ATOM 1550 O O . MET A 1 175 ? -2.491 -31.099 29.628 1.00 12.43 175 MET A O 1
ATOM 1555 N N . GLU A 1 176 ? -3.318 -33.197 29.460 1.00 11.50 176 GLU A N 1
ATOM 1556 C CA . GLU A 1 176 ? -2.504 -33.576 28.317 1.00 11.97 176 GLU A CA 1
ATOM 1557 C C . GLU A 1 176 ? -3.338 -34.228 27.226 1.00 11.66 176 GLU A C 1
ATOM 1558 O O . GLU A 1 176 ? -4.195 -35.067 27.511 1.00 12.91 176 GLU A O 1
ATOM 1564 N N . TYR A 1 177 ? -3.073 -33.828 25.986 1.00 12.07 177 TYR A N 1
ATOM 1565 C CA . TYR A 1 177 ? -3.655 -34.427 24.790 1.00 12.33 177 TYR A CA 1
ATOM 1566 C C . TYR A 1 177 ? -2.540 -35.094 24.017 1.00 13.11 177 TYR A C 1
ATOM 1567 O O . TYR A 1 177 ? -1.480 -34.500 23.868 1.00 12.69 177 TYR A O 1
ATOM 1576 N N . ARG A 1 178 ? -2.768 -36.311 23.508 1.00 13.72 178 ARG A N 1
ATOM 1577 C CA . ARG A 1 178 ? -1.706 -37.048 22.819 1.00 14.69 178 ARG A CA 1
ATOM 1578 C C . ARG A 1 178 ? -2.081 -37.551 21.417 1.00 17.12 178 ARG A C 1
ATOM 1579 O O . ARG A 1 178 ? -1.533 -38.556 20.937 1.00 19.14 178 ARG A O 1
ATOM 1587 N N . TYR A 1 179 ? -2.995 -36.845 20.756 1.00 20.55 179 TYR A N 1
ATOM 1588 C CA . TYR A 1 179 ? -3.438 -37.224 19.414 1.00 22.11 179 TYR A CA 1
ATOM 1589 C C . TYR A 1 179 ? -3.934 -38.660 19.400 1.00 25.21 179 TYR A C 1
ATOM 1590 O O . TYR A 1 179 ? -3.764 -39.385 18.417 1.00 27.03 179 TYR A O 1
ATOM 1600 N N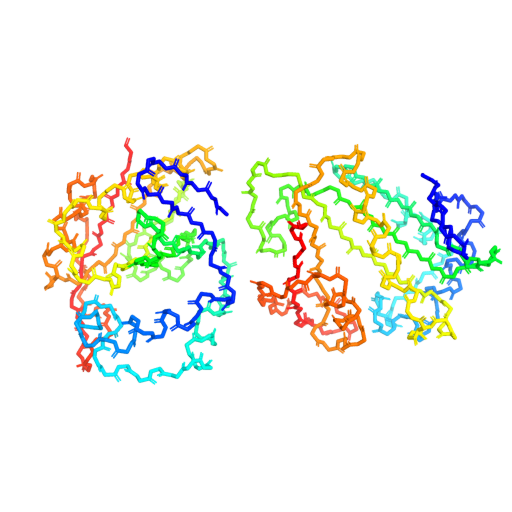 . MET B 1 1 ? 20.905 -9.604 -10.658 1.00 37.91 1 MET B N 1
ATOM 1601 C CA . MET B 1 1 ? 19.775 -8.800 -11.105 1.00 36.78 1 MET B CA 1
ATOM 1602 C C . MET B 1 1 ? 20.219 -7.452 -11.668 1.00 33.33 1 MET B C 1
ATOM 1603 O O . MET B 1 1 ? 21.407 -7.114 -11.654 1.00 31.26 1 MET B O 1
ATOM 1608 N N . ASN B 1 2 ? 19.251 -6.697 -12.173 1.00 31.79 2 ASN B N 1
ATOM 1609 C CA . ASN B 1 2 ? 19.459 -5.305 -12.542 1.00 31.60 2 ASN B CA 1
ATOM 1610 C C . ASN B 1 2 ? 18.129 -4.567 -12.532 1.00 29.04 2 ASN B C 1
ATOM 1611 O O . ASN B 1 2 ? 17.360 -4.626 -13.494 1.00 30.87 2 ASN B O 1
ATOM 1616 N N . ILE B 1 3 ? 17.857 -3.893 -11.420 1.00 24.60 3 ILE B N 1
ATOM 1617 C CA . ILE B 1 3 ? 16.684 -3.045 -11.289 1.00 22.71 3 ILE B CA 1
ATOM 1618 C C . ILE B 1 3 ? 17.121 -1.601 -11.465 1.00 21.11 3 ILE B C 1
ATOM 1619 O O . ILE B 1 3 ? 18.083 -1.172 -10.832 1.00 19.88 3 ILE B O 1
ATOM 1624 N N . VAL B 1 4 ? 16.427 -0.848 -12.309 1.00 22.35 4 VAL B N 1
ATOM 1625 C CA . VAL B 1 4 ? 16.746 0.564 -12.485 1.00 24.42 4 VAL B CA 1
ATOM 1626 C C . VAL B 1 4 ? 15.511 1.419 -12.265 1.00 24.90 4 VAL B C 1
ATOM 1627 O O . VAL B 1 4 ? 14.452 1.153 -12.831 1.00 26.41 4 VAL B O 1
ATOM 1631 N N . GLU B 1 5 ? 15.649 2.422 -11.407 1.00 24.67 5 GLU B N 1
ATOM 1632 C CA A GLU B 1 5 ? 14.594 3.403 -11.179 0.58 25.65 5 GLU B CA 1
ATOM 1633 C CA B GLU B 1 5 ? 14.592 3.399 -11.198 0.42 25.65 5 GLU B CA 1
ATOM 1634 C C . GLU B 1 5 ? 15.222 4.776 -11.040 1.00 24.47 5 GLU B C 1
ATOM 1635 O O . GLU B 1 5 ? 15.745 5.116 -9.977 1.00 23.73 5 GLU B O 1
ATOM 1646 N N . ASN B 1 6 ? 15.178 5.556 -12.114 1.00 23.28 6 ASN B N 1
ATOM 1647 C CA . ASN B 1 6 ? 15.793 6.877 -12.119 1.00 22.14 6 ASN B CA 1
ATOM 1648 C C . ASN B 1 6 ? 17.262 6.777 -11.684 1.00 19.07 6 ASN B C 1
ATOM 1649 O O . ASN B 1 6 ? 18.032 6.046 -12.302 1.00 20.01 6 ASN B O 1
ATOM 1654 N N . GLU B 1 7 ? 17.635 7.473 -10.611 1.00 16.50 7 GLU B N 1
ATOM 1655 C CA . GLU B 1 7 ? 19.020 7.504 -10.138 1.00 15.85 7 GLU B CA 1
ATOM 1656 C C . GLU B 1 7 ? 19.546 6.155 -9.641 1.00 14.41 7 GLU B C 1
ATOM 1657 O O . GLU B 1 7 ? 20.758 5.919 -9.623 1.00 13.72 7 GLU B O 1
ATOM 1663 N N . ILE B 1 8 ? 18.645 5.283 -9.199 1.00 14.24 8 ILE B N 1
ATOM 1664 C CA . ILE B 1 8 ? 19.062 4.042 -8.546 1.00 13.95 8 ILE B CA 1
ATOM 1665 C C . ILE B 1 8 ? 19.195 2.862 -9.506 1.00 14.44 8 ILE B C 1
ATOM 1666 O O . ILE B 1 8 ? 18.309 2.604 -10.319 1.00 16.51 8 ILE B O 1
ATOM 1671 N N . CYS B 1 9 ? 20.331 2.169 -9.422 1.00 13.57 9 CYS B N 1
ATOM 1672 C CA . CYS B 1 9 ? 20.495 0.865 -10.045 1.00 14.39 9 CYS B CA 1
ATOM 1673 C C . CYS B 1 9 ? 20.875 -0.134 -8.962 1.00 13.72 9 CYS B C 1
ATOM 1674 O O . CYS B 1 9 ? 21.785 0.121 -8.171 1.00 14.96 9 CYS B O 1
ATOM 1677 N N . ILE B 1 10 ? 20.159 -1.253 -8.921 1.00 12.45 10 ILE B N 1
ATOM 1678 C CA . ILE B 1 10 ? 20.493 -2.356 -8.033 1.00 12.88 10 ILE B CA 1
ATOM 1679 C C . ILE B 1 10 ? 20.933 -3.507 -8.915 1.00 13.01 10 ILE B C 1
ATOM 1680 O O . ILE B 1 10 ? 20.177 -3.931 -9.774 1.00 15.07 10 ILE B O 1
ATOM 1685 N N . ARG B 1 11 ? 22.156 -3.987 -8.739 1.00 12.37 11 ARG B N 1
ATOM 1686 C CA . ARG B 1 11 ? 22.683 -4.995 -9.648 1.00 13.15 11 ARG B CA 1
ATOM 1687 C C . ARG B 1 11 ? 23.549 -6.010 -8.930 1.00 12.64 11 ARG B C 1
ATOM 1688 O O . ARG B 1 11 ? 24.041 -5.774 -7.840 1.00 14.04 11 ARG B O 1
ATOM 1696 N N . THR B 1 12 ? 23.758 -7.146 -9.575 1.00 13.98 12 THR B N 1
ATOM 1697 C CA . THR B 1 12 ? 24.524 -8.228 -8.988 1.00 14.46 12 THR B CA 1
ATOM 1698 C C . THR B 1 12 ? 25.948 -7.832 -8.603 1.00 12.90 12 THR B C 1
ATOM 1699 O O . THR B 1 12 ? 26.661 -7.188 -9.378 1.00 13.77 12 THR B O 1
ATOM 1703 N N . LEU B 1 13 ? 26.343 -8.214 -7.389 1.00 12.94 13 LEU B N 1
ATOM 1704 C CA . LEU B 1 13 ? 27.719 -8.079 -6.926 1.00 13.32 13 LEU B CA 1
ATOM 1705 C C . LEU B 1 13 ? 28.667 -8.859 -7.826 1.00 13.34 13 LEU B C 1
ATOM 1706 O O . LEU B 1 13 ? 28.413 -10.026 -8.107 1.00 16.26 13 LEU B O 1
ATOM 1711 N N . ILE B 1 14 ? 29.744 -8.229 -8.286 1.00 12.56 14 ILE B N 1
ATOM 1712 C CA . ILE B 1 14 ? 30.758 -8.919 -9.091 1.00 13.49 14 ILE B CA 1
ATOM 1713 C C . ILE B 1 14 ? 32.137 -8.672 -8.484 1.00 13.54 14 ILE B C 1
ATOM 1714 O O . ILE B 1 14 ? 32.299 -7.835 -7.583 1.00 13.68 14 ILE B O 1
ATOM 1719 N N . ASP B 1 15 ? 33.131 -9.407 -8.965 1.00 14.44 15 ASP B N 1
ATOM 1720 C CA A ASP B 1 15 ? 34.441 -9.406 -8.330 0.56 15.08 15 ASP B CA 1
ATOM 1721 C CA B ASP B 1 15 ? 34.458 -9.405 -8.352 0.44 15.23 15 ASP B CA 1
ATOM 1722 C C . ASP B 1 15 ? 35.089 -8.021 -8.268 1.00 15.10 15 ASP B C 1
ATOM 1723 O O . ASP B 1 15 ? 35.771 -7.699 -7.287 1.00 15.70 15 ASP B O 1
ATOM 1732 N N . ASP B 1 16 ? 34.878 -7.182 -9.280 1.00 14.32 16 ASP B N 1
ATOM 1733 C CA A ASP B 1 16 ? 35.581 -5.901 -9.254 0.62 15.31 16 ASP B CA 1
ATOM 1734 C CA B ASP B 1 16 ? 35.526 -5.877 -9.300 0.38 15.58 16 ASP B CA 1
ATOM 1735 C C . ASP B 1 16 ? 34.917 -4.892 -8.306 1.00 14.68 16 ASP B C 1
ATOM 1736 O O . ASP B 1 16 ? 35.384 -3.777 -8.185 1.00 15.02 16 ASP B O 1
ATOM 1745 N N . ASP B 1 17 ? 33.866 -5.307 -7.601 1.00 13.39 17 ASP B N 1
ATOM 1746 C CA . ASP B 1 17 ? 33.283 -4.481 -6.533 1.00 12.61 17 ASP B CA 1
ATOM 1747 C C . ASP B 1 17 ? 34.032 -4.619 -5.198 1.00 12.62 17 ASP B C 1
ATOM 1748 O O . ASP B 1 17 ? 33.839 -3.823 -4.284 1.00 12.65 17 ASP B O 1
ATOM 1753 N N . PHE B 1 18 ? 34.865 -5.642 -5.054 1.00 13.40 18 PHE B N 1
ATOM 1754 C CA . PHE B 1 18 ? 35.379 -5.931 -3.715 1.00 13.86 18 PHE B CA 1
ATOM 1755 C C . PHE B 1 18 ? 36.381 -4.906 -3.154 1.00 13.89 18 PHE B C 1
ATOM 1756 O O . PHE B 1 18 ? 36.335 -4.642 -1.961 1.00 13.67 18 PHE B O 1
ATOM 1764 N N . PRO B 1 19 ? 37.255 -4.299 -3.988 1.00 13.76 19 PRO B N 1
ATOM 1765 C CA . PRO B 1 19 ? 38.140 -3.305 -3.357 1.00 13.37 19 PRO B CA 1
ATOM 1766 C C . PRO B 1 19 ? 37.381 -2.137 -2.714 1.00 13.52 19 PRO B C 1
ATOM 1767 O O . PRO B 1 19 ? 37.740 -1.712 -1.612 1.00 13.71 19 PRO B O 1
ATOM 1771 N N . LEU B 1 20 ? 36.323 -1.657 -3.357 1.00 12.69 20 LEU B N 1
ATOM 1772 C CA . LEU B 1 20 ? 35.533 -0.584 -2.775 1.00 12.94 20 LEU B CA 1
ATOM 1773 C C . LEU B 1 20 ? 34.767 -1.102 -1.553 1.00 12.07 20 LEU B C 1
ATOM 1774 O O . LEU B 1 20 ? 34.612 -0.377 -0.561 1.00 13.17 20 LEU B O 1
ATOM 1779 N N . MET B 1 21 ? 34.269 -2.338 -1.612 1.00 11.50 21 MET B N 1
ATOM 1780 C CA A MET B 1 21 ? 33.618 -2.910 -0.449 0.53 13.13 21 MET B CA 1
ATOM 1781 C CA B MET B 1 21 ? 33.631 -2.964 -0.450 0.47 12.26 21 MET B CA 1
ATOM 1782 C C . MET B 1 21 ? 34.567 -2.960 0.751 1.00 12.37 21 MET B C 1
ATOM 1783 O O . MET B 1 21 ? 34.140 -2.748 1.888 1.00 12.29 21 MET B O 1
ATOM 1792 N N . LEU B 1 22 ? 35.848 -3.219 0.500 1.00 11.86 22 LEU B N 1
ATOM 1793 C CA . LEU B 1 22 ? 36.825 -3.259 1.580 1.00 13.11 22 LEU B CA 1
ATOM 1794 C C . LEU B 1 22 ? 36.988 -1.865 2.185 1.00 13.17 22 LEU B C 1
ATOM 1795 O O . LEU B 1 22 ? 37.085 -1.734 3.406 1.00 13.76 22 LEU B O 1
ATOM 1800 N N . LYS B 1 23 ? 37.012 -0.829 1.341 1.00 13.09 23 LYS B N 1
ATOM 1801 C CA . LYS B 1 23 ? 37.039 0.544 1.845 1.00 13.11 23 LYS B CA 1
ATOM 1802 C C . LYS B 1 23 ? 35.850 0.798 2.772 1.00 12.81 23 LYS B C 1
ATOM 1803 O O . LYS B 1 23 ? 36.009 1.271 3.899 1.00 13.08 23 LYS B O 1
ATOM 1809 N N . TRP B 1 24 ? 34.658 0.457 2.305 1.00 11.67 24 TRP B N 1
ATOM 1810 C CA . TRP B 1 24 ? 33.452 0.632 3.112 1.00 11.63 24 TRP B CA 1
ATOM 1811 C C . TRP B 1 24 ? 33.546 -0.097 4.448 1.00 11.33 24 TRP B C 1
ATOM 1812 O O . TRP B 1 24 ? 33.229 0.462 5.500 1.00 12.20 24 TRP B O 1
ATOM 1823 N N . LEU B 1 25 ? 33.992 -1.349 4.410 1.00 11.42 25 LEU B N 1
ATOM 1824 C CA . LEU B 1 25 ? 33.948 -2.181 5.609 1.00 12.06 25 LEU B CA 1
ATOM 1825 C C . LEU B 1 25 ? 35.254 -2.136 6.402 1.00 12.85 2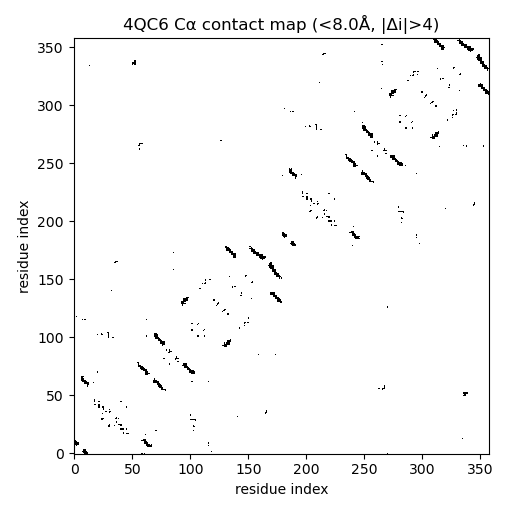5 LEU B C 1
ATOM 1826 O O . LEU B 1 25 ? 35.503 -3.000 7.254 1.00 13.67 25 LEU B O 1
ATOM 1831 N N . THR B 1 26 ? 36.062 -1.108 6.135 1.00 13.17 26 THR B N 1
ATOM 1832 C CA . THR B 1 26 ? 37.132 -0.716 7.048 1.00 15.35 26 THR B CA 1
ATOM 1833 C C . THR B 1 26 ? 36.904 0.715 7.550 1.00 14.80 26 THR B C 1
ATOM 1834 O O . THR B 1 26 ? 37.704 1.248 8.312 1.00 16.32 26 THR B O 1
ATOM 1838 N N . ASP B 1 27 ? 35.787 1.318 7.148 1.00 13.87 27 ASP B N 1
ATOM 1839 C CA . ASP B 1 27 ? 35.429 2.682 7.550 1.00 13.91 27 ASP B CA 1
ATOM 1840 C C . ASP B 1 27 ? 34.668 2.619 8.872 1.00 13.80 27 ASP B C 1
ATOM 1841 O O . ASP B 1 27 ? 33.577 2.058 8.925 1.00 13.79 27 ASP B O 1
ATOM 1846 N N . GLU B 1 28 ? 35.236 3.187 9.937 1.00 14.76 28 GLU B N 1
ATOM 1847 C CA . GLU B 1 28 ? 34.619 3.090 11.262 1.00 16.07 28 GLU B CA 1
ATOM 1848 C C . GLU B 1 28 ? 33.197 3.653 11.290 1.00 15.09 28 GLU B C 1
ATOM 1849 O O . GLU B 1 28 ? 32.368 3.207 12.077 1.00 14.96 28 GLU B O 1
ATOM 1855 N N . ARG B 1 29 ? 32.910 4.619 10.425 1.00 15.00 29 ARG B N 1
ATOM 1856 C CA . ARG B 1 29 ? 31.575 5.204 10.385 1.00 14.64 29 ARG B CA 1
ATOM 1857 C C . ARG B 1 29 ? 30.535 4.186 9.934 1.00 13.52 29 ARG B C 1
ATOM 1858 O O . ARG B 1 29 ? 29.416 4.165 10.443 1.00 14.38 29 ARG B O 1
ATOM 1866 N N . VAL B 1 30 ? 30.908 3.366 8.954 1.00 13.25 30 VAL B N 1
ATOM 1867 C CA . VAL B 1 30 ? 30.036 2.313 8.453 1.00 13.10 30 VAL B CA 1
ATOM 1868 C C . VAL B 1 30 ? 29.977 1.144 9.440 1.00 12.27 30 VAL B C 1
ATOM 1869 O O . VAL B 1 30 ? 28.902 0.614 9.746 1.00 13.71 30 VAL B O 1
ATOM 1873 N N . LEU B 1 31 ? 31.141 0.760 9.954 1.00 12.15 31 LEU B N 1
ATOM 1874 C CA . LEU B 1 31 ? 31.231 -0.374 10.861 1.00 13.08 31 LEU B CA 1
ATOM 1875 C C . LEU B 1 31 ? 30.477 -0.161 12.173 1.00 13.09 31 LEU B C 1
ATOM 1876 O O . LEU B 1 31 ? 30.065 -1.131 12.805 1.00 13.61 31 LEU B O 1
ATOM 1881 N N . GLU B 1 32 ? 30.296 1.089 12.591 1.00 13.44 32 GLU B N 1
ATOM 1882 C CA . GLU B 1 32 ? 29.598 1.347 13.841 1.00 14.28 32 GLU B CA 1
ATOM 1883 C C . GLU B 1 32 ? 28.223 0.663 13.882 1.00 14.11 32 GLU B C 1
ATOM 1884 O O . GLU B 1 32 ? 27.827 0.148 14.928 1.00 14.93 32 GLU B O 1
ATOM 1890 N N . PHE B 1 33 ? 27.518 0.634 12.750 1.00 14.37 33 PHE B N 1
ATOM 1891 C CA . PHE B 1 33 ? 26.178 0.041 12.687 1.00 15.43 33 PHE B CA 1
ATOM 1892 C C . PHE B 1 33 ? 26.071 -1.187 11.792 1.00 16.79 33 PHE B C 1
ATOM 1893 O O . PHE B 1 33 ? 25.011 -1.808 11.717 1.00 19.92 33 PHE B O 1
ATOM 1901 N N . TYR B 1 34 ? 27.156 -1.547 11.122 1.00 14.32 34 TYR B N 1
ATOM 1902 C CA . TYR B 1 34 ? 27.163 -2.761 10.310 1.00 13.94 34 TYR B CA 1
ATOM 1903 C C . TYR B 1 34 ? 28.476 -3.495 10.529 1.00 14.95 34 TYR B C 1
ATOM 1904 O O . TYR B 1 34 ? 29.525 -3.016 10.108 1.00 16.27 34 TYR B O 1
ATOM 1913 N N . GLY B 1 35 ? 28.420 -4.635 11.215 1.00 15.57 35 GLY B N 1
ATOM 1914 C CA . GLY B 1 35 ? 29.606 -5.445 11.470 1.00 16.44 35 GLY B CA 1
ATOM 1915 C C . GLY B 1 35 ? 30.289 -5.168 12.798 1.00 17.70 35 GLY B C 1
ATOM 1916 O O . GLY B 1 35 ? 30.587 -6.085 13.571 1.00 19.61 35 GLY B O 1
ATOM 1917 N N . GLY B 1 36 ? 30.568 -3.901 13.067 1.00 16.71 36 GLY B N 1
ATOM 1918 C CA . GLY B 1 36 ? 31.250 -3.537 14.294 1.00 16.91 36 GLY B CA 1
ATOM 1919 C C . GLY B 1 36 ? 32.642 -3.017 14.022 1.00 14.51 36 GLY B C 1
ATOM 1920 O O . GLY B 1 36 ? 33.348 -3.531 13.139 1.00 14.65 36 GLY B O 1
ATOM 1921 N N . ARG B 1 37 ? 33.050 -2.006 14.790 1.00 15.04 37 ARG B N 1
ATOM 1922 C CA . ARG B 1 37 ? 34.322 -1.332 14.560 1.00 15.52 37 ARG B CA 1
ATOM 1923 C C . ARG B 1 37 ? 35.527 -2.207 14.903 1.00 15.92 37 ARG B C 1
ATOM 1924 O O . ARG B 1 37 ? 36.662 -1.839 14.604 1.00 16.37 37 ARG B O 1
ATOM 1932 N N . ASP B 1 38 ? 35.278 -3.374 15.495 1.00 16.18 38 ASP B N 1
ATOM 1933 C CA . ASP B 1 38 ? 36.353 -4.322 15.791 1.00 16.19 38 ASP B CA 1
ATOM 1934 C C . ASP B 1 38 ? 36.548 -5.363 14.665 1.00 15.60 38 ASP B C 1
ATOM 1935 O O . ASP B 1 38 ? 37.466 -6.176 14.740 1.00 17.16 38 ASP B O 1
ATOM 1940 N N . LYS B 1 39 ? 35.716 -5.315 13.618 1.00 15.18 39 LYS B N 1
ATOM 1941 C CA . LYS B 1 39 ? 35.924 -6.145 12.423 1.00 15.40 39 LYS B CA 1
ATOM 1942 C C . LYS B 1 39 ? 37.230 -5.769 11.732 1.00 15.67 39 LYS B C 1
ATOM 1943 O O . LYS B 1 39 ? 37.508 -4.582 11.555 1.00 16.90 39 LYS B O 1
ATOM 1949 N N . LYS B 1 40 ? 38.010 -6.766 11.321 1.00 14.04 40 LYS B N 1
ATOM 1950 C CA . LYS B 1 40 ? 39.291 -6.529 10.656 1.00 15.36 40 LYS B CA 1
ATOM 1951 C C . LYS B 1 40 ? 39.427 -7.346 9.382 1.00 15.74 40 LYS B C 1
ATOM 1952 O O . LYS B 1 40 ? 40.053 -8.396 9.370 1.00 17.69 40 LYS B O 1
ATOM 1958 N N . TYR B 1 41 ? 38.837 -6.846 8.305 1.00 15.00 41 TYR B N 1
ATOM 1959 C CA . TYR B 1 41 ? 38.902 -7.518 7.016 1.00 14.82 41 TYR B CA 1
ATOM 1960 C C . TYR B 1 41 ? 40.197 -7.239 6.269 1.00 15.71 41 TYR B C 1
ATOM 1961 O O . TYR B 1 41 ? 40.773 -6.158 6.385 1.00 16.96 41 TYR B O 1
ATOM 1970 N N . THR B 1 42 ? 40.615 -8.211 5.469 1.00 17.17 42 THR B N 1
ATOM 1971 C CA . THR B 1 42 ? 41.548 -7.981 4.373 1.00 17.37 42 THR B CA 1
ATOM 1972 C C . THR B 1 42 ? 40.762 -8.178 3.082 1.00 16.85 42 THR B C 1
ATOM 1973 O O . THR B 1 42 ? 39.640 -8.665 3.124 1.00 15.42 42 THR B O 1
ATOM 1977 N N . LEU B 1 43 ? 41.338 -7.824 1.938 1.00 17.31 43 LEU B N 1
ATOM 1978 C CA . LEU B 1 43 ? 40.648 -8.072 0.673 1.00 17.22 43 LEU B CA 1
ATOM 1979 C C . LEU B 1 43 ? 40.323 -9.560 0.539 1.00 16.71 43 LEU B C 1
ATOM 1980 O O . LEU B 1 43 ? 39.208 -9.933 0.178 1.00 16.93 43 LEU B O 1
ATOM 1985 N N . GLU B 1 44 ? 41.294 -10.407 0.861 1.00 17.18 44 GLU B N 1
ATOM 1986 C CA . GLU B 1 44 ? 41.096 -11.845 0.770 1.00 18.44 44 GLU B CA 1
ATOM 1987 C C . GLU B 1 44 ? 39.996 -12.357 1.704 1.00 17.10 44 GLU B C 1
ATOM 1988 O O . GLU B 1 44 ? 39.140 -13.142 1.296 1.00 17.23 44 GLU B O 1
ATOM 1994 N N . SER B 1 45 ? 40.006 -11.921 2.958 1.00 15.72 45 SER B N 1
ATOM 1995 C CA . SER B 1 45 ? 39.031 -12.459 3.904 1.00 15.36 45 SER B CA 1
ATOM 1996 C C . SER B 1 45 ? 37.646 -11.873 3.639 1.00 14.60 45 SER B C 1
ATOM 1997 O O . SER B 1 45 ? 36.639 -12.537 3.869 1.00 14.74 45 SER B O 1
ATOM 2000 N N . LEU B 1 46 ? 37.588 -10.646 3.127 1.00 14.28 46 LEU B N 1
ATOM 2001 C CA C LEU B 1 46 ? 36.322 -10.044 2.728 0.50 14.24 46 LEU B CA 1
ATOM 2002 C CA D LEU B 1 46 ? 36.309 -10.060 2.758 0.50 14.23 46 LEU B CA 1
ATOM 2003 C C . LEU B 1 46 ? 35.698 -10.845 1.590 1.00 14.09 46 LEU B C 1
ATOM 2004 O O . LEU B 1 46 ? 34.523 -11.213 1.632 1.00 14.22 46 LEU B O 1
ATOM 2013 N N . LYS B 1 47 ? 36.498 -11.117 0.564 1.00 15.53 47 LYS B N 1
ATOM 2014 C CA . LYS B 1 47 ? 36.005 -11.890 -0.571 1.00 17.18 47 LYS B CA 1
ATOM 2015 C C . LYS B 1 47 ? 35.520 -13.265 -0.118 1.00 17.14 47 LYS B C 1
ATOM 2016 O O . LYS B 1 47 ? 34.475 -13.739 -0.560 1.00 18.29 47 LYS B O 1
ATOM 2022 N N . LYS B 1 48 ? 36.274 -13.907 0.769 1.00 16.45 48 LYS B N 1
ATOM 2023 C CA . LYS B 1 48 ? 35.865 -15.216 1.257 1.00 17.56 48 LYS B CA 1
ATOM 2024 C C . LYS B 1 48 ? 34.520 -15.141 1.988 1.00 16.40 48 LYS B C 1
ATOM 2025 O O . LYS B 1 48 ? 33.631 -15.960 1.753 1.00 17.72 48 LYS B O 1
ATOM 2031 N N . HIS B 1 49 ? 34.362 -14.144 2.853 1.00 16.06 49 HIS B N 1
ATOM 2032 C CA . HIS B 1 49 ? 33.132 -13.984 3.618 1.00 16.89 49 HIS B CA 1
ATOM 2033 C C . HIS B 1 49 ? 31.938 -13.733 2.692 1.00 17.35 49 HIS B C 1
ATOM 2034 O O . HIS B 1 49 ? 30.870 -14.330 2.871 1.00 18.56 49 HIS B O 1
ATOM 2041 N N . TYR B 1 50 ? 32.124 -12.883 1.682 1.00 17.08 50 TYR B N 1
ATOM 2042 C CA . TYR B 1 50 ? 31.004 -12.496 0.823 1.00 17.98 50 TYR B CA 1
ATOM 2043 C C . TYR B 1 50 ? 30.827 -13.401 -0.398 1.00 19.21 50 TYR B C 1
ATOM 2044 O O . TYR B 1 50 ? 30.034 -13.096 -1.295 1.00 20.74 50 TYR B O 1
ATOM 2053 N N . THR B 1 51 ? 31.534 -14.532 -0.411 1.00 18.45 51 THR B N 1
ATOM 2054 C CA . THR B 1 51 ? 31.240 -15.592 -1.374 1.00 20.14 51 THR B CA 1
ATOM 2055 C C . THR B 1 51 ? 30.856 -16.909 -0.685 1.00 21.74 51 THR B C 1
ATOM 2056 O O . THR B 1 51 ? 30.733 -17.938 -1.346 1.00 23.39 51 THR B O 1
ATOM 2060 N N . GLU B 1 52 ? 30.668 -16.876 0.635 1.00 22.05 52 GLU B N 1
ATOM 2061 C CA . GLU B 1 52 ? 30.207 -18.060 1.367 1.00 22.92 52 GLU B CA 1
ATOM 2062 C C . GLU B 1 52 ? 28.839 -18.468 0.833 1.00 23.92 52 GLU B C 1
ATOM 2063 O O . GLU B 1 52 ? 27.975 -17.617 0.625 1.00 24.18 52 GLU B O 1
ATOM 2069 N N . PRO B 1 53 ? 28.628 -19.772 0.607 1.00 24.41 53 PRO B N 1
ATOM 2070 C CA . PRO B 1 53 ? 27.319 -20.192 0.094 1.00 24.63 53 PRO B CA 1
ATOM 2071 C C . PRO B 1 53 ? 26.220 -20.113 1.149 1.00 23.55 53 PRO B C 1
ATOM 2072 O O . PRO B 1 53 ? 26.507 -20.129 2.346 1.00 24.94 53 PRO B O 1
ATOM 2076 N N . TRP B 1 54 ? 24.976 -20.015 0.690 1.00 22.49 54 TRP B N 1
ATOM 2077 C CA . TRP B 1 54 ? 23.812 -19.926 1.564 1.00 22.01 54 TRP B CA 1
ATOM 2078 C C . TRP B 1 54 ? 22.984 -21.192 1.437 1.00 23.12 54 TRP B C 1
ATOM 2079 O O . TRP B 1 54 ? 22.997 -21.852 0.396 1.00 24.52 54 TRP B O 1
ATOM 2090 N N . GLU B 1 55 ? 22.259 -21.526 2.495 1.00 22.93 55 GLU B N 1
ATOM 2091 C CA . GLU B 1 55 ? 21.474 -22.750 2.497 1.00 24.55 55 GLU B CA 1
ATOM 2092 C C . GLU B 1 55 ? 20.306 -22.683 1.519 1.00 23.47 55 GLU B C 1
ATOM 2093 O O . GLU B 1 55 ? 19.843 -23.712 1.026 1.00 25.17 55 GLU B O 1
ATOM 2099 N N . ASP B 1 56 ? 19.832 -21.475 1.236 1.00 21.52 56 ASP B N 1
ATOM 2100 C CA . ASP B 1 56 ? 18.774 -21.309 0.251 1.00 21.25 56 ASP B CA 1
ATOM 2101 C C . ASP B 1 56 ? 19.140 -20.107 -0.617 1.00 20.05 56 ASP B C 1
ATOM 2102 O O . ASP B 1 56 ? 20.274 -19.632 -0.555 1.00 20.31 56 ASP B O 1
ATOM 2107 N N . GLU B 1 57 ? 18.201 -19.624 -1.424 1.00 19.69 57 GLU B N 1
ATOM 2108 C CA . GLU B 1 57 ? 18.483 -18.550 -2.370 1.00 19.75 57 GLU B CA 1
ATOM 2109 C C . GLU B 1 57 ? 19.011 -17.285 -1.705 1.00 17.98 57 GLU B C 1
ATOM 2110 O O . GLU B 1 57 ? 18.523 -16.866 -0.653 1.00 17.55 57 GLU B O 1
ATOM 2116 N N . VAL B 1 58 ? 20.005 -16.670 -2.335 1.00 17.64 58 VAL B N 1
ATOM 2117 C CA . VAL B 1 58 ? 20.495 -15.376 -1.886 1.00 17.77 58 VAL B CA 1
ATOM 2118 C C . VAL B 1 58 ? 20.815 -14.513 -3.100 1.00 17.32 58 VAL B C 1
ATOM 2119 O O . VAL B 1 58 ? 21.281 -14.998 -4.134 1.00 19.02 58 VAL B O 1
ATOM 2123 N N . PHE B 1 59 ? 20.511 -13.230 -2.968 1.00 14.38 59 PHE B N 1
ATOM 2124 C CA . PHE B 1 59 ? 20.925 -12.218 -3.918 1.00 14.23 59 PHE B CA 1
ATOM 2125 C C . PHE B 1 59 ? 21.898 -11.282 -3.217 1.00 13.05 59 PHE B C 1
ATOM 2126 O O . PHE B 1 59 ? 21.566 -10.720 -2.177 1.00 14.33 59 PHE B O 1
ATOM 2134 N N . ARG B 1 60 ? 23.097 -11.138 -3.760 1.00 12.08 60 ARG B N 1
ATOM 2135 C CA A ARG B 1 60 ? 24.040 -10.142 -3.280 0.72 12.20 60 ARG B CA 1
ATOM 2136 C CA B ARG B 1 60 ? 24.052 -10.153 -3.281 0.28 11.72 60 ARG B CA 1
ATOM 2137 C C . ARG B 1 60 ? 24.106 -9.042 -4.320 1.00 11.50 60 ARG B C 1
ATOM 2138 O O . ARG B 1 60 ? 24.328 -9.318 -5.503 1.00 12.41 60 ARG B O 1
ATOM 2153 N N . VAL B 1 61 ? 23.889 -7.797 -3.889 1.00 11.08 61 VAL B N 1
ATOM 2154 C CA . VAL B 1 61 ? 23.758 -6.688 -4.825 1.00 11.62 61 VAL B CA 1
ATOM 2155 C C . VAL B 1 61 ? 24.556 -5.465 -4.409 1.00 10.72 61 VAL B C 1
ATOM 2156 O O . VAL B 1 61 ? 24.857 -5.264 -3.228 1.00 11.15 61 VAL B O 1
ATOM 2160 N N . ILE B 1 62 ? 24.905 -4.669 -5.413 1.00 11.64 62 ILE B N 1
ATOM 2161 C CA . ILE B 1 62 ? 25.487 -3.354 -5.229 1.00 11.29 62 ILE B CA 1
ATOM 2162 C C . ILE B 1 62 ? 24.457 -2.304 -5.635 1.00 11.27 62 ILE B C 1
ATOM 2163 O O . ILE B 1 62 ? 23.731 -2.470 -6.619 1.00 12.05 62 ILE B O 1
ATOM 2168 N N . ILE B 1 63 ? 24.372 -1.248 -4.830 1.00 11.05 63 ILE B N 1
ATOM 2169 C CA . ILE B 1 63 ? 23.481 -0.125 -5.071 1.00 11.66 63 ILE B CA 1
ATOM 2170 C C . ILE B 1 63 ? 24.301 0.992 -5.703 1.00 11.13 63 ILE B C 1
ATOM 2171 O O . ILE B 1 63 ? 25.281 1.444 -5.097 1.00 11.37 63 ILE B O 1
ATOM 2176 N N . GLU B 1 64 ? 23.914 1.425 -6.903 1.00 11.83 64 GLU B N 1
ATOM 2177 C CA . GLU B 1 64 ? 24.531 2.579 -7.556 1.00 11.89 64 GLU B CA 1
ATOM 2178 C C . GLU B 1 64 ? 23.562 3.748 -7.607 1.00 11.79 64 GLU B C 1
ATOM 2179 O O . GLU B 1 64 ? 22.370 3.577 -7.855 1.00 13.83 64 GLU B O 1
ATOM 2185 N N . TYR B 1 65 ? 24.090 4.944 -7.385 1.00 10.55 65 TYR B N 1
ATOM 2186 C CA . TYR B 1 65 ? 23.291 6.152 -7.466 1.00 10.90 65 TYR B CA 1
ATOM 2187 C C . TYR B 1 65 ? 23.928 7.041 -8.518 1.00 11.02 65 TYR B C 1
ATOM 2188 O O . TYR B 1 65 ? 25.067 7.463 -8.348 1.00 11.03 65 TYR B O 1
ATOM 2197 N N . ASN B 1 66 ? 23.214 7.295 -9.615 1.00 11.08 66 ASN B N 1
ATOM 2198 C CA . ASN B 1 66 ? 23.790 7.999 -10.769 1.00 12.23 66 ASN B CA 1
ATOM 2199 C C . ASN B 1 66 ? 25.176 7.447 -11.126 1.00 11.93 66 ASN B C 1
ATOM 2200 O O . ASN B 1 66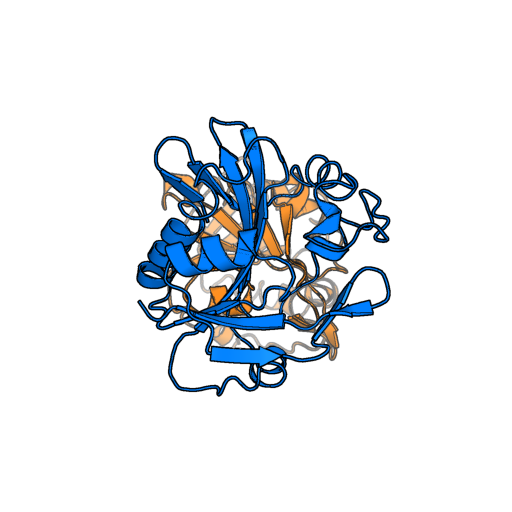 ? 26.144 8.198 -11.276 1.00 12.01 66 ASN B O 1
ATOM 2205 N N . ASN B 1 67 ? 25.245 6.119 -11.240 1.00 11.43 67 ASN B N 1
ATOM 2206 C CA . ASN B 1 67 ? 26.435 5.384 -11.682 1.00 11.42 67 ASN B CA 1
ATOM 2207 C C . ASN B 1 67 ? 27.610 5.405 -10.710 1.00 11.20 67 ASN B C 1
ATOM 2208 O O . ASN B 1 67 ? 28.716 5.002 -11.072 1.00 11.71 67 ASN B O 1
ATOM 2213 N N . VAL B 1 68 ? 27.349 5.834 -9.475 1.00 10.69 68 VAL B N 1
ATOM 2214 C CA . VAL B 1 68 ? 28.317 5.752 -8.383 1.00 10.93 68 VAL B CA 1
ATOM 2215 C C . VAL B 1 68 ? 27.909 4.631 -7.417 1.00 10.27 68 VAL B C 1
ATOM 2216 O O . VAL B 1 68 ? 26.830 4.688 -6.820 1.00 10.60 68 VAL B O 1
ATOM 2220 N N . PRO B 1 69 ? 28.750 3.594 -7.261 1.00 9.81 69 PRO B N 1
ATOM 2221 C CA . PRO B 1 69 ? 28.430 2.574 -6.253 1.00 10.30 69 PRO B CA 1
ATOM 2222 C C . PRO B 1 69 ? 28.417 3.186 -4.857 1.00 10.00 69 PRO B C 1
ATOM 2223 O O . PRO B 1 69 ? 29.395 3.831 -4.472 1.00 10.61 69 PRO B O 1
ATOM 2227 N N . ILE B 1 70 ? 27.333 2.995 -4.110 1.00 10.35 70 ILE B N 1
ATOM 2228 C CA . ILE B 1 70 ? 27.255 3.588 -2.777 1.00 10.29 70 ILE B CA 1
ATOM 2229 C C . ILE B 1 70 ? 26.934 2.595 -1.664 1.00 10.32 70 ILE B C 1
ATOM 2230 O O . ILE B 1 70 ? 27.071 2.941 -0.496 1.00 11.03 70 ILE B O 1
ATOM 2235 N N . GLY B 1 71 ? 26.528 1.369 -1.985 1.00 10.33 71 GLY B N 1
ATOM 2236 C CA . GLY B 1 71 ? 26.250 0.424 -0.921 1.00 11.23 71 GLY B CA 1
ATOM 2237 C C . GLY B 1 71 ? 26.038 -0.988 -1.402 1.00 10.37 71 GLY B C 1
ATOM 2238 O O . GLY B 1 71 ? 26.186 -1.290 -2.592 1.00 10.96 71 GLY B O 1
ATOM 2239 N N . TYR B 1 72 ? 25.658 -1.833 -0.450 1.00 10.55 72 TYR B N 1
ATOM 2240 C CA . TYR B 1 72 ? 25.581 -3.273 -0.614 1.00 10.54 72 TYR B CA 1
ATOM 2241 C C . TYR B 1 72 ? 24.316 -3.797 0.036 1.00 9.79 72 TYR B C 1
ATOM 2242 O O . TYR B 1 72 ? 23.915 -3.318 1.102 1.00 10.61 72 TYR B O 1
ATOM 2251 N N . GLY B 1 73 ? 23.693 -4.785 -0.590 1.00 9.86 73 GLY B N 1
ATOM 2252 C CA . GLY B 1 73 ? 22.585 -5.470 0.040 1.00 10.64 73 GLY B CA 1
ATOM 2253 C C . GLY B 1 73 ? 22.666 -6.972 -0.152 1.00 10.36 73 GLY B C 1
ATOM 2254 O O . GLY B 1 73 ? 23.238 -7.461 -1.125 1.00 11.45 73 GLY B O 1
ATOM 2255 N N . GLN B 1 74 ? 22.094 -7.713 0.791 1.00 10.86 74 GLN B N 1
ATOM 2256 C CA . GLN B 1 74 ? 21.852 -9.132 0.566 1.00 11.46 74 GLN B CA 1
ATOM 2257 C C . GLN B 1 74 ? 20.404 -9.431 0.923 1.00 11.08 74 GLN B C 1
ATOM 2258 O O . GLN B 1 74 ? 19.837 -8.878 1.862 1.00 12.11 74 GLN B O 1
ATOM 2264 N N . ILE B 1 75 ? 19.803 -10.269 0.097 1.00 11.00 75 ILE B N 1
ATOM 2265 C CA . ILE B 1 75 ? 18.390 -10.585 0.170 1.00 11.59 75 ILE B CA 1
ATOM 2266 C C . ILE B 1 75 ? 18.318 -12.105 0.100 1.00 12.16 75 ILE B C 1
ATOM 2267 O O . ILE B 1 75 ? 18.804 -12.700 -0.861 1.00 13.68 75 ILE B O 1
ATOM 2272 N N . TYR B 1 76 ? 17.744 -12.744 1.113 1.00 13.48 76 TYR B N 1
ATOM 2273 C CA . TYR B 1 76 ? 17.881 -14.191 1.231 1.00 14.12 76 TYR B CA 1
ATOM 2274 C C . TYR B 1 76 ? 16.566 -14.864 1.576 1.00 13.83 76 TYR B C 1
ATOM 2275 O O . TYR B 1 76 ? 15.779 -14.359 2.379 1.00 14.69 76 TYR B O 1
ATOM 2284 N N . LYS B 1 77 ? 16.323 -16.012 0.960 1.00 14.98 77 LYS B N 1
ATOM 2285 C CA . LYS B 1 77 ? 15.139 -16.780 1.290 1.00 16.46 77 LYS B CA 1
ATOM 2286 C C . LYS B 1 77 ? 15.318 -17.413 2.661 1.00 16.28 77 LYS B C 1
ATOM 2287 O O . LYS B 1 77 ? 16.371 -17.978 2.967 1.00 17.67 77 LYS B O 1
ATOM 2293 N N . MET B 1 78 ? 14.299 -17.289 3.498 1.00 16.60 78 MET B N 1
ATOM 2294 C CA . MET B 1 78 ? 14.366 -17.847 4.839 1.00 17.69 78 MET B CA 1
ATOM 2295 C C . MET B 1 78 ? 14.413 -19.366 4.785 1.00 21.29 78 MET B C 1
ATOM 2296 O O . MET B 1 78 ? 13.785 -19.978 3.927 1.00 22.93 78 MET B O 1
ATOM 2301 N N . TYR B 1 79 ? 15.199 -19.955 5.680 1.00 22.66 79 TYR B N 1
ATOM 2302 C CA . TYR B 1 79 ? 15.264 -21.405 5.823 1.00 24.30 79 TYR B CA 1
ATOM 2303 C C . TYR B 1 79 ? 15.225 -21.732 7.307 1.00 24.79 79 TYR B C 1
ATOM 2304 O O . TYR B 1 79 ? 15.382 -20.840 8.145 1.00 23.45 79 TYR B O 1
ATOM 2313 N N . ASP B 1 80 ? 15.017 -23.007 7.624 1.00 26.06 80 ASP B N 1
ATOM 2314 C CA . ASP B 1 80 ? 14.646 -23.436 8.976 1.00 26.05 80 ASP B CA 1
ATOM 2315 C C . ASP B 1 80 ? 15.425 -22.774 10.107 1.00 25.80 80 ASP B C 1
ATOM 2316 O O . ASP B 1 80 ? 14.816 -22.198 11.011 1.00 26.77 80 ASP B O 1
ATOM 2321 N N . GLU B 1 81 ? 16.752 -22.833 10.052 1.00 26.30 81 GLU B N 1
ATOM 2322 C CA . GLU B 1 81 ? 17.582 -22.287 11.126 1.00 26.37 81 GLU B CA 1
ATOM 2323 C C . GLU B 1 81 ? 17.361 -20.789 11.333 1.00 24.50 81 GLU B C 1
ATOM 2324 O O . GLU B 1 81 ? 17.345 -20.310 12.470 1.00 24.78 81 GLU B O 1
ATOM 2330 N N . LEU B 1 82 ? 17.185 -20.053 10.239 1.00 22.28 82 LEU B N 1
ATOM 2331 C CA . LEU B 1 82 ? 16.957 -18.613 10.323 1.00 21.48 82 LEU B CA 1
ATOM 2332 C C . LEU B 1 82 ? 15.625 -18.271 10.979 1.00 18.86 82 LEU B C 1
ATOM 2333 O O . LEU B 1 82 ? 15.533 -17.304 11.733 1.00 19.16 82 LEU B O 1
ATOM 2338 N N . TYR B 1 83 ? 14.591 -19.056 10.694 1.00 18.23 83 TYR B N 1
ATOM 2339 C CA . TYR B 1 83 ? 13.304 -18.849 11.345 1.00 18.56 83 TYR B CA 1
ATOM 2340 C C . TYR B 1 83 ? 13.491 -18.892 12.858 1.00 18.76 83 TYR B C 1
ATOM 2341 O O . TYR B 1 83 ? 13.000 -18.035 13.589 1.00 19.06 83 TYR B O 1
ATOM 2350 N N . THR B 1 84 ? 14.228 -19.894 13.321 1.00 19.59 84 THR B N 1
ATOM 2351 C CA . THR B 1 84 ? 14.499 -20.043 14.745 1.00 20.92 84 THR B CA 1
ATOM 2352 C C . THR B 1 84 ? 15.322 -18.873 15.285 1.00 20.08 84 THR B C 1
ATOM 2353 O O . THR B 1 84 ? 14.983 -18.296 16.318 1.00 19.14 84 THR B O 1
ATOM 2357 N N . ASP B 1 85 ? 16.386 -18.511 14.574 1.00 20.24 85 ASP B N 1
ATOM 2358 C CA . ASP B 1 85 ? 17.246 -17.406 14.983 0.91 21.16 85 ASP B CA 1
ATOM 2359 C C . ASP B 1 85 ? 16.491 -16.079 15.075 1.00 20.81 85 ASP B C 1
ATOM 2360 O O . ASP B 1 85 ? 16.725 -15.290 15.989 1.00 20.96 85 ASP B O 1
ATOM 2365 N N . TYR B 1 86 ? 15.599 -15.842 14.116 1.00 19.48 86 TYR B N 1
ATOM 2366 C CA . TYR B 1 86 ? 14.844 -14.589 14.036 1.00 18.94 86 TYR B CA 1
ATOM 2367 C C . TYR B 1 86 ? 13.602 -14.575 14.935 1.00 17.44 86 TYR B C 1
ATOM 2368 O O . TYR B 1 86 ? 12.918 -13.558 15.009 1.00 17.14 86 TYR B O 1
ATOM 2377 N N . HIS B 1 87 ? 13.313 -15.694 15.600 1.00 15.85 87 HIS B N 1
ATOM 2378 C CA . HIS B 1 87 ? 12.067 -15.875 16.351 1.00 16.11 87 HIS B CA 1
ATOM 2379 C C . HIS B 1 87 ? 10.860 -15.539 15.485 1.00 15.49 87 HIS B C 1
ATOM 2380 O O . HIS B 1 87 ? 9.925 -14.855 15.904 1.00 17.28 87 HIS B O 1
ATOM 2387 N N . TYR B 1 88 ? 10.891 -16.052 14.265 1.00 16.18 88 TYR B N 1
ATOM 2388 C CA . TYR B 1 88 ? 9.841 -15.832 13.292 1.00 15.52 88 TYR B CA 1
ATOM 2389 C C . TYR B 1 88 ? 9.352 -17.200 12.831 1.00 16.42 88 TYR B C 1
ATOM 2390 O O . TYR B 1 88 ? 10.043 -17.851 12.064 1.00 17.86 88 TYR B O 1
ATOM 2399 N N . PRO B 1 89 ? 8.183 -17.657 13.321 1.00 15.48 89 PRO B N 1
ATOM 2400 C CA . PRO B 1 89 ? 7.789 -19.042 13.037 1.00 16.82 89 PRO B CA 1
ATOM 2401 C C . PRO B 1 89 ? 7.678 -19.365 11.555 1.00 17.01 89 PRO B C 1
ATOM 2402 O O . PRO B 1 89 ? 7.095 -18.606 10.780 1.00 17.57 89 PRO B O 1
ATOM 2406 N N . LYS B 1 90 ? 8.239 -20.505 11.172 1.00 16.60 90 LYS B N 1
ATOM 2407 C CA . LYS B 1 90 ? 8.064 -21.025 9.830 1.00 17.96 90 LYS B CA 1
ATOM 2408 C C . LYS B 1 90 ? 6.612 -21.403 9.576 1.00 19.38 90 LYS B C 1
ATOM 2409 O O . LYS B 1 90 ? 5.958 -22.012 10.420 1.00 19.33 90 LYS B O 1
ATOM 2415 N N . THR B 1 91 ? 6.115 -21.012 8.411 1.00 21.97 91 THR B N 1
ATOM 2416 C CA . THR B 1 91 ? 4.842 -21.476 7.892 1.00 26.11 91 THR B CA 1
ATOM 2417 C C . THR B 1 91 ? 5.100 -21.756 6.413 1.00 28.40 91 THR B C 1
ATOM 2418 O O . THR B 1 91 ? 6.254 -21.798 5.978 1.00 29.91 91 THR B O 1
ATOM 2422 N N . ASP B 1 92 ? 4.061 -21.928 5.617 1.00 27.00 92 ASP B N 1
ATOM 2423 C CA . ASP B 1 92 ? 4.330 -22.262 4.223 1.00 26.85 92 ASP B CA 1
ATOM 2424 C C . ASP B 1 92 ? 4.355 -21.012 3.352 1.00 25.60 92 ASP B C 1
ATOM 2425 O O . ASP B 1 92 ? 4.176 -21.087 2.139 1.00 27.29 92 ASP B O 1
ATOM 2430 N N . GLU B 1 93 ? 4.596 -19.863 3.971 1.00 23.88 93 GLU B N 1
ATOM 2431 C CA . GLU B 1 93 ? 4.732 -18.625 3.219 1.00 23.49 93 GLU B CA 1
ATOM 2432 C C . GLU B 1 93 ? 6.108 -18.502 2.593 1.00 22.18 93 GLU B C 1
ATOM 2433 O O . GLU B 1 93 ? 7.076 -19.109 3.055 1.00 23.81 93 GLU B O 1
ATOM 2439 N N . ILE B 1 94 ? 6.179 -17.712 1.530 1.00 20.73 94 ILE B N 1
ATOM 2440 C CA . ILE B 1 94 ? 7.443 -17.349 0.919 1.00 19.58 94 ILE B CA 1
ATOM 2441 C C . ILE B 1 94 ? 7.966 -16.104 1.632 1.00 17.72 94 ILE B C 1
ATOM 2442 O O . ILE B 1 94 ? 7.372 -15.032 1.534 1.00 17.76 94 ILE B O 1
ATOM 2447 N N . VAL B 1 95 ? 9.060 -16.249 2.373 1.00 16.41 95 VAL B N 1
ATOM 2448 C CA . VAL B 1 95 ? 9.586 -15.145 3.167 1.00 16.15 95 VAL B CA 1
ATOM 2449 C C . VAL B 1 95 ? 11.060 -14.921 2.881 1.00 14.71 95 VAL B C 1
ATOM 2450 O O . VAL B 1 95 ? 11.841 -15.876 2.814 1.00 16.05 95 VAL B O 1
ATOM 2454 N N . TYR B 1 96 ? 11.429 -13.655 2.706 1.00 14.13 96 TYR B N 1
ATOM 2455 C CA . TYR B 1 96 ? 12.820 -13.269 2.538 1.00 13.32 96 TYR B CA 1
ATOM 2456 C C . TYR B 1 96 ? 13.264 -12.377 3.690 1.00 12.70 96 TYR B C 1
ATOM 2457 O O . TYR B 1 96 ? 12.454 -11.651 4.261 1.00 13.87 96 TYR B O 1
ATOM 2466 N N . GLY B 1 97 ? 14.553 -12.443 4.019 1.00 12.57 97 GLY B N 1
ATOM 2467 C CA . GLY B 1 97 ? 15.179 -11.476 4.901 1.00 12.13 97 GLY B CA 1
ATOM 2468 C C . GLY B 1 97 ? 16.100 -10.555 4.111 1.00 12.20 97 GLY B C 1
ATOM 2469 O O . GLY B 1 97 ? 16.483 -10.870 2.970 1.00 13.11 97 GLY B O 1
ATOM 2470 N N . MET B 1 98 ? 16.466 -9.429 4.722 1.00 12.12 98 MET B N 1
ATOM 2471 C CA . MET B 1 98 ? 17.306 -8.419 4.087 1.00 12.46 98 MET B CA 1
ATOM 2472 C C . MET B 1 98 ? 18.325 -7.830 5.048 1.00 12.95 98 MET B C 1
ATOM 2473 O O . MET B 1 98 ? 18.001 -7.571 6.209 1.00 15.89 98 MET B O 1
ATOM 2478 N N . ASP B 1 99 ? 19.540 -7.598 4.562 1.00 11.94 99 ASP B N 1
ATOM 2479 C CA A ASP B 1 99 ? 20.578 -6.854 5.276 0.40 12.63 99 ASP B CA 1
ATOM 2480 C CA B ASP B 1 99 ? 20.490 -6.764 5.294 0.60 12.45 99 ASP B CA 1
ATOM 2481 C C . ASP B 1 99 ? 21.182 -5.872 4.277 1.00 11.22 99 ASP B C 1
ATOM 2482 O O . ASP B 1 99 ? 21.389 -6.251 3.131 1.00 11.77 99 ASP B O 1
ATOM 2491 N N . GLN B 1 100 ? 21.494 -4.650 4.693 1.00 10.76 100 GLN B N 1
ATOM 2492 C CA . GLN B 1 100 ? 22.084 -3.688 3.761 1.00 10.52 100 GLN B CA 1
ATOM 2493 C C . GLN B 1 100 ? 22.829 -2.581 4.477 1.00 10.25 100 GLN B C 1
ATOM 2494 O O . GLN B 1 100 ? 22.560 -2.281 5.649 1.00 10.68 100 GLN B O 1
ATOM 2500 N N . PHE B 1 101 ? 23.756 -1.964 3.749 1.00 9.90 101 PHE B N 1
ATOM 2501 C CA . PHE B 1 101 ? 24.380 -0.739 4.210 1.00 10.11 101 PHE B CA 1
ATOM 2502 C C . PHE B 1 101 ? 24.741 0.151 3.024 1.00 10.04 101 PHE B C 1
ATOM 2503 O O . PHE B 1 101 ? 25.067 -0.325 1.927 1.00 10.77 101 PHE B O 1
ATOM 2511 N N . ILE B 1 102 ? 24.657 1.452 3.262 1.00 10.47 102 ILE B N 1
ATOM 2512 C CA . ILE B 1 102 ? 25.220 2.442 2.375 1.00 10.78 102 ILE B CA 1
ATOM 2513 C C . ILE B 1 102 ? 26.616 2.747 2.909 1.00 10.85 102 ILE B C 1
ATOM 2514 O O . ILE B 1 102 ? 26.774 3.198 4.051 1.00 11.68 102 ILE B O 1
ATOM 2519 N N . GLY B 1 103 ? 27.626 2.441 2.097 1.00 10.58 103 GLY B N 1
ATOM 2520 C CA . GLY B 1 103 ? 29.017 2.550 2.512 1.00 11.79 103 GLY B CA 1
ATOM 2521 C C . GLY B 1 103 ? 29.620 3.936 2.375 1.00 13.08 103 GLY B C 1
ATOM 2522 O O . GLY B 1 103 ? 30.712 4.187 2.885 1.00 13.82 103 GLY B O 1
ATOM 2523 N N . GLU B 1 104 ? 28.919 4.826 1.674 1.00 12.72 104 GLU B N 1
ATOM 2524 C CA . GLU B 1 104 ? 29.334 6.218 1.514 1.00 12.39 104 GLU B CA 1
ATOM 2525 C C . GLU B 1 104 ? 28.446 7.082 2.414 1.00 12.81 104 GLU B C 1
ATOM 2526 O O . GLU B 1 104 ? 27.309 7.362 2.052 1.00 12.94 104 GLU B O 1
ATOM 2532 N N . PRO B 1 105 ? 28.943 7.476 3.607 1.00 13.56 105 PRO B N 1
ATOM 2533 C CA . PRO B 1 105 ? 28.043 8.105 4.590 1.00 14.35 105 PRO B CA 1
ATOM 2534 C C . PRO B 1 105 ? 27.459 9.455 4.140 1.00 15.73 105 PRO B C 1
ATOM 2535 O O . PRO B 1 105 ? 26.419 9.864 4.655 1.00 15.92 105 PRO B O 1
ATOM 2539 N N . ASN B 1 106 ? 28.065 10.117 3.165 1.00 16.48 106 ASN B N 1
ATOM 2540 C CA A ASN B 1 106 ? 27.505 11.368 2.667 0.57 17.57 106 ASN B CA 1
ATOM 2541 C CA B ASN B 1 106 ? 27.499 11.364 2.673 0.43 17.50 106 ASN B CA 1
ATOM 2542 C C . ASN B 1 106 ? 26.163 11.139 1.969 1.00 17.19 106 ASN B C 1
ATOM 2543 O O . ASN B 1 106 ? 25.405 12.081 1.750 1.00 18.45 106 ASN B O 1
ATOM 2552 N N . TYR B 1 107 ? 25.869 9.880 1.628 1.00 14.44 107 TYR B N 1
ATOM 2553 C CA . TYR B 1 107 ? 24.601 9.536 0.995 1.00 13.87 107 TYR B CA 1
ATOM 2554 C C . TYR B 1 107 ? 23.523 9.080 1.987 1.00 14.07 107 TYR B C 1
ATOM 2555 O O . TYR B 1 107 ? 22.425 8.730 1.570 1.00 15.64 107 TYR B O 1
ATOM 2564 N N . TRP B 1 108 ? 23.823 9.090 3.289 1.00 13.64 108 TRP B N 1
ATOM 2565 C CA . TRP B 1 108 ? 22.821 8.737 4.297 1.00 13.47 108 TRP B CA 1
ATOM 2566 C C . TRP B 1 108 ? 21.735 9.797 4.456 1.00 13.78 108 TRP B C 1
ATOM 2567 O O . TRP B 1 108 ? 21.984 10.986 4.244 1.00 15.85 108 TRP B O 1
ATOM 2578 N N . SER B 1 109 ? 20.549 9.354 4.874 1.00 14.07 109 SER B N 1
ATOM 2579 C CA . SER B 1 109 ? 19.442 10.237 5.270 1.00 14.96 109 SER B CA 1
ATOM 2580 C C . SER B 1 109 ? 19.019 11.179 4.152 1.00 16.57 109 SER B C 1
ATOM 2581 O O . SER B 1 109 ? 18.691 12.349 4.385 1.00 18.76 109 SER B O 1
ATOM 2584 N N . LYS B 1 110 ? 19.008 10.640 2.937 1.00 14.93 110 LYS B N 1
ATOM 2585 C CA . LYS B 1 110 ? 18.542 11.359 1.759 1.00 15.92 110 LYS B CA 1
ATOM 2586 C C . LYS B 1 110 ? 17.437 10.595 1.051 1.00 15.85 110 LYS B C 1
ATOM 2587 O O . LYS B 1 110 ? 17.068 10.909 -0.083 1.00 16.81 110 LYS B O 1
ATOM 2593 N N . GLY B 1 111 ? 16.914 9.583 1.735 1.00 14.54 111 GLY B N 1
ATOM 2594 C CA . GLY B 1 111 ? 15.771 8.828 1.259 1.00 14.21 111 GLY B CA 1
ATOM 2595 C C . GLY B 1 111 ? 16.114 7.652 0.370 1.00 12.94 111 GLY B C 1
ATOM 2596 O O . GLY B 1 111 ? 15.212 6.943 -0.091 1.00 14.43 111 GLY B O 1
ATOM 2597 N N . ILE B 1 112 ? 17.401 7.439 0.115 1.00 12.39 112 ILE B N 1
ATOM 2598 C CA . ILE B 1 112 ? 17.803 6.437 -0.867 1.00 12.22 112 ILE B CA 1
ATOM 2599 C C . ILE B 1 112 ? 17.550 5.023 -0.341 1.00 12.06 112 ILE B C 1
ATOM 2600 O O . ILE B 1 112 ? 17.085 4.156 -1.085 1.00 13.14 112 ILE B O 1
ATOM 2605 N N . GLY B 1 113 ? 17.820 4.796 0.945 1.00 12.37 113 GLY B N 1
ATOM 2606 C CA . GLY B 1 113 ? 17.606 3.485 1.535 1.00 12.85 113 GLY B CA 1
ATOM 2607 C C . GLY B 1 113 ? 16.157 3.046 1.460 1.00 12.01 113 GLY B C 1
ATOM 2608 O O . GLY B 1 113 ? 15.865 1.895 1.163 1.00 12.87 113 GLY B O 1
ATOM 2609 N N . THR B 1 114 ? 15.245 3.975 1.719 1.00 12.60 114 THR B N 1
ATOM 2610 C CA . THR B 1 114 ? 13.821 3.688 1.630 1.00 12.81 114 THR B CA 1
ATOM 2611 C C . THR B 1 114 ? 13.410 3.354 0.183 1.00 12.73 114 THR B C 1
ATOM 2612 O O . THR B 1 114 ? 12.623 2.427 -0.055 1.00 13.95 114 THR B O 1
ATOM 2616 N N . ARG B 1 115 ? 13.959 4.086 -0.788 1.00 12.80 115 ARG B N 1
ATOM 2617 C CA . ARG B 1 115 ? 13.689 3.783 -2.195 1.00 13.10 115 ARG B CA 1
ATOM 2618 C C . ARG B 1 115 ? 14.237 2.408 -2.586 1.00 12.67 115 ARG B C 1
ATOM 2619 O O . ARG B 1 115 ? 13.575 1.652 -3.302 1.00 13.43 115 ARG B O 1
ATOM 2627 N N . TYR B 1 116 ? 15.430 2.077 -2.089 1.00 11.69 116 TYR B N 1
ATOM 2628 C CA . TYR B 1 116 ? 16.033 0.769 -2.310 1.00 12.23 116 TYR B CA 1
ATOM 2629 C C . TYR B 1 116 ? 15.120 -0.352 -1.812 1.00 11.75 116 TYR B C 1
ATOM 2630 O O . TYR B 1 116 ? 14.847 -1.321 -2.531 1.00 12.72 116 TYR B O 1
ATOM 2639 N N . ILE B 1 117 ? 14.647 -0.221 -0.577 1.00 12.51 117 ILE B N 1
ATOM 2640 C CA A ILE B 1 117 ? 13.814 -1.260 0.008 0.73 12.60 117 ILE B CA 1
ATOM 2641 C CA B ILE B 1 117 ? 13.792 -1.236 0.036 0.27 12.99 117 ILE B CA 1
ATOM 2642 C C . ILE B 1 117 ? 12.537 -1.478 -0.801 1.00 13.21 117 ILE B C 1
ATOM 2643 O O . ILE B 1 117 ? 12.155 -2.625 -1.069 1.00 14.24 117 ILE B O 1
ATOM 2652 N N . LYS B 1 118 ? 11.892 -0.389 -1.216 1.00 14.19 118 LYS B N 1
ATOM 2653 C CA A LYS B 1 118 ? 10.662 -0.533 -1.976 0.82 15.37 118 LYS B CA 1
ATOM 2654 C CA B LYS B 1 118 ? 10.674 -0.464 -2.024 0.18 15.53 118 LYS B CA 1
ATOM 2655 C C . LYS B 1 118 ? 10.911 -1.237 -3.316 1.00 15.18 118 LYS B C 1
ATOM 2656 O O . LYS B 1 118 ? 10.076 -2.031 -3.759 1.00 15.85 118 LYS B O 1
ATOM 2667 N N . LEU B 1 119 ? 12.055 -0.985 -3.944 1.00 15.09 119 LEU B N 1
ATOM 2668 C CA . LEU B 1 119 ? 12.389 -1.691 -5.175 1.00 14.78 119 LEU B CA 1
ATOM 2669 C C . LEU B 1 119 ? 12.606 -3.189 -4.930 1.00 14.69 119 LEU B C 1
ATOM 2670 O O . LEU B 1 119 ? 12.182 -4.021 -5.735 1.00 15.30 119 LEU B O 1
ATOM 2675 N N . ILE B 1 120 ? 13.254 -3.541 -3.819 1.00 13.87 120 ILE B N 1
ATOM 2676 C CA . ILE B 1 120 ? 13.426 -4.952 -3.477 1.00 13.19 120 ILE B CA 1
ATOM 2677 C C . ILE B 1 120 ? 12.064 -5.610 -3.212 1.00 13.73 120 ILE B C 1
ATOM 2678 O O . ILE B 1 120 ? 11.811 -6.725 -3.672 1.00 14.72 120 ILE B O 1
ATOM 2683 N N . PHE B 1 121 ? 11.179 -4.918 -2.495 1.00 14.33 121 PHE B N 1
ATOM 2684 C CA . PHE B 1 121 ? 9.837 -5.450 -2.244 1.00 14.88 121 PHE B CA 1
ATOM 2685 C C . PHE B 1 121 ? 9.139 -5.817 -3.561 1.00 15.42 121 PHE B C 1
ATOM 2686 O O . PHE B 1 121 ? 8.537 -6.894 -3.703 1.00 16.75 121 PHE B O 1
ATOM 2694 N N . GLU B 1 122 ? 9.209 -4.904 -4.528 1.00 16.94 122 GLU B N 1
ATOM 2695 C CA A GLU B 1 122 ? 8.527 -5.123 -5.795 0.48 18.39 122 GLU B CA 1
ATOM 2696 C CA B GLU B 1 122 ? 8.566 -5.082 -5.832 0.52 18.24 122 GLU B CA 1
ATOM 2697 C C . GLU B 1 122 ? 9.151 -6.275 -6.582 1.00 18.64 122 GLU B C 1
ATOM 2698 O O . GLU B 1 122 ? 8.429 -7.092 -7.165 1.00 19.17 122 GLU B O 1
ATOM 2709 N N . PHE B 1 123 ? 10.474 -6.362 -6.581 1.00 17.68 123 PHE B N 1
ATOM 2710 C CA . PHE B 1 123 ? 11.162 -7.472 -7.228 1.00 18.19 123 PHE B CA 1
ATOM 2711 C C . PHE B 1 123 ? 10.764 -8.820 -6.622 1.00 17.62 123 PHE B C 1
ATOM 2712 O O . PHE B 1 123 ? 10.450 -9.764 -7.350 1.00 17.96 123 PHE B O 1
ATOM 2720 N N . LEU B 1 124 ? 10.772 -8.917 -5.293 1.00 16.68 124 LEU B N 1
ATOM 2721 C CA . LEU B 1 124 ? 10.442 -10.183 -4.639 1.00 16.43 124 LEU B CA 1
ATOM 2722 C C . LEU B 1 124 ? 9.006 -10.619 -4.913 1.00 17.82 124 LEU B C 1
ATOM 2723 O O . LEU B 1 124 ? 8.729 -11.817 -5.058 1.00 18.12 124 LEU B O 1
ATOM 2728 N N . LYS B 1 125 ? 8.092 -9.658 -4.996 1.00 18.36 125 LYS B N 1
ATOM 2729 C CA . LYS B 1 125 ? 6.699 -9.979 -5.286 1.00 20.34 125 LYS B CA 1
ATOM 2730 C C . LYS B 1 125 ? 6.541 -10.466 -6.723 1.00 21.80 125 LYS B C 1
ATOM 2731 O O . LYS B 1 125 ? 5.903 -11.488 -6.968 1.00 22.60 125 LYS B O 1
ATOM 2737 N N . LYS B 1 126 ? 7.134 -9.742 -7.669 1.00 22.34 126 LYS B N 1
ATOM 2738 C CA . LYS B 1 126 ? 7.006 -10.089 -9.085 1.00 23.94 126 LYS B CA 1
ATOM 2739 C C . LYS B 1 126 ? 7.737 -11.378 -9.450 1.00 23.96 126 LYS B C 1
ATOM 2740 O O . LYS B 1 126 ? 7.198 -12.221 -10.165 1.00 24.82 126 LYS B O 1
ATOM 2746 N N . GLU B 1 127 ? 8.964 -11.532 -8.964 1.00 22.81 127 GLU B N 1
ATOM 2747 C CA . GLU B 1 127 ? 9.810 -12.633 -9.413 1.00 23.19 127 GLU B CA 1
ATOM 2748 C C . GLU B 1 127 ? 9.784 -13.855 -8.501 1.00 21.90 127 GLU B C 1
ATOM 2749 O O . GLU B 1 127 ? 10.163 -14.948 -8.929 1.00 21.89 127 GLU B O 1
ATOM 2755 N N . ARG B 1 128 ? 9.344 -13.686 -7.254 1.00 21.35 128 ARG B N 1
ATOM 2756 C CA . ARG B 1 128 ? 9.340 -14.809 -6.313 1.00 20.61 128 ARG B CA 1
ATOM 2757 C C . ARG B 1 128 ? 8.022 -15.002 -5.566 1.00 20.30 128 ARG B C 1
ATOM 2758 O O . ARG B 1 128 ? 7.922 -15.899 -4.726 1.00 20.67 128 ARG B O 1
ATOM 2766 N N . ASN B 1 129 ? 7.019 -14.178 -5.874 1.00 19.94 129 ASN B N 1
ATOM 2767 C CA A ASN B 1 129 ? 5.705 -14.272 -5.235 0.56 20.75 129 ASN B CA 1
ATOM 2768 C CA B ASN B 1 129 ? 5.705 -14.288 -5.240 0.44 20.65 129 ASN B CA 1
ATOM 2769 C C . ASN B 1 129 ? 5.808 -14.270 -3.713 1.00 19.65 129 ASN B C 1
ATOM 2770 O O . ASN B 1 129 ? 5.114 -15.023 -3.020 1.00 20.17 129 ASN B O 1
ATOM 2779 N N . ALA B 1 130 ? 6.678 -13.412 -3.197 1.00 18.70 130 ALA B N 1
ATOM 2780 C CA . ALA B 1 130 ? 6.915 -13.325 -1.758 1.00 18.01 130 ALA B CA 1
ATOM 2781 C C . ALA B 1 130 ? 5.670 -12.899 -0.994 1.00 18.17 130 ALA B C 1
ATOM 2782 O O . ALA B 1 130 ? 4.862 -12.119 -1.497 1.00 18.46 130 ALA B O 1
ATOM 2784 N N . ASN B 1 131 ? 5.523 -13.425 0.221 1.00 17.71 131 ASN B N 1
ATOM 2785 C CA . ASN B 1 131 ? 4.415 -13.054 1.097 1.00 17.89 131 ASN B CA 1
ATOM 2786 C C . ASN B 1 131 ? 4.830 -12.066 2.182 1.00 16.88 131 ASN B C 1
ATOM 2787 O O . ASN B 1 131 ? 4.019 -11.278 2.666 1.00 17.13 131 ASN B O 1
ATOM 2792 N N . ALA B 1 132 ? 6.093 -12.122 2.579 1.00 15.82 132 ALA B N 1
ATOM 2793 C CA . ALA B 1 132 ? 6.564 -11.272 3.659 1.00 15.52 132 ALA B CA 1
ATOM 2794 C C . ALA B 1 132 ? 8.061 -11.078 3.536 1.00 14.25 132 ALA B C 1
ATOM 2795 O O . ALA B 1 132 ? 8.757 -11.910 2.937 1.00 14.82 132 ALA B O 1
ATOM 2797 N N . VAL B 1 133 ? 8.536 -9.965 4.088 1.00 13.44 133 VAL B N 1
ATOM 2798 C CA . VAL B 1 133 ? 9.959 -9.652 4.137 1.00 13.00 133 VAL B CA 1
ATOM 2799 C C . VAL B 1 133 ? 10.289 -9.228 5.564 1.00 12.10 133 VAL B C 1
ATOM 2800 O O . VAL B 1 133 ? 9.507 -8.507 6.186 1.00 13.12 133 VAL B O 1
ATOM 2804 N N . ILE B 1 134 ? 11.423 -9.682 6.091 1.00 11.95 134 ILE B N 1
ATOM 2805 C CA . ILE B 1 134 ? 11.795 -9.369 7.471 1.00 11.79 134 ILE B CA 1
ATOM 2806 C C . ILE B 1 134 ? 13.239 -8.911 7.586 1.00 11.50 134 ILE B C 1
ATOM 2807 O O . ILE B 1 134 ? 14.051 -9.111 6.684 1.00 12.67 134 ILE B O 1
ATOM 2812 N N . LEU B 1 135 ? 13.544 -8.278 8.711 1.00 12.10 135 LEU B N 1
ATOM 2813 C CA . LEU B 1 135 ? 14.917 -7.978 9.113 1.00 11.89 135 LEU B CA 1
ATOM 2814 C C . LEU B 1 135 ? 14.988 -7.774 10.623 1.00 11.62 135 LEU B C 1
ATOM 2815 O O . LEU B 1 135 ? 13.957 -7.732 11.297 1.00 12.15 135 LEU B O 1
ATOM 2820 N N . ASP B 1 136 ? 16.208 -7.717 11.149 1.00 14.05 136 ASP B N 1
ATOM 2821 C CA . ASP B 1 136 ? 16.432 -7.722 12.595 1.00 14.71 136 ASP B CA 1
ATOM 2822 C C . ASP B 1 136 ? 17.417 -6.644 13.070 1.00 14.30 136 ASP B C 1
ATOM 2823 O O . ASP B 1 136 ? 18.457 -6.962 13.636 1.00 16.13 136 ASP B O 1
ATOM 2828 N N . PRO B 1 137 ? 17.068 -5.361 12.883 1.00 13.88 137 PRO B N 1
ATOM 2829 C CA . PRO B 1 137 ? 17.976 -4.259 13.237 1.00 14.37 137 PRO B CA 1
ATOM 2830 C C . PRO B 1 137 ? 18.211 -4.086 14.731 1.00 13.15 137 PRO B C 1
ATOM 2831 O O . PRO B 1 137 ? 17.348 -4.423 15.555 1.00 12.94 137 PRO B O 1
ATOM 2835 N N . HIS B 1 138 ? 19.363 -3.512 15.070 1.00 13.28 138 HIS B N 1
ATOM 2836 C CA . HIS B 1 138 ? 19.656 -3.135 16.451 1.00 13.97 138 HIS B CA 1
ATOM 2837 C C . HIS B 1 138 ? 18.672 -2.084 16.950 1.00 13.22 138 HIS B C 1
ATOM 2838 O O . HIS B 1 138 ? 18.347 -1.138 16.224 1.00 14.20 138 HIS B O 1
ATOM 2845 N N . LYS B 1 139 ? 18.215 -2.233 18.192 1.00 13.42 139 LYS B N 1
ATOM 2846 C CA . LYS B 1 139 ? 17.291 -1.259 18.779 1.00 14.82 139 LYS B CA 1
ATOM 2847 C C . LYS B 1 139 ? 17.891 0.140 18.871 1.00 14.94 139 LYS B C 1
ATOM 2848 O O . LYS B 1 139 ? 17.161 1.131 18.885 1.00 16.17 139 LYS B O 1
ATOM 2854 N N . ASN B 1 140 ? 19.214 0.222 18.956 1.00 13.90 140 ASN B N 1
ATOM 2855 C CA . ASN B 1 140 ? 19.876 1.517 19.094 1.00 14.38 140 ASN B CA 1
ATOM 2856 C C . ASN B 1 140 ? 20.322 2.121 17.761 1.00 13.73 140 ASN B C 1
ATOM 2857 O O . ASN B 1 140 ? 21.237 2.942 17.729 1.00 14.80 140 ASN B O 1
ATOM 2862 N N . ASN B 1 141 ? 19.655 1.730 16.675 1.00 12.50 141 ASN B N 1
ATOM 2863 C CA . ASN B 1 141 ? 19.929 2.256 15.339 1.00 12.18 141 ASN B CA 1
ATOM 2864 C C . ASN B 1 141 ? 18.692 2.981 14.816 1.00 11.97 141 ASN B C 1
ATOM 2865 O O . ASN B 1 141 ? 17.979 2.462 13.951 1.00 12.16 141 ASN B O 1
ATOM 2870 N N . PRO B 1 142 ? 18.417 4.182 15.349 1.00 12.88 142 PRO B N 1
ATOM 2871 C CA . PRO B 1 142 ? 17.142 4.832 15.020 1.00 13.52 142 PRO B CA 1
ATOM 2872 C C . PRO B 1 142 ? 17.018 5.232 13.547 1.00 13.24 142 PRO B C 1
ATOM 2873 O O . PRO B 1 142 ? 15.898 5.261 13.025 1.00 13.97 142 PRO B O 1
ATOM 2877 N N . ARG B 1 143 ? 18.134 5.524 12.885 1.00 12.60 143 ARG B N 1
ATOM 2878 C CA . ARG B 1 143 ? 18.097 5.883 11.467 1.00 12.39 143 ARG B CA 1
ATOM 2879 C C . ARG B 1 143 ? 17.601 4.701 10.624 1.00 12.30 143 ARG B C 1
ATOM 2880 O O . ARG B 1 143 ? 16.753 4.864 9.743 1.00 12.03 143 ARG B O 1
ATOM 2888 N N . ALA B 1 144 ? 18.122 3.505 10.899 1.00 11.17 144 ALA B N 1
ATOM 2889 C CA . ALA B 1 144 ? 17.680 2.319 10.190 1.00 11.43 144 ALA B CA 1
ATOM 2890 C C . ALA B 1 144 ? 16.220 2.002 10.509 1.00 11.52 144 ALA B C 1
ATOM 2891 O O . ALA B 1 144 ? 15.429 1.759 9.605 1.00 11.64 144 ALA B O 1
ATOM 2893 N N . ILE B 1 145 ? 15.854 2.027 11.790 1.00 11.37 145 ILE B N 1
ATOM 2894 C CA A ILE B 1 145 ? 14.483 1.701 12.152 0.85 11.77 145 ILE B CA 1
ATOM 2895 C CA B ILE B 1 145 ? 14.482 1.749 12.204 0.15 11.54 145 ILE B CA 1
ATOM 2896 C C . ILE B 1 145 ? 13.500 2.648 11.466 1.00 11.40 145 ILE B C 1
ATOM 2897 O O . ILE B 1 145 ? 12.474 2.198 10.947 1.00 12.61 145 ILE B O 1
ATOM 2906 N N . ARG B 1 146 ? 13.819 3.942 11.424 1.00 11.52 146 ARG B N 1
ATOM 2907 C CA . ARG B 1 146 ? 12.938 4.899 10.757 1.00 11.91 146 ARG B CA 1
ATOM 2908 C C . ARG B 1 146 ? 12.817 4.609 9.251 1.00 12.72 146 ARG B C 1
ATOM 2909 O O . ARG B 1 146 ? 11.714 4.634 8.693 1.00 12.65 146 ARG B O 1
ATOM 2917 N N . ALA B 1 147 ? 13.938 4.330 8.588 1.00 11.44 147 ALA B N 1
ATOM 2918 C CA . ALA B 1 147 ? 13.877 3.997 7.169 1.00 10.96 147 ALA B CA 1
ATOM 2919 C C . ALA B 1 147 ? 12.978 2.775 6.947 1.00 11.91 147 ALA B C 1
ATOM 2920 O O . ALA B 1 147 ? 12.176 2.726 6.019 1.00 12.31 147 ALA B O 1
ATOM 2922 N N . TYR B 1 148 ? 13.107 1.777 7.817 1.00 11.29 148 TYR B N 1
ATOM 2923 C CA . TYR B 1 148 ? 12.349 0.542 7.651 1.00 12.20 148 TYR B CA 1
ATOM 2924 C C . TYR B 1 148 ? 10.863 0.797 7.869 1.00 13.01 148 TYR B C 1
ATOM 2925 O O . TYR B 1 148 ? 10.022 0.267 7.143 1.00 12.95 148 TYR B O 1
ATOM 2934 N N . GLN B 1 149 ? 10.530 1.626 8.851 1.00 12.74 149 GLN B N 1
ATOM 2935 C CA . GLN B 1 149 ? 9.135 1.949 9.098 1.00 12.97 149 GLN B CA 1
ATOM 2936 C C . GLN B 1 149 ? 8.522 2.742 7.940 1.00 14.00 149 GLN B C 1
ATOM 2937 O O . GLN B 1 149 ? 7.391 2.463 7.532 1.00 14.67 149 GLN B O 1
ATOM 2943 N N . LYS B 1 150 ? 9.254 3.721 7.403 1.00 13.40 150 LYS B N 1
ATOM 2944 C CA . LYS B 1 150 ? 8.785 4.439 6.216 1.00 13.83 150 LYS B CA 1
ATOM 2945 C C . LYS B 1 150 ? 8.503 3.479 5.070 1.00 14.45 150 LYS B C 1
ATOM 2946 O O . LYS B 1 150 ? 7.580 3.691 4.282 1.00 16.45 150 LYS B O 1
ATOM 2952 N N . SER B 1 151 ? 9.309 2.428 4.980 1.00 13.49 151 SER B N 1
ATOM 2953 C CA . SER B 1 151 ? 9.180 1.464 3.898 1.00 13.60 151 SER B CA 1
ATOM 2954 C C . SER B 1 151 ? 8.004 0.509 4.073 1.00 14.47 151 SER B C 1
ATOM 2955 O O . SER B 1 151 ? 7.576 -0.133 3.110 1.00 16.41 151 SER B O 1
ATOM 2958 N N . GLY B 1 152 ? 7.509 0.383 5.300 1.00 14.45 152 GLY B N 1
ATOM 2959 C CA . GLY B 1 152 ? 6.377 -0.485 5.567 1.00 15.27 152 GLY B CA 1
ATOM 2960 C C . GLY B 1 152 ? 6.656 -1.609 6.556 1.00 14.95 152 GLY B C 1
ATOM 2961 O O . GLY B 1 152 ? 5.736 -2.334 6.945 1.00 15.15 152 GLY B O 1
ATOM 2962 N N . PHE B 1 153 ? 7.912 -1.776 6.965 1.00 13.34 153 PHE B N 1
ATOM 2963 C CA . PHE B 1 153 ? 8.224 -2.748 8.022 1.00 12.78 153 PHE B CA 1
ATOM 2964 C C . PHE B 1 153 ? 7.576 -2.316 9.343 1.00 13.52 153 PHE B C 1
ATOM 2965 O O . PHE B 1 153 ? 7.543 -1.125 9.664 1.00 14.47 153 PHE B O 1
ATOM 2973 N N . ARG B 1 154 ? 7.108 -3.282 10.127 1.00 12.78 154 ARG B N 1
ATOM 2974 C CA . ARG B 1 154 ? 6.553 -3.011 11.458 1.00 12.82 154 ARG B CA 1
ATOM 2975 C C . ARG B 1 154 ? 7.258 -3.885 12.490 1.00 12.35 154 ARG B C 1
ATOM 2976 O O . ARG B 1 154 ? 7.545 -5.054 12.224 1.00 12.20 154 ARG B O 1
ATOM 2984 N N . ILE B 1 155 ? 7.527 -3.335 13.672 1.00 11.73 155 ILE B N 1
ATOM 2985 C CA . ILE B 1 155 ? 8.093 -4.128 14.763 1.00 11.85 155 ILE B CA 1
ATOM 2986 C C . ILE B 1 155 ? 7.089 -5.179 15.204 1.00 11.81 155 ILE B C 1
ATOM 2987 O O . ILE B 1 155 ? 5.957 -4.844 15.569 1.00 13.27 155 ILE B O 1
ATOM 2992 N N . ILE B 1 156 ? 7.492 -6.447 15.180 1.00 10.97 156 ILE B N 1
ATOM 2993 C CA . ILE B 1 156 ? 6.586 -7.520 15.575 1.00 11.32 156 ILE B CA 1
ATOM 2994 C C . ILE B 1 156 ? 7.135 -8.417 16.690 1.00 11.17 156 ILE B C 1
ATOM 2995 O O . ILE B 1 156 ? 6.403 -9.235 17.232 1.00 12.82 156 ILE B O 1
ATOM 3000 N N . GLU B 1 157 ? 8.408 -8.270 17.039 1.00 11.58 157 GLU B N 1
ATOM 3001 C CA . GLU B 1 157 ? 8.953 -9.028 18.157 1.00 12.83 157 GLU B CA 1
ATOM 3002 C C . GLU B 1 157 ? 10.182 -8.323 18.717 1.00 12.98 157 GLU B C 1
ATOM 3003 O O . GLU B 1 157 ? 10.927 -7.680 17.982 1.00 13.46 157 GLU B O 1
ATOM 3009 N N A ASP B 1 158 ? 10.373 -8.473 20.022 0.54 13.50 158 ASP B N 1
ATOM 3010 N N B ASP B 1 158 ? 10.380 -8.415 20.029 0.46 13.42 158 ASP B N 1
ATOM 3011 C CA A ASP B 1 158 ? 11.571 -8.054 20.732 0.54 14.71 158 ASP B CA 1
ATOM 3012 C CA B ASP B 1 158 ? 11.623 -7.969 20.650 0.46 14.79 158 ASP B CA 1
ATOM 3013 C C A ASP B 1 158 ? 12.609 -9.176 20.632 0.54 13.17 158 ASP B C 1
ATOM 3014 C C B ASP B 1 158 ? 12.613 -9.129 20.668 0.46 13.20 158 ASP B C 1
ATOM 3015 O O A ASP B 1 158 ? 12.268 -10.339 20.850 0.54 13.48 158 ASP B O 1
ATOM 3016 O O B ASP B 1 158 ? 12.251 -10.253 21.019 0.46 13.28 158 ASP B O 1
ATOM 3025 N N . LEU B 1 159 ? 13.856 -8.845 20.286 1.00 13.09 159 LEU B N 1
ATOM 3026 C CA . LEU B 1 159 ? 14.933 -9.844 20.239 1.00 13.85 159 LEU B CA 1
ATOM 3027 C C . LEU B 1 159 ? 16.056 -9.447 21.194 1.00 13.44 159 LEU B C 1
ATOM 3028 O O . LEU B 1 159 ? 17.066 -8.874 20.778 1.00 14.05 159 LEU B O 1
ATOM 3033 N N . PRO B 1 160 ? 15.883 -9.738 22.489 1.00 14.63 160 PRO B N 1
ATOM 3034 C CA . PRO B 1 160 ? 16.907 -9.335 23.458 1.00 15.48 160 PRO B CA 1
ATOM 3035 C C . PRO B 1 160 ? 18.246 -10.035 23.216 1.00 15.63 160 PRO B C 1
ATOM 3036 O O . PRO B 1 160 ? 18.254 -11.209 22.839 1.00 16.72 160 PRO B O 1
ATOM 3040 N N . GLU B 1 161 ? 19.350 -9.314 23.409 1.00 16.05 161 GLU B N 1
ATOM 3041 C CA . GLU B 1 161 ? 20.693 -9.904 23.373 1.00 17.62 161 GLU B CA 1
ATOM 3042 C C . GLU B 1 161 ? 20.881 -10.776 22.142 1.00 17.72 161 GLU B C 1
ATOM 3043 O O . GLU B 1 161 ? 21.372 -11.895 22.213 1.00 19.74 161 GLU B O 1
ATOM 3049 N N . HIS B 1 162 ? 20.499 -10.223 20.999 1.00 16.36 162 HIS B N 1
ATOM 3050 C CA . HIS B 1 162 ? 20.352 -10.988 19.770 1.00 16.05 162 HIS B CA 1
ATOM 3051 C C . HIS B 1 162 ? 21.661 -11.169 19.003 1.00 16.77 162 HIS B C 1
ATOM 3052 O O . HIS B 1 162 ? 21.868 -12.201 18.376 1.00 19.14 162 HIS B O 1
ATOM 3059 N N . GLU B 1 163 ? 22.543 -10.172 19.065 1.00 17.02 163 GLU B N 1
ATOM 3060 C CA . GLU B 1 163 ? 23.704 -10.133 18.183 1.00 18.29 163 GLU B CA 1
ATOM 3061 C C . GLU B 1 163 ? 24.931 -9.519 18.851 1.00 17.32 163 GLU B C 1
ATOM 3062 O O . GLU B 1 163 ? 24.890 -8.360 19.280 1.00 18.50 163 GLU B O 1
ATOM 3068 N N . LEU B 1 164 ? 26.030 -10.272 18.904 1.00 16.99 164 LEU B N 1
ATOM 3069 C CA . LEU B 1 164 ? 27.281 -9.751 19.451 1.00 16.20 164 LEU B CA 1
ATOM 3070 C C . LEU B 1 164 ? 27.828 -8.657 18.534 1.00 15.84 164 LEU B C 1
ATOM 3071 O O . LEU B 1 164 ? 28.097 -8.896 17.362 1.00 17.71 164 LEU B O 1
ATOM 3076 N N . HIS B 1 165 ? 28.007 -7.464 19.087 1.00 15.36 165 HIS B N 1
ATOM 3077 C CA . HIS B 1 165 ? 28.457 -6.307 18.320 1.00 16.07 165 HIS B CA 1
ATOM 3078 C C . HIS B 1 165 ? 29.398 -5.484 19.185 1.00 15.39 165 HIS B C 1
ATOM 3079 O O . HIS B 1 165 ? 28.976 -4.990 20.228 1.00 15.01 165 HIS B O 1
ATOM 3086 N N . GLU B 1 166 ? 30.667 -5.372 18.782 1.00 15.17 166 GLU B N 1
ATOM 3087 C CA . GLU B 1 166 ? 31.649 -4.603 19.552 1.00 15.63 166 GLU B CA 1
ATOM 3088 C C . GLU B 1 166 ? 31.657 -5.028 21.032 1.00 15.71 166 GLU B C 1
ATOM 3089 O O . GLU B 1 166 ? 31.680 -4.200 21.948 1.00 17.11 166 GLU B O 1
ATOM 3095 N N . GLY B 1 167 ? 31.625 -6.334 21.257 1.00 15.47 167 GLY B N 1
ATOM 3096 C CA . GLY B 1 167 ? 31.778 -6.886 22.595 1.00 16.63 167 GLY B CA 1
ATOM 3097 C C . GLY B 1 167 ? 30.520 -6.946 23.449 1.00 17.17 167 GLY B C 1
ATOM 3098 O O . GLY B 1 167 ? 30.578 -7.351 24.609 1.00 17.94 167 GLY B O 1
ATOM 3099 N N . LYS B 1 168 ? 29.382 -6.552 22.884 1.00 17.06 168 LYS B N 1
ATOM 3100 C CA . LYS B 1 168 ? 28.121 -6.540 23.623 1.00 18.00 168 LYS B CA 1
ATOM 3101 C C . LYS B 1 168 ? 27.036 -7.250 22.826 1.00 17.47 168 LYS B C 1
ATOM 3102 O O . LYS B 1 168 ? 26.956 -7.083 21.617 1.00 17.61 168 LYS B O 1
ATOM 3108 N N . LYS B 1 169 ? 26.210 -8.052 23.489 1.00 16.89 169 LYS B N 1
ATOM 3109 C CA . LYS B 1 169 ? 25.069 -8.667 22.821 1.00 18.05 169 LYS B CA 1
ATOM 3110 C C . LYS B 1 169 ? 23.946 -7.648 22.715 1.00 16.89 169 LYS B C 1
ATOM 3111 O O . LYS B 1 169 ? 23.269 -7.369 23.694 1.00 18.60 169 LYS B O 1
ATOM 3117 N N . GLU B 1 170 ? 23.752 -7.089 21.525 1.00 15.76 170 GLU B N 1
ATOM 3118 C CA . GLU B 1 170 ? 22.812 -5.990 21.343 1.00 15.41 170 GLU B CA 1
ATOM 3119 C C . GLU B 1 170 ? 21.375 -6.470 21.180 1.00 14.88 170 GLU B C 1
ATOM 3120 O O . GLU B 1 170 ? 21.095 -7.415 20.433 1.00 14.73 170 GLU B O 1
ATOM 3126 N N . ASP B 1 171 ? 20.467 -5.805 21.882 1.00 13.89 171 ASP B N 1
ATOM 3127 C CA . ASP B 1 171 ? 19.042 -6.007 21.666 1.00 13.67 171 ASP B CA 1
ATOM 3128 C C . ASP B 1 171 ? 18.649 -5.567 20.256 1.00 13.27 171 ASP B C 1
ATOM 3129 O O . ASP B 1 171 ? 19.100 -4.519 19.770 1.00 13.91 171 ASP B O 1
ATOM 3134 N N . CYS B 1 172 ? 17.765 -6.341 19.632 1.00 12.99 172 CYS B N 1
ATOM 3135 C CA . CYS B 1 172 ? 17.259 -6.034 18.299 1.00 12.29 172 CYS B CA 1
ATOM 3136 C C . CYS B 1 172 ? 15.734 -6.064 18.252 1.00 12.22 172 CYS B C 1
ATOM 3137 O O . CYS B 1 172 ? 15.090 -6.530 19.191 1.00 12.41 172 CYS B O 1
ATOM 3140 N N . TYR B 1 173 ? 15.173 -5.557 17.155 1.00 12.08 173 TYR B N 1
ATOM 3141 C CA . TYR B 1 173 ? 13.762 -5.739 16.836 1.00 11.99 173 TYR B CA 1
ATOM 3142 C C . TYR B 1 173 ? 13.640 -6.692 15.665 1.00 12.02 173 TYR B C 1
ATOM 3143 O O . TYR B 1 173 ? 14.429 -6.615 14.724 1.00 14.92 173 TYR B O 1
ATOM 3152 N N . LEU B 1 174 ? 12.639 -7.563 15.696 1.00 11.26 174 LEU B N 1
ATOM 3153 C CA . LEU B 1 174 ? 12.198 -8.232 14.482 1.00 10.99 174 LEU B CA 1
ATOM 3154 C C . LEU B 1 174 ? 11.177 -7.330 13.804 1.00 10.38 174 LEU B C 1
ATOM 3155 O O . LEU B 1 174 ? 10.185 -6.939 14.440 1.00 11.09 174 LEU B O 1
ATOM 3160 N N . MET B 1 175 ? 11.413 -6.978 12.541 1.00 11.03 175 MET B N 1
ATOM 3161 C CA . MET B 1 175 ? 10.450 -6.176 11.800 1.00 10.87 175 MET B CA 1
ATOM 3162 C C . MET B 1 175 ? 9.993 -6.932 10.562 1.00 11.33 175 MET B C 1
ATOM 3163 O O . MET B 1 175 ? 10.771 -7.651 9.946 1.00 12.50 175 MET B O 1
ATOM 3168 N N . GLU B 1 176 ? 8.729 -6.737 10.199 1.00 11.25 176 GLU B N 1
ATOM 3169 C CA . GLU B 1 176 ? 8.090 -7.505 9.136 1.00 11.83 176 GLU B CA 1
ATOM 3170 C C . GLU B 1 176 ? 7.250 -6.607 8.237 1.00 12.59 176 GLU B C 1
ATOM 3171 O O . GLU B 1 176 ? 6.515 -5.738 8.720 1.00 12.50 176 GLU B O 1
ATOM 3177 N N . TYR B 1 177 ? 7.379 -6.831 6.933 1.00 13.00 177 TYR B N 1
ATOM 3178 C CA . TYR B 1 177 ? 6.521 -6.229 5.914 1.00 13.43 177 TYR B CA 1
ATOM 3179 C C . TYR B 1 177 ? 5.694 -7.329 5.261 1.00 13.67 177 TYR B C 1
ATOM 3180 O O . TYR B 1 177 ? 6.249 -8.363 4.889 1.00 14.46 177 TYR B O 1
ATOM 3189 N N . ARG B 1 178 ? 4.388 -7.115 5.113 1.00 16.06 178 ARG B N 1
ATOM 3190 C CA . ARG B 1 178 ? 3.508 -8.137 4.538 1.00 17.64 178 ARG B CA 1
ATOM 3191 C C . ARG B 1 178 ? 2.705 -7.671 3.319 1.00 21.72 178 ARG B C 1
ATOM 3192 O O . ARG B 1 178 ? 1.608 -8.176 3.075 1.00 24.20 178 ARG B O 1
ATOM 3200 N N . TYR B 1 179 ? 3.254 -6.741 2.545 1.00 25.26 179 TYR B N 1
ATOM 3201 C CA . TYR B 1 179 ? 2.581 -6.237 1.341 1.00 26.17 179 TYR B CA 1
ATOM 3202 C C . TYR B 1 179 ? 1.183 -5.723 1.671 1.00 29.02 179 TYR B C 1
ATOM 3203 O O . TYR B 1 179 ? 0.236 -5.900 0.906 1.00 29.26 179 TYR B O 1
#

Organism: Staphylococcus warneri (NCBI:txid1292)

InterPro domains:
  IPR000182 GNAT domain [PS51186] (8-180)
  IPR002575 Aminoglycoside phosphotransferase [PF01636] (205-440)
  IPR011009 Protein kinase-like domain superfamily [SSF56112] (192-432)
  IPR016181 Acyl-CoA N-acyltransferase [SSF55729] (3-177)

Sequence (358 aa):
MNIVENEICIRTLIDDDDFPLMMLKKWLTDEERVLEFYGGRDKKKYTLESLLKKKHYTEPWEDEVFRVIIEYNNVPIGYGQIYKMMYDELYTDDYHYPKTDEIVYGMDQFIGEPNYWSKGIGTRRYIKLIFEFLKKERNANAVILDPHKNNPRAIRAYQKSGFRRIIEDLPEHELHEGKKEDCYLMEYRYMNIVEENEICIRTLIDDDDDFPLMMLKWLTDERVLEFYGGRDKKYTLESLLKKHYTEPWEDEVFRRVIIEYNNVPIGYGQIYKMYDELYTDYHYPKTDEIVYGMDDQFIGEPNNYWSKGIGTRYIIKKLIFEEFLKKERNNANAVILDPHKNNPRAIIRAYQKSGFRIIEDDLPEHELHEGKKEDCYLMEYRY

CATH classification: 3.40.630.30